Protein AF-0000000079816234 (afdb_homodimer)

Foldseek 3Di:
DPPPPPPDPPPPPQAAWPVRVVVCVVVCHCPVFCWWFFNSDTDGDDDFAPLQVVLLVLVCVLCVVVVVVQKDWDAQAWACLDGGTTDGARIFIGHDDDPPDHHHATQEGEHEDAPCCCCQPPRVQLSCLLSPHAWYWYHHQQVQWIWIFGDRDNRGGPDIDIGHQVDWDDDVRGTDRSVVSSVFHAHRNRDTDDD/DPPPPPPDPPPPPQAAWPVRVVVCVVVCHCVVFCWWFFNSDTDGDDDFAPLQVVLLVLVCVLCVVVVVVQKDWDAQAWACLDGGTTDGARIFIGHDDDPPDHHHATQEGEHEDAPCCCCQPPRVQLSCLLSPHAWYWYHHQQVQWIWIFGDRDNRGGPDIDIGHQPDWDDDPRGTDRSVVSSVFHAHRNRDTDDD

Radius of gyration: 20.72 Å; Cα contacts (8 Å, |Δi|>4): 935; chains: 2; bounding box: 57×56×62 Å

pLDDT: mean 82.27, std 18.44, range [20.03, 98.75]

InterPro domains:
  IPR008538 Putative restriction endonuclease [PF05685] (20-179)
  IPR008538 Putative restriction endonuclease [cd06260] (35-173)
  IPR011335 Restriction endonuclease type II-like [SSF52980] (34-158)
  IPR012296 Nuclease, putative, TT1808 [G3DSA:3.90.1570.10] (16-182)

Nearest PDB structures (foldseek):
  6okh-assembly1_B  TM=8.573E-01  e=5.009E-09  Leptospira borgpetersenii serovar Hardjo-bovis str. JB197
  1wdj-assembly1_C  TM=8.030E-01  e=1.033E-06  Thermus thermophilus
  7lo5-assembly1_A  TM=5.409E-01  e=1.665E-02  Deinococcus wulumuqiensis
  6okh-assembly1_B  TM=8.585E-01  e=8.610E-09  Leptospira borgpetersenii serovar Hardjo-bovis str. JB197
  1wdj-assembly1_C  TM=8.028E-01  e=5.290E-07  Thermus thermophilus

Sequence (390 aa):
MTDLIRPDEGVRVRGLRRVEFEQMVAQGMFEGEPIELLGGELVEMSPQGSPHGWAITRLNAMLAPLMSRGLEVRIQLPLAVDDVSLPQPDVAVTDVTTPSAHPLVAHVAIEVSVTSQRLDLVHKAPRYAAAGVPLYVVLDMAGARAVVHTDPAPEGYTTIEELGPDDTLEVMGEPIDLALLLSDRWRPDGTRITDMTDLIRPDEGVRVRGLRRVEFEQMVAQGMFEGEPIELLGGELVEMSPQGSPHGWAITRLNAMLAPLMSRGLEVRIQLPLAVDDVSLPQPDVAVTDVTTPSAHPLVAHVAIEVSVTSQRLDLVHKAPRYAAAGVPLYVVLDMAGARAVVHTDPAPEGYTTIEELGPDDTLEVMGEPIDLALLLSDRWRPDGTRITD

Structure (mmCIF, N/CA/C/O backbone):
data_AF-0000000079816234-model_v1
#
loop_
_entity.id
_entity.type
_entity.pdbx_description
1 polymer 'Putative restriction endonuclease domain-containing protein'
#
loop_
_atom_site.group_PDB
_atom_site.id
_atom_site.type_symbol
_atom_site.label_atom_id
_atom_site.label_alt_id
_atom_site.label_comp_id
_atom_site.label_asym_id
_atom_site.label_entity_id
_atom_site.label_seq_id
_atom_site.pdbx_PDB_ins_code
_atom_site.Cartn_x
_atom_site.Cartn_y
_atom_site.Cartn_z
_atom_site.occupancy
_atom_site.B_iso_or_equiv
_atom_site.auth_seq_id
_atom_site.auth_comp_id
_atom_site.auth_asym_id
_atom_site.auth_atom_id
_atom_site.pdbx_PDB_model_num
ATOM 1 N N . MET A 1 1 ? 37.594 4.766 8.422 1 20.34 1 MET A N 1
ATOM 2 C CA . MET A 1 1 ? 37.156 6.156 8.352 1 20.34 1 MET A CA 1
ATOM 3 C C . MET A 1 1 ? 36.625 6.48 6.965 1 20.34 1 MET A C 1
ATOM 5 O O . MET A 1 1 ? 37.375 6.816 6.059 1 20.34 1 MET A O 1
ATOM 9 N N . THR A 1 2 ? 35.938 5.688 6.246 1 28.89 2 THR A N 1
ATOM 10 C CA . THR A 1 2 ? 35.688 5.793 4.812 1 28.89 2 THR A CA 1
ATOM 11 C C . THR A 1 2 ? 35.062 7.133 4.469 1 28.89 2 THR A C 1
ATOM 13 O O . THR A 1 2 ? 34.062 7.539 5.102 1 28.89 2 THR A O 1
ATOM 16 N N . ASP A 1 3 ? 35.812 8.07 3.926 1 23.97 3 ASP A N 1
ATOM 17 C CA . ASP A 1 3 ? 35.562 9.484 3.68 1 23.97 3 ASP A CA 1
ATOM 18 C C . ASP A 1 3 ? 34.312 9.695 2.826 1 23.97 3 ASP A C 1
ATOM 20 O O . ASP A 1 3 ? 34.281 9.281 1.666 1 23.97 3 ASP A O 1
ATOM 24 N N . LEU A 1 4 ? 33.219 9.555 3.316 1 31.12 4 LEU A N 1
ATOM 25 C CA . LEU A 1 4 ? 32.062 10.086 2.617 1 31.12 4 LEU A CA 1
ATOM 26 C C . LEU A 1 4 ? 32.375 11.43 1.971 1 31.12 4 LEU A C 1
ATOM 28 O O . LEU A 1 4 ? 32.969 12.312 2.613 1 31.12 4 LEU A O 1
ATOM 32 N N . ILE A 1 5 ? 32.781 11.414 0.741 1 31.66 5 ILE A N 1
ATOM 33 C CA . ILE A 1 5 ? 33.094 12.664 0.06 1 31.66 5 ILE A CA 1
ATOM 34 C C . ILE A 1 5 ? 32.125 13.75 0.504 1 31.66 5 ILE A C 1
ATOM 36 O O . ILE A 1 5 ? 30.906 13.617 0.316 1 31.66 5 ILE A O 1
ATOM 40 N N . ARG A 1 6 ? 32.375 14.438 1.526 1 34.19 6 ARG A N 1
ATOM 41 C CA . ARG A 1 6 ? 31.719 15.688 1.877 1 34.19 6 ARG A CA 1
ATOM 42 C C . ARG A 1 6 ? 31.5 16.562 0.644 1 34.19 6 ARG A C 1
ATOM 44 O O . ARG A 1 6 ? 32.438 16.844 -0.094 1 34.19 6 ARG A O 1
ATOM 51 N N . PRO A 1 7 ? 30.234 16.594 -0.026 1 35.66 7 PRO A N 1
ATOM 52 C CA . PRO A 1 7 ? 30.359 17.469 -1.185 1 35.66 7 PRO A CA 1
ATOM 53 C C . PRO A 1 7 ? 31.25 18.688 -0.917 1 35.66 7 PRO A C 1
ATOM 55 O O . PRO A 1 7 ? 31.375 19.125 0.229 1 35.66 7 PRO A O 1
ATOM 58 N N . ASP A 1 8 ? 32.156 19 -1.716 1 36.72 8 ASP A N 1
ATOM 59 C CA . ASP A 1 8 ? 32.844 20.281 -1.644 1 36.72 8 ASP A CA 1
ATOM 60 C C . ASP A 1 8 ? 31.875 21.406 -1.324 1 36.72 8 ASP A C 1
ATOM 62 O O . ASP A 1 8 ? 30.688 21.328 -1.635 1 36.72 8 ASP A O 1
ATOM 66 N N . GLU A 1 9 ? 32.156 22.516 -0.464 1 41.88 9 GLU A N 1
ATOM 67 C CA . GLU A 1 9 ? 31.453 23.719 -0.004 1 41.88 9 GLU A CA 1
ATOM 68 C C . GLU A 1 9 ? 30.609 24.328 -1.118 1 41.88 9 GLU A C 1
ATOM 70 O O . GLU A 1 9 ? 29.594 24.969 -0.853 1 41.88 9 GLU A O 1
ATOM 75 N N . GLY A 1 10 ? 31.031 24.484 -2.406 1 36.72 10 GLY A N 1
ATOM 76 C CA . GLY A 1 10 ? 30.438 25.156 -3.549 1 36.72 10 GLY A CA 1
ATOM 77 C C . GLY A 1 10 ? 29.438 24.297 -4.293 1 36.72 10 GLY A C 1
ATOM 78 O O . GLY A 1 10 ? 28.953 24.688 -5.363 1 36.72 10 GLY A O 1
ATOM 79 N N . VAL A 1 11 ? 29.625 23.094 -4.273 1 37.31 11 VAL A N 1
ATOM 80 C CA . VAL A 1 11 ? 28.703 22.281 -5.07 1 37.31 11 VAL A CA 1
ATOM 81 C C . VAL A 1 11 ? 27.297 22.344 -4.449 1 37.31 11 VAL A C 1
ATOM 83 O O . VAL A 1 11 ? 27.109 21.938 -3.303 1 37.31 11 VAL A O 1
ATOM 86 N N . ARG A 1 12 ? 26.484 23.469 -4.812 1 35.59 12 ARG A N 1
ATOM 87 C CA . ARG A 1 12 ? 25.078 23.547 -4.414 1 35.59 12 ARG A CA 1
ATOM 88 C C . ARG A 1 12 ? 24.359 22.219 -4.66 1 35.59 12 ARG A C 1
ATOM 90 O O . ARG A 1 12 ? 24.25 21.781 -5.805 1 35.59 12 ARG A O 1
ATOM 97 N N . VAL A 1 13 ? 24.484 21.391 -3.844 1 44.06 13 VAL A N 1
ATOM 98 C CA . VAL A 1 13 ? 23.75 20.141 -3.943 1 44.06 13 VAL A CA 1
ATOM 99 C C . VAL A 1 13 ? 22.234 20.422 -3.908 1 44.06 13 VAL A C 1
ATOM 101 O O . VAL A 1 13 ? 21.734 21.016 -2.961 1 44.06 13 VAL A O 1
ATOM 104 N N . ARG A 1 14 ? 21.781 20.859 -5.18 1 54.97 14 ARG A N 1
ATOM 105 C CA . ARG A 1 14 ? 20.328 21.016 -5.152 1 54.97 14 ARG A CA 1
ATOM 106 C C . ARG A 1 14 ? 19.641 19.688 -4.863 1 54.97 14 ARG A C 1
ATOM 108 O O . ARG A 1 14 ? 20.188 18.625 -5.168 1 54.97 14 ARG A O 1
ATOM 115 N N . GLY A 1 15 ? 18.625 19.734 -4.078 1 61.16 15 GLY A N 1
ATOM 116 C CA . GLY A 1 15 ? 17.828 18.547 -3.836 1 61.16 15 GLY A CA 1
ATOM 117 C C . GLY A 1 15 ? 17.266 17.938 -5.109 1 61.16 15 GLY A C 1
ATOM 118 O O . GLY A 1 15 ? 17.328 18.547 -6.176 1 61.16 15 GLY A O 1
ATOM 119 N N . LEU A 1 16 ? 16.984 16.734 -5.121 1 67.69 16 LEU A N 1
ATOM 120 C CA . LEU A 1 16 ? 16.375 16.016 -6.234 1 67.69 16 LEU A CA 1
ATOM 121 C C . LEU A 1 16 ? 15 16.594 -6.57 1 67.69 16 LEU A C 1
ATOM 123 O O . LEU A 1 16 ? 14.227 16.906 -5.668 1 67.69 16 LEU A O 1
ATOM 127 N N . ARG A 1 17 ? 14.852 16.828 -7.871 1 68.19 17 ARG A N 1
ATOM 128 C CA . ARG A 1 17 ? 13.492 17.125 -8.328 1 68.19 17 ARG A CA 1
ATOM 129 C C . ARG A 1 17 ? 12.664 15.852 -8.438 1 68.19 17 ARG A C 1
ATOM 131 O O . ARG A 1 17 ? 13.203 14.758 -8.617 1 68.19 17 ARG A O 1
ATOM 138 N N . ARG A 1 18 ? 11.359 15.953 -8.266 1 70.88 18 ARG A N 1
ATOM 139 C CA . ARG A 1 18 ? 10.445 14.812 -8.336 1 70.88 18 ARG A CA 1
ATOM 140 C C . ARG A 1 18 ? 10.617 14.062 -9.656 1 70.88 18 ARG A C 1
ATOM 142 O O . ARG A 1 18 ? 10.664 12.828 -9.672 1 70.88 18 ARG A O 1
ATOM 149 N N . VAL A 1 19 ? 10.594 14.805 -10.773 1 70.25 19 VAL A N 1
ATOM 150 C CA . VAL A 1 19 ? 10.711 14.195 -12.094 1 70.25 19 VAL A CA 1
ATOM 151 C C . VAL A 1 19 ? 11.984 13.359 -12.172 1 70.25 19 VAL A C 1
ATOM 153 O O . VAL A 1 19 ? 11.992 12.273 -12.758 1 70.25 19 VAL A O 1
ATOM 156 N N . GLU A 1 20 ? 13.016 13.914 -11.57 1 67.38 20 GLU A N 1
ATOM 157 C CA . GLU A 1 20 ? 14.266 13.156 -11.523 1 67.38 20 GLU A CA 1
ATOM 158 C C . GLU A 1 20 ? 14.109 11.875 -10.711 1 67.38 20 GLU A C 1
ATOM 160 O O . GLU A 1 20 ? 14.578 10.812 -11.117 1 67.38 20 GLU A O 1
ATOM 165 N N . PHE A 1 21 ? 13.477 12.094 -9.648 1 68.69 21 PHE A N 1
ATOM 166 C CA . PHE A 1 21 ? 13.25 10.938 -8.789 1 68.69 21 PHE A CA 1
ATOM 167 C C . PHE A 1 21 ? 12.398 9.898 -9.5 1 68.69 21 PHE A C 1
ATOM 169 O O . PHE A 1 21 ? 12.734 8.711 -9.508 1 68.69 21 PHE A O 1
ATOM 176 N N . GLU A 1 22 ? 11.383 10.258 -10.148 1 67.81 22 GLU A N 1
ATOM 177 C CA . GLU A 1 22 ? 10.516 9.336 -10.875 1 67.81 22 GLU A CA 1
ATOM 178 C C . GLU A 1 22 ? 11.273 8.648 -12.008 1 67.81 22 GLU A C 1
ATOM 180 O O . GLU A 1 22 ? 11.047 7.465 -12.281 1 67.81 22 GLU A O 1
ATOM 185 N N . GLN A 1 23 ? 12.141 9.359 -12.617 1 68.31 23 GLN A N 1
ATOM 186 C CA . GLN A 1 23 ? 12.969 8.773 -13.664 1 68.31 23 GLN A CA 1
ATOM 187 C C . GLN A 1 23 ? 13.922 7.727 -13.086 1 68.31 23 GLN A C 1
ATOM 189 O O . GLN A 1 23 ? 14.133 6.672 -13.695 1 68.31 23 GLN A O 1
ATOM 194 N N . MET A 1 24 ? 14.469 8.141 -11.984 1 69.69 24 MET A N 1
ATOM 195 C CA . MET A 1 24 ? 15.352 7.195 -11.312 1 69.69 24 MET A CA 1
ATOM 196 C C . MET A 1 24 ? 14.609 5.91 -10.961 1 69.69 24 MET A C 1
ATOM 198 O O . MET A 1 24 ? 15.125 4.812 -11.156 1 69.69 24 MET A O 1
ATOM 202 N N . VAL A 1 25 ? 13.461 6.133 -10.523 1 64.56 25 VAL A N 1
ATOM 203 C CA . VAL A 1 25 ? 12.633 4.984 -10.164 1 64.56 25 VAL A CA 1
ATOM 204 C C . VAL A 1 25 ? 12.32 4.164 -11.414 1 64.56 25 VAL A C 1
ATOM 206 O O . VAL A 1 25 ? 12.438 2.936 -11.406 1 64.56 25 VAL A O 1
ATOM 209 N N . ALA A 1 26 ? 11.992 4.816 -12.43 1 66.31 26 ALA A N 1
ATOM 210 C CA . ALA A 1 26 ? 11.656 4.156 -13.688 1 66.31 26 ALA A CA 1
ATOM 211 C C . ALA A 1 26 ? 12.844 3.359 -14.227 1 66.31 26 ALA A C 1
ATOM 213 O O . ALA A 1 26 ? 12.664 2.336 -14.891 1 66.31 26 ALA A O 1
ATOM 214 N N . GLN A 1 27 ? 14 3.875 -13.883 1 64.06 27 GLN A N 1
ATOM 215 C CA . GLN A 1 27 ? 15.219 3.23 -14.352 1 64.06 27 GLN A CA 1
ATOM 216 C C . GLN A 1 27 ? 15.656 2.117 -13.406 1 64.06 27 GLN A C 1
ATOM 218 O O . GLN A 1 27 ? 16.703 1.497 -13.602 1 64.06 27 GLN A O 1
ATOM 223 N N . GLY A 1 28 ? 14.805 2.002 -12.484 1 62.31 28 GLY A N 1
ATOM 224 C CA . GLY A 1 28 ? 15.047 0.89 -11.578 1 62.31 28 GLY A CA 1
ATOM 225 C C . GLY A 1 28 ? 15.93 1.259 -10.398 1 62.31 28 GLY A C 1
ATOM 226 O O . GLY A 1 28 ? 16.359 0.387 -9.641 1 62.31 28 GLY A O 1
ATOM 227 N N . MET A 1 29 ? 16.25 2.656 -10.523 1 58.94 29 MET A N 1
ATOM 228 C CA . MET A 1 29 ? 17 3.078 -9.336 1 58.94 29 MET A CA 1
ATOM 229 C C . MET A 1 29 ? 16.141 2.955 -8.078 1 58.94 29 MET A C 1
ATOM 231 O O . MET A 1 29 ? 14.914 3.084 -8.148 1 58.94 29 MET A O 1
ATOM 235 N N . PHE A 1 30 ? 16.688 2.701 -7.051 1 56.59 30 PHE A N 1
ATOM 236 C CA . PHE A 1 30 ? 16.062 2.539 -5.738 1 56.59 30 PHE A CA 1
ATOM 237 C C . PHE A 1 30 ? 15.133 1.339 -5.73 1 56.59 30 PHE A C 1
ATOM 239 O O . PHE A 1 30 ? 14.148 1.316 -4.98 1 56.59 30 PHE A O 1
ATOM 246 N N . GLU A 1 31 ? 15.242 0.578 -6.914 1 49.69 31 GLU A N 1
ATOM 247 C CA . GLU A 1 31 ? 14.469 -0.661 -6.934 1 49.69 31 GLU A CA 1
ATOM 248 C C . GLU A 1 31 ? 14.547 -1.379 -5.59 1 49.69 31 GLU A C 1
ATOM 250 O O . GLU A 1 31 ? 15.633 -1.639 -5.078 1 49.69 31 GLU A O 1
ATOM 255 N N . GLY A 1 32 ? 13.383 -1.516 -5.035 1 48.53 32 GLY A N 1
ATOM 256 C CA . GLY A 1 32 ? 13.344 -2.217 -3.762 1 48.53 32 GLY A CA 1
ATOM 257 C C . GLY A 1 32 ? 13.438 -1.289 -2.564 1 48.53 32 GLY A C 1
ATOM 258 O O . GLY A 1 32 ? 13.438 -1.743 -1.419 1 48.53 32 GLY A O 1
ATOM 259 N N . GLU A 1 33 ? 13.734 0.125 -2.801 1 52.62 33 GLU A N 1
ATOM 260 C CA . GLU A 1 33 ? 13.867 1.062 -1.689 1 52.62 33 GLU A CA 1
ATOM 261 C C . GLU A 1 33 ? 12.57 1.839 -1.469 1 52.62 33 GLU A C 1
ATOM 263 O O . GLU A 1 33 ? 12.055 2.465 -2.395 1 52.62 33 GLU A O 1
ATOM 268 N N . PRO A 1 34 ? 11.852 1.515 -0.295 1 58.66 34 PRO A N 1
ATOM 269 C CA . PRO A 1 34 ? 10.727 2.404 0.005 1 58.66 34 PRO A CA 1
ATOM 270 C C . PRO A 1 34 ? 11.164 3.836 0.298 1 58.66 34 PRO A C 1
ATOM 272 O O . PRO A 1 34 ? 11.5 4.16 1.44 1 58.66 34 PRO A O 1
ATOM 275 N N . ILE A 1 35 ? 11.539 4.555 -0.643 1 60.22 35 ILE A N 1
ATOM 276 C CA . ILE A 1 35 ? 12.016 5.926 -0.497 1 60.22 35 ILE A CA 1
ATOM 277 C C . ILE A 1 35 ? 10.945 6.898 -0.996 1 60.22 35 ILE A C 1
ATOM 279 O O . ILE A 1 35 ? 10.211 6.59 -1.937 1 60.22 35 ILE A O 1
ATOM 283 N N . GLU A 1 36 ? 10.773 7.828 -0.188 1 66 36 GLU A N 1
ATOM 284 C CA . GLU A 1 36 ? 9.977 8.961 -0.647 1 66 36 GLU A CA 1
ATOM 285 C C . GLU A 1 36 ? 10.844 10.203 -0.853 1 66 36 GLU A C 1
ATOM 287 O O . GLU A 1 36 ? 11.953 10.281 -0.318 1 66 36 GLU A O 1
ATOM 292 N N . LEU A 1 37 ? 10.602 10.969 -1.763 1 63 37 LEU A N 1
ATOM 293 C CA . LEU A 1 37 ? 11.219 12.273 -1.985 1 63 37 LEU A CA 1
ATOM 294 C C . LEU A 1 37 ? 10.469 13.359 -1.219 1 63 37 LEU A C 1
ATOM 296 O O . LEU A 1 37 ? 9.273 13.57 -1.433 1 63 37 LEU A O 1
ATOM 300 N N . LEU A 1 38 ? 11.133 13.945 -0.242 1 64.81 38 LEU A N 1
ATOM 301 C CA . LEU A 1 38 ? 10.594 15.07 0.511 1 64.81 38 LEU A CA 1
ATOM 302 C C . LEU A 1 38 ? 11.531 16.266 0.448 1 64.81 38 LEU A C 1
ATOM 304 O O . LEU A 1 38 ? 12.641 16.234 0.993 1 64.81 38 LEU A O 1
ATOM 308 N N . GLY A 1 39 ? 11.102 17.312 -0.075 1 70 39 GLY A N 1
ATOM 309 C CA . GLY A 1 39 ? 11.93 18.5 -0.171 1 70 39 GLY A CA 1
ATOM 310 C C . GLY A 1 39 ? 13.25 18.25 -0.876 1 70 39 GLY A C 1
ATOM 311 O O . GLY A 1 39 ? 14.289 18.766 -0.462 1 70 39 GLY A O 1
ATOM 312 N N . GLY A 1 40 ? 13.203 17.438 -1.77 1 71.56 40 GLY A N 1
ATOM 313 C CA . GLY A 1 40 ? 14.398 17.156 -2.541 1 71.56 40 GLY A CA 1
ATOM 314 C C . GLY A 1 40 ? 15.305 16.141 -1.873 1 71.56 40 GLY A C 1
ATOM 315 O O . GLY A 1 40 ? 16.359 15.797 -2.402 1 71.56 40 GLY A O 1
ATOM 316 N N . GLU A 1 41 ? 14.797 15.766 -0.694 1 67.44 41 GLU A N 1
ATOM 317 C CA . GLU A 1 41 ? 15.586 14.789 0.046 1 67.44 41 GLU A CA 1
ATOM 318 C C . GLU A 1 41 ? 14.945 13.406 -0.01 1 67.44 41 GLU A C 1
ATOM 320 O O . GLU A 1 41 ? 13.727 13.273 0.062 1 67.44 41 GLU A O 1
ATOM 325 N N . LEU A 1 42 ? 15.789 12.477 -0.267 1 67.56 42 LEU A N 1
ATOM 326 C CA . LEU A 1 42 ? 15.328 11.102 -0.206 1 67.56 42 LEU A CA 1
ATOM 327 C C . LEU A 1 42 ? 15.172 10.641 1.241 1 67.56 42 LEU A C 1
ATOM 329 O O . LEU A 1 42 ? 16.109 10.766 2.039 1 67.56 42 LEU A O 1
ATOM 333 N N . VAL A 1 43 ? 13.961 10.352 1.517 1 63.66 43 VAL A N 1
ATOM 334 C CA . VAL A 1 43 ? 13.641 9.891 2.865 1 63.66 43 VAL A CA 1
ATOM 335 C C . VAL A 1 43 ? 13.258 8.414 2.83 1 63.66 43 VAL A C 1
ATOM 337 O O . VAL A 1 43 ? 12.406 8.008 2.033 1 63.66 43 VAL A O 1
ATOM 340 N N . GLU A 1 44 ? 13.891 7.621 3.607 1 61.88 44 GLU A N 1
ATOM 341 C CA . GLU A 1 44 ? 13.594 6.191 3.695 1 61.88 44 GLU A CA 1
ATOM 342 C C . GLU A 1 44 ? 12.32 5.941 4.492 1 61.88 44 GLU A C 1
ATOM 344 O O . GLU A 1 44 ? 12.117 6.539 5.555 1 61.88 44 GLU A O 1
ATOM 349 N N . MET A 1 45 ? 11.398 5.062 3.865 1 62.41 45 MET A N 1
ATOM 350 C CA . MET A 1 45 ? 10.195 4.68 4.598 1 62.41 45 MET A CA 1
ATOM 351 C C . MET A 1 45 ? 10.445 3.434 5.441 1 62.41 45 MET A C 1
ATOM 353 O O . MET A 1 45 ? 11.172 2.527 5.02 1 62.41 45 MET A O 1
ATOM 357 N N . SER A 1 46 ? 10.07 3.377 6.777 1 57.75 46 SER A N 1
ATOM 358 C CA . SER A 1 46 ? 10.25 2.232 7.664 1 57.75 46 SER A CA 1
ATOM 359 C C . SER A 1 46 ? 9.18 1.173 7.418 1 57.75 46 SER A C 1
ATOM 361 O O . SER A 1 46 ? 8.023 1.5 7.152 1 57.75 46 SER A O 1
ATOM 363 N N . PRO A 1 47 ? 9.727 -0.158 7.352 1 56.53 47 PRO A N 1
ATOM 364 C CA . PRO A 1 47 ? 8.688 -1.185 7.395 1 56.53 47 PRO A CA 1
ATOM 365 C C . PRO A 1 47 ? 7.746 -1.021 8.586 1 56.53 47 PRO A C 1
ATOM 367 O O . PRO A 1 47 ? 8.172 -0.583 9.656 1 56.53 47 PRO A O 1
ATOM 370 N N . GLN A 1 48 ? 6.57 -1.086 8.242 1 66.19 48 GLN A N 1
ATOM 371 C CA . GLN A 1 48 ? 5.609 -0.835 9.312 1 66.19 48 GLN A CA 1
ATOM 372 C C . GLN A 1 48 ? 5.047 -2.143 9.859 1 66.19 48 GLN A C 1
ATOM 374 O O . GLN A 1 48 ? 4.875 -3.111 9.125 1 66.19 48 GLN A O 1
ATOM 379 N N . GLY A 1 49 ? 4.977 -2.24 11.18 1 73.56 49 GLY A N 1
ATOM 380 C CA . GLY A 1 49 ? 4.523 -3.41 11.914 1 73.56 49 GLY A CA 1
ATOM 381 C C . GLY A 1 49 ? 3.053 -3.719 11.695 1 73.56 49 GLY A C 1
ATOM 382 O O . GLY A 1 49 ? 2.373 -3.025 10.938 1 73.56 49 GLY A O 1
ATOM 383 N N . SER A 1 50 ? 2.633 -4.766 12.273 1 81.31 50 SER A N 1
ATOM 384 C CA . SER A 1 50 ? 1.293 -5.305 12.055 1 81.31 50 SER A CA 1
ATOM 385 C C . SER A 1 50 ? 0.221 -4.312 12.492 1 81.31 50 SER A C 1
ATOM 387 O O . SER A 1 50 ? -0.815 -4.184 11.844 1 81.31 50 SER A O 1
ATOM 389 N N . PRO A 1 51 ? 0.42 -3.494 13.578 1 84.38 51 PRO A N 1
ATOM 390 C CA . PRO A 1 51 ? -0.621 -2.525 13.938 1 84.38 51 PRO A CA 1
ATOM 391 C C . PRO A 1 51 ? -0.86 -1.49 12.836 1 84.38 51 PRO A C 1
ATOM 393 O O . PRO A 1 51 ? -2.002 -1.086 12.602 1 84.38 51 PRO A O 1
ATOM 396 N N . HIS A 1 52 ? 0.171 -1.091 12.25 1 87.12 52 HIS A N 1
ATOM 397 C CA . HIS A 1 52 ? 0.082 -0.137 11.148 1 87.12 52 HIS A CA 1
ATOM 398 C C . HIS A 1 52 ? -0.725 -0.708 9.984 1 87.12 52 HIS A C 1
ATOM 400 O O . HIS A 1 52 ? -1.665 -0.071 9.508 1 87.12 52 HIS A O 1
ATOM 406 N N . GLY A 1 53 ? -0.357 -1.896 9.602 1 89.81 53 GLY A N 1
ATOM 407 C CA . GLY A 1 53 ? -1.09 -2.541 8.523 1 89.81 53 GLY A CA 1
ATOM 408 C C . GLY A 1 53 ? -2.555 -2.764 8.852 1 89.81 53 GLY A C 1
ATOM 409 O O . GLY A 1 53 ? -3.42 -2.592 7.988 1 89.81 53 GLY A O 1
ATOM 410 N N . TRP A 1 54 ? -2.777 -3.133 10.047 1 91.56 54 TRP A N 1
ATOM 411 C CA . TRP A 1 54 ? -4.145 -3.34 10.508 1 91.56 54 TRP A CA 1
ATOM 412 C C . TRP A 1 54 ? -4.953 -2.051 10.406 1 91.56 54 TRP A C 1
ATOM 414 O O . TRP A 1 54 ? -6.055 -2.043 9.852 1 91.56 54 TRP A O 1
ATOM 424 N N . ALA A 1 55 ? -4.426 -0.995 10.891 1 94.44 55 ALA A N 1
ATOM 425 C CA . ALA A 1 55 ? -5.133 0.284 10.875 1 94.44 55 ALA A CA 1
ATOM 426 C C . ALA A 1 55 ? -5.43 0.734 9.453 1 94.44 55 ALA A C 1
ATOM 428 O O . ALA A 1 55 ? -6.527 1.211 9.156 1 94.44 55 ALA A O 1
ATOM 429 N N . ILE A 1 56 ? -4.473 0.596 8.57 1 95.69 56 ILE A N 1
ATOM 430 C CA . ILE A 1 56 ? -4.629 0.967 7.168 1 95.69 56 ILE A CA 1
ATOM 431 C C . ILE A 1 56 ? -5.754 0.151 6.539 1 95.69 56 ILE A C 1
ATOM 433 O O . ILE A 1 56 ? -6.586 0.691 5.801 1 95.69 56 ILE A O 1
ATOM 437 N N . THR A 1 57 ? -5.766 -1.109 6.84 1 95.88 57 THR A N 1
ATOM 438 C CA . THR A 1 57 ? -6.793 -1.997 6.309 1 95.88 57 THR A CA 1
ATOM 439 C C . THR A 1 57 ? -8.172 -1.583 6.809 1 95.88 57 THR A C 1
ATOM 441 O O . THR A 1 57 ? -9.141 -1.571 6.039 1 95.88 57 THR A O 1
ATOM 444 N N . ARG A 1 58 ? -8.266 -1.24 8.07 1 95.81 58 ARG A N 1
ATOM 445 C CA . ARG A 1 58 ? -9.531 -0.786 8.633 1 95.81 58 ARG A CA 1
ATOM 446 C C . ARG A 1 58 ? -9.984 0.522 7.988 1 95.81 58 ARG A C 1
ATOM 448 O O . ARG A 1 58 ? -11.156 0.686 7.652 1 95.81 58 ARG A O 1
ATOM 455 N N . LEU A 1 59 ? -9.07 1.42 7.82 1 97.56 59 LEU A N 1
ATOM 456 C CA . LEU A 1 59 ? -9.383 2.691 7.18 1 97.56 59 LEU A CA 1
ATOM 457 C C . LEU A 1 59 ? -9.883 2.473 5.754 1 97.56 59 LEU A C 1
ATOM 459 O O . LEU A 1 59 ? -10.836 3.125 5.316 1 97.56 59 LEU A O 1
ATOM 463 N N . ASN A 1 60 ? -9.195 1.62 4.996 1 97.94 60 ASN A N 1
ATOM 464 C CA . ASN A 1 60 ? -9.648 1.274 3.654 1 97.94 60 ASN A CA 1
ATOM 465 C C . ASN A 1 60 ? -11.109 0.819 3.654 1 97.94 60 ASN A C 1
ATOM 467 O O . ASN A 1 60 ? -11.898 1.262 2.822 1 97.94 60 ASN A O 1
ATOM 471 N N . ALA A 1 61 ? -11.453 -0.036 4.578 1 96.81 61 ALA A N 1
ATOM 472 C CA . ALA A 1 61 ? -12.82 -0.543 4.684 1 96.81 61 ALA A CA 1
ATOM 473 C C . ALA A 1 61 ? -13.797 0.579 5.027 1 96.81 61 ALA A C 1
ATOM 475 O O . ALA A 1 61 ? -14.883 0.662 4.449 1 96.81 61 ALA A O 1
ATOM 476 N N . MET A 1 62 ? -13.445 1.438 5.949 1 97.12 62 MET A N 1
ATOM 477 C CA . MET A 1 62 ? -14.32 2.529 6.379 1 97.12 62 MET A CA 1
ATOM 478 C C . MET A 1 62 ? -14.562 3.512 5.242 1 97.12 62 MET A C 1
ATOM 480 O O . MET A 1 62 ? -15.633 4.117 5.156 1 97.12 62 MET A O 1
ATOM 484 N N . LEU A 1 63 ? -13.617 3.629 4.332 1 97.88 63 LEU A N 1
ATOM 485 C CA . LEU A 1 63 ? -13.703 4.633 3.275 1 97.88 63 LEU A CA 1
ATOM 486 C C . LEU A 1 63 ? -14.172 4.008 1.966 1 97.88 63 LEU A C 1
ATOM 488 O O . LEU A 1 63 ? -14.359 4.707 0.97 1 97.88 63 LEU A O 1
ATOM 492 N N . ALA A 1 64 ? -14.406 2.717 1.941 1 95.25 64 ALA A N 1
ATOM 493 C CA . ALA A 1 64 ? -14.781 1.959 0.751 1 95.25 64 ALA A CA 1
ATOM 494 C C . ALA A 1 64 ? -16 2.578 0.069 1 95.25 64 ALA A C 1
ATOM 496 O O . ALA A 1 64 ? -16.062 2.639 -1.161 1 95.25 64 ALA A O 1
ATOM 497 N N . PRO A 1 65 ? -16.969 3.127 0.803 1 95.06 65 PRO A N 1
ATOM 498 C CA . PRO A 1 65 ? -18.156 3.707 0.151 1 95.06 65 PRO A CA 1
ATOM 499 C C . PRO A 1 65 ? -17.797 4.879 -0.765 1 95.06 65 PRO A C 1
ATOM 501 O O . PRO A 1 65 ? -18.531 5.156 -1.722 1 95.06 65 PRO A O 1
ATOM 504 N N . LEU A 1 66 ? -16.688 5.551 -0.54 1 96.44 66 LEU A N 1
ATOM 505 C CA . LEU A 1 66 ? -16.281 6.676 -1.374 1 96.44 66 LEU A CA 1
ATOM 506 C C . LEU A 1 66 ? -15.984 6.219 -2.799 1 96.44 66 LEU A C 1
ATOM 508 O O . LEU A 1 66 ? -16.172 6.98 -3.75 1 96.44 66 LEU A O 1
ATOM 512 N N . MET A 1 67 ? -15.562 4.996 -2.896 1 95.12 67 MET A N 1
ATOM 513 C CA . MET A 1 67 ?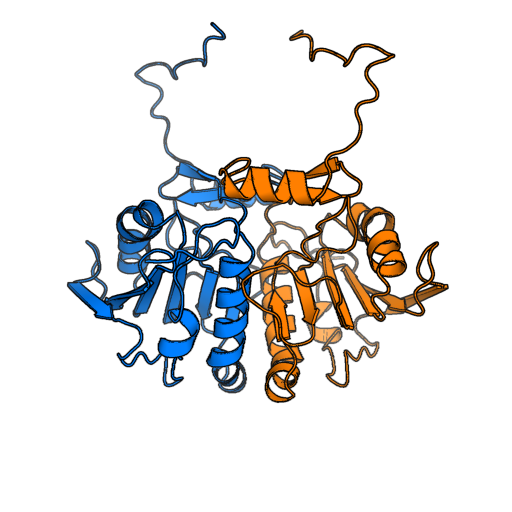 -15.219 4.473 -4.215 1 95.12 67 MET A CA 1
ATOM 514 C C . MET A 1 67 ? -16.469 4.281 -5.066 1 95.12 67 MET A C 1
ATOM 516 O O . MET A 1 67 ? -16.422 4.426 -6.289 1 95.12 67 MET A O 1
ATOM 520 N N . SER A 1 68 ? -17.547 3.961 -4.477 1 92 68 SER A N 1
ATOM 521 C CA . SER A 1 68 ? -18.812 3.85 -5.195 1 92 68 SER A CA 1
ATOM 522 C C . SER A 1 68 ? -19.344 5.223 -5.582 1 92 68 SER A C 1
ATOM 524 O O . SER A 1 68 ? -20.25 5.328 -6.422 1 92 68 SER A O 1
ATOM 526 N N . ARG A 1 69 ? -18.828 6.266 -4.922 1 94.75 69 ARG A N 1
ATOM 527 C CA . ARG A 1 69 ? -19.25 7.629 -5.215 1 94.75 69 ARG A CA 1
ATOM 528 C C . ARG A 1 69 ? -18.359 8.273 -6.262 1 94.75 69 ARG A C 1
ATOM 530 O O . ARG A 1 69 ? -18.422 9.477 -6.496 1 94.75 69 ARG A O 1
ATOM 537 N N . GLY A 1 70 ? -17.484 7.535 -6.875 1 94.31 70 GLY A N 1
ATOM 538 C CA . GLY A 1 70 ? -16.656 8.008 -7.98 1 94.31 70 GLY A CA 1
ATOM 539 C C . GLY A 1 70 ? -15.305 8.531 -7.531 1 94.31 70 GLY A C 1
ATOM 540 O O . GLY A 1 70 ? -14.586 9.156 -8.32 1 94.31 70 GLY A O 1
ATOM 541 N N . LEU A 1 71 ? -14.969 8.312 -6.25 1 97.44 71 LEU A N 1
ATOM 542 C CA . LEU A 1 71 ? -13.656 8.703 -5.738 1 97.44 71 LEU A CA 1
ATOM 543 C C . LEU A 1 71 ? -12.719 7.5 -5.672 1 97.44 71 LEU A C 1
ATOM 545 O O . LEU A 1 71 ? -13.156 6.355 -5.82 1 97.44 71 LEU A O 1
ATOM 549 N N . GLU A 1 72 ? -11.461 7.824 -5.57 1 97.38 72 GLU A N 1
ATOM 550 C CA . GLU A 1 72 ? -10.469 6.773 -5.371 1 97.38 72 GLU A CA 1
ATOM 551 C C . GLU A 1 72 ? -9.906 6.805 -3.955 1 97.38 72 GLU A C 1
ATOM 553 O O . GLU A 1 72 ? -9.648 7.875 -3.406 1 97.38 72 GLU A O 1
ATOM 558 N N . VAL A 1 73 ? -9.875 5.66 -3.377 1 98.38 73 VAL A N 1
ATOM 559 C CA . VAL A 1 73 ? -9.117 5.465 -2.146 1 98.38 73 VAL A CA 1
ATOM 560 C C . VAL A 1 73 ? -7.773 4.801 -2.467 1 98.38 73 VAL A C 1
ATOM 562 O O . VAL A 1 73 ? -7.734 3.643 -2.885 1 98.38 73 VAL A O 1
ATOM 565 N N . ARG A 1 74 ? -6.734 5.586 -2.301 1 96.75 74 ARG A N 1
ATOM 566 C CA . ARG A 1 74 ? -5.383 5.168 -2.646 1 96.75 74 ARG A CA 1
ATOM 567 C C . ARG A 1 74 ? -4.59 4.797 -1.398 1 96.75 74 ARG A C 1
ATOM 569 O O . ARG A 1 74 ? -4.457 5.602 -0.476 1 96.75 74 ARG A O 1
ATOM 576 N N . ILE A 1 75 ? -4.086 3.555 -1.381 1 95.62 75 ILE A N 1
ATOM 577 C CA . ILE A 1 75 ? -3.443 3.016 -0.187 1 95.62 75 ILE A CA 1
ATOM 578 C C . ILE A 1 75 ? -1.945 2.859 -0.432 1 95.62 75 ILE A C 1
ATOM 580 O O . ILE A 1 75 ? -1.529 2.121 -1.326 1 95.62 75 ILE A O 1
ATOM 584 N N . GLN A 1 76 ? -1.182 3.6 0.37 1 90.94 76 GLN A N 1
ATOM 585 C CA . GLN A 1 76 ? 0.272 3.477 0.362 1 90.94 76 GLN A CA 1
ATOM 586 C C . GLN A 1 76 ? 0.836 3.715 -1.036 1 90.94 76 GLN A C 1
ATOM 588 O O . GLN A 1 76 ? 1.641 2.922 -1.53 1 90.94 76 GLN A O 1
ATOM 593 N N . LEU A 1 77 ? 0.442 4.836 -1.627 1 89.75 77 LEU A N 1
ATOM 594 C CA . LEU A 1 77 ? 0.863 5.223 -2.969 1 89.75 77 LEU A CA 1
ATOM 595 C C . LEU A 1 77 ? 1.292 6.688 -3.002 1 89.75 77 LEU A C 1
ATOM 597 O O . LEU A 1 77 ? 0.778 7.508 -2.238 1 89.75 77 LEU A O 1
ATOM 601 N N . PRO A 1 78 ? 2.105 7.027 -3.99 1 83.31 78 PRO A N 1
ATOM 602 C CA . PRO A 1 78 ? 2.662 8.383 -4.035 1 83.31 78 PRO A CA 1
ATOM 603 C C . PRO A 1 78 ? 1.613 9.438 -4.375 1 83.31 78 PRO A C 1
ATOM 605 O O . PRO A 1 78 ? 0.675 9.164 -5.129 1 83.31 78 PRO A O 1
ATOM 608 N N . LEU A 1 79 ? 1.795 10.57 -3.787 1 87.31 79 LEU A N 1
ATOM 609 C CA . LEU A 1 79 ? 1.093 11.812 -4.09 1 87.31 79 LEU A CA 1
ATOM 610 C C . LEU A 1 79 ? 2.078 12.922 -4.453 1 87.31 79 LEU A C 1
ATOM 612 O O . LEU A 1 79 ? 2.908 13.312 -3.631 1 87.31 79 LEU A O 1
ATOM 616 N N . ALA A 1 80 ? 2.033 13.391 -5.684 1 84.25 80 ALA A N 1
ATOM 617 C CA . ALA A 1 80 ? 2.969 14.406 -6.176 1 84.25 80 ALA A CA 1
ATOM 618 C C . ALA A 1 80 ? 2.6 15.789 -5.656 1 84.25 80 ALA A C 1
ATOM 620 O O . ALA A 1 80 ? 1.974 16.578 -6.367 1 84.25 80 ALA A O 1
ATOM 621 N N . VAL A 1 81 ? 3.033 16.156 -4.488 1 85.69 81 VAL A N 1
ATOM 622 C CA . VAL A 1 81 ? 2.531 17.344 -3.807 1 85.69 81 VAL A CA 1
ATOM 623 C C . VAL A 1 81 ? 3.258 18.594 -4.324 1 85.69 81 VAL A C 1
ATOM 625 O O . VAL A 1 81 ? 2.736 19.703 -4.234 1 85.69 81 VAL A O 1
ATOM 628 N N . ASP A 1 82 ? 4.48 18.516 -4.832 1 80.5 82 ASP A N 1
ATOM 629 C CA . ASP A 1 82 ? 5.199 19.625 -5.453 1 80.5 82 ASP A CA 1
ATOM 630 C C . ASP A 1 82 ? 6.367 19.125 -6.297 1 80.5 82 ASP A C 1
ATOM 632 O O . ASP A 1 82 ? 6.477 17.922 -6.562 1 80.5 82 ASP A O 1
ATOM 636 N N . ASP A 1 83 ? 7.215 19.984 -6.715 1 78.31 83 ASP A N 1
ATOM 637 C CA . ASP A 1 83 ? 8.258 19.641 -7.672 1 78.31 83 ASP A CA 1
ATOM 638 C C . ASP A 1 83 ? 9.422 18.922 -6.984 1 78.31 83 ASP A C 1
ATOM 640 O O . ASP A 1 83 ? 10.281 18.344 -7.652 1 78.31 83 ASP A O 1
ATOM 644 N N . VAL A 1 84 ? 9.359 18.969 -5.684 1 74.69 84 VAL A N 1
ATOM 645 C CA . VAL A 1 84 ? 10.508 18.391 -4.996 1 74.69 84 VAL A CA 1
ATOM 646 C C . VAL A 1 84 ? 10.039 17.391 -3.955 1 74.69 84 VAL A C 1
ATOM 648 O O . VAL A 1 84 ? 10.82 16.938 -3.109 1 74.69 84 VAL A O 1
ATOM 651 N N . SER A 1 85 ? 8.789 17.062 -3.986 1 77.31 85 SER A N 1
ATOM 652 C CA . SER A 1 85 ? 8.266 16.141 -2.98 1 77.31 85 SER A CA 1
ATOM 653 C C . SER A 1 85 ? 7.277 15.148 -3.596 1 77.31 85 SER A C 1
ATOM 655 O O . SER A 1 85 ? 6.402 15.539 -4.371 1 77.31 85 SER A O 1
ATOM 657 N N . LEU A 1 86 ? 7.418 13.898 -3.293 1 80.25 86 LEU A N 1
ATOM 658 C CA . LEU A 1 86 ? 6.547 12.797 -3.678 1 80.25 86 LEU A CA 1
ATOM 659 C C . LEU A 1 86 ? 6.277 11.875 -2.49 1 80.25 86 LEU A C 1
ATOM 661 O O . LEU A 1 86 ? 6.676 10.711 -2.504 1 80.25 86 LEU A O 1
ATOM 665 N N . PRO A 1 87 ? 5.609 12.461 -1.484 1 83 87 PRO A N 1
ATOM 666 C CA . PRO A 1 87 ? 5.281 11.609 -0.343 1 83 87 PRO A CA 1
ATOM 667 C C . PRO A 1 87 ? 4.344 10.461 -0.716 1 83 87 PRO A C 1
ATOM 669 O O . PRO A 1 87 ? 3.719 10.492 -1.779 1 83 87 PRO A O 1
ATOM 672 N N . GLN A 1 88 ? 4.363 9.43 0.147 1 86.56 88 GLN A N 1
ATOM 673 C CA . GLN A 1 88 ? 3.48 8.273 0.005 1 86.56 88 GLN A CA 1
ATOM 674 C C . GLN A 1 88 ? 2.58 8.117 1.227 1 86.56 88 GLN A C 1
ATOM 676 O O . GLN A 1 88 ? 2.863 7.312 2.113 1 86.56 88 GLN A O 1
ATOM 681 N N . PRO A 1 89 ? 1.445 8.867 1.247 1 91.38 89 PRO A N 1
ATOM 682 C CA . PRO A 1 89 ? 0.538 8.711 2.385 1 91.38 89 PRO A CA 1
ATOM 683 C C . PRO A 1 89 ? -0.003 7.289 2.514 1 91.38 89 PRO A C 1
ATOM 685 O O . PRO A 1 89 ? -0.146 6.586 1.511 1 91.38 89 PRO A O 1
ATOM 688 N N . ASP A 1 90 ? -0.323 6.887 3.732 1 93.06 90 ASP A N 1
ATOM 689 C CA . ASP A 1 90 ? -0.913 5.574 3.961 1 93.06 90 ASP A CA 1
ATOM 690 C C . ASP A 1 90 ? -2.287 5.465 3.307 1 93.06 90 ASP A C 1
ATOM 692 O O . ASP A 1 90 ? -2.646 4.414 2.771 1 93.06 90 ASP A O 1
ATOM 696 N N . VAL A 1 91 ? -3.045 6.516 3.416 1 97.5 91 VAL A N 1
ATOM 697 C CA . VAL A 1 91 ? -4.332 6.605 2.736 1 97.5 91 VAL A CA 1
ATOM 698 C C . VAL A 1 91 ? -4.484 7.98 2.09 1 97.5 91 VAL A C 1
ATOM 700 O O . VAL A 1 91 ? -4.152 9 2.701 1 97.5 91 VAL A O 1
ATOM 703 N N . ALA A 1 92 ? -4.941 8.016 0.848 1 97.75 92 ALA A N 1
ATOM 704 C CA . ALA A 1 92 ? -5.348 9.25 0.188 1 97.75 92 ALA A CA 1
ATOM 705 C C . ALA A 1 92 ? -6.672 9.07 -0.553 1 97.75 92 ALA A C 1
ATOM 707 O O . ALA A 1 92 ? -6.961 7.98 -1.053 1 97.75 92 ALA A O 1
ATOM 708 N N . VAL A 1 93 ? -7.461 10.07 -0.525 1 98.62 93 VAL A N 1
ATOM 709 C CA . VAL A 1 93 ? -8.68 10.094 -1.332 1 98.62 93 VAL A CA 1
ATOM 710 C C . VAL A 1 93 ? -8.531 11.109 -2.459 1 98.62 93 VAL A C 1
ATOM 712 O O . VAL A 1 93 ? -8.234 12.281 -2.211 1 98.62 93 VAL A O 1
ATOM 715 N N . THR A 1 94 ? -8.656 10.672 -3.672 1 98 94 THR A N 1
ATOM 716 C CA . THR A 1 94 ? -8.508 11.523 -4.848 1 98 94 THR A CA 1
ATOM 717 C C . THR A 1 94 ? -9.688 11.336 -5.801 1 98 94 THR A C 1
ATOM 719 O O . THR A 1 94 ? -10.5 10.43 -5.613 1 98 94 THR A O 1
ATOM 722 N N . ASP A 1 95 ? -9.781 12.281 -6.734 1 96.62 95 ASP A N 1
ATOM 723 C CA . ASP A 1 95 ? -10.586 11.984 -7.918 1 96.62 95 ASP A CA 1
ATOM 724 C C . ASP A 1 95 ? -9.945 10.875 -8.75 1 96.62 95 ASP A C 1
ATOM 726 O O . ASP A 1 95 ? -8.844 10.414 -8.438 1 96.62 95 ASP A O 1
ATOM 730 N N . VAL A 1 96 ? -10.672 10.477 -9.727 1 93 96 VAL A N 1
ATOM 731 C CA . VAL A 1 96 ? -10.203 9.398 -10.586 1 93 96 VAL A CA 1
ATOM 732 C C . VAL A 1 96 ? -8.898 9.812 -11.266 1 93 96 VAL A C 1
ATOM 734 O O . VAL A 1 96 ? -8.766 10.938 -11.734 1 93 96 VAL A O 1
ATOM 737 N N . THR A 1 97 ? -7.898 8.883 -11.273 1 90.06 97 THR A N 1
ATOM 738 C CA . THR A 1 97 ? -6.57 9.156 -11.805 1 90.06 97 THR A CA 1
ATOM 739 C C . THR A 1 97 ? -6.355 8.414 -13.125 1 90.06 97 THR A C 1
ATOM 741 O O . THR A 1 97 ? -7.227 7.668 -13.57 1 90.06 97 THR A O 1
ATOM 744 N N . THR A 1 98 ? -5.203 8.719 -13.734 1 86 98 THR A N 1
ATOM 745 C CA . THR A 1 98 ? -4.754 8.039 -14.938 1 86 98 THR A CA 1
ATOM 746 C C . THR A 1 98 ? -3.441 7.301 -14.688 1 86 98 THR A C 1
ATOM 748 O O . THR A 1 98 ? -2.721 7.613 -13.734 1 86 98 THR A O 1
ATOM 751 N N . PRO A 1 99 ? -3.184 6.316 -15.484 1 84.38 99 PRO A N 1
ATOM 752 C CA . PRO A 1 99 ? -1.959 5.543 -15.258 1 84.38 99 PRO A CA 1
ATOM 753 C C . PRO A 1 99 ? -0.695 6.324 -15.609 1 84.38 99 PRO A C 1
ATOM 755 O O . PRO A 1 99 ? 0.41 5.918 -15.242 1 84.38 99 PRO A O 1
ATOM 758 N N . SER A 1 100 ? -0.732 7.434 -16.203 1 80.5 100 SER A N 1
ATOM 759 C CA . SER A 1 100 ? 0.422 8.125 -16.766 1 80.5 100 SER A CA 1
ATOM 760 C C . SER A 1 100 ? 1.134 8.969 -15.711 1 80.5 100 SER A C 1
ATOM 762 O O . SER A 1 100 ? 2.279 9.375 -15.906 1 80.5 100 SER A O 1
ATOM 764 N N . ALA A 1 101 ? 0.431 9.328 -14.633 1 82.81 101 ALA A N 1
ATOM 765 C CA . ALA A 1 101 ? 1.056 10.18 -13.625 1 82.81 101 ALA A CA 1
ATOM 766 C C . ALA A 1 101 ? 0.427 9.953 -12.25 1 82.81 101 ALA A C 1
ATOM 768 O O . ALA A 1 101 ? -0.745 9.578 -12.148 1 82.81 101 ALA A O 1
ATOM 769 N N . HIS A 1 102 ? 1.268 10.172 -11.266 1 85.81 102 HIS A N 1
ATOM 770 C CA . HIS A 1 102 ? 0.708 10.234 -9.914 1 85.81 102 HIS A CA 1
ATOM 771 C C . HIS A 1 102 ? -0.167 11.469 -9.742 1 85.81 102 HIS A C 1
ATOM 773 O O . HIS A 1 102 ? 0.095 12.516 -10.344 1 85.81 102 HIS A O 1
ATOM 779 N N . PRO A 1 103 ? -1.189 11.352 -8.953 1 91.25 103 PRO A N 1
ATOM 780 C CA . PRO A 1 103 ? -2.064 12.516 -8.766 1 91.25 103 PRO A CA 1
ATOM 781 C C . PRO A 1 103 ? -1.37 13.672 -8.047 1 91.25 103 PRO A C 1
ATOM 783 O O . PRO A 1 103 ? -0.551 13.445 -7.156 1 91.25 103 PRO A O 1
ATOM 786 N N . LEU A 1 104 ? -1.803 14.867 -8.336 1 88.19 104 LEU A N 1
ATOM 787 C CA . LEU A 1 104 ? -1.253 16.094 -7.781 1 88.19 104 LEU A CA 1
ATOM 788 C C . LEU A 1 104 ? -2.162 16.656 -6.691 1 88.19 104 LEU A C 1
ATOM 790 O O . LEU A 1 104 ? -1.748 17.516 -5.914 1 88.19 104 LEU A O 1
ATOM 794 N N . VAL A 1 105 ? -3.418 16.203 -6.762 1 93.5 105 VAL A N 1
ATOM 795 C CA . VAL A 1 105 ? -4.434 16.75 -5.867 1 93.5 105 VAL A CA 1
ATOM 796 C C . VAL A 1 105 ? -5.086 15.617 -5.074 1 93.5 105 VAL A C 1
ATOM 798 O O . VAL A 1 105 ? -5.316 14.531 -5.609 1 93.5 105 VAL A O 1
ATOM 801 N N . ALA A 1 106 ? -5.363 15.844 -3.838 1 97.44 106 ALA A N 1
ATOM 802 C CA . ALA A 1 106 ? -6.113 14.922 -2.984 1 97.44 106 ALA A CA 1
ATOM 803 C C . ALA A 1 106 ? -7.102 15.68 -2.1 1 97.44 106 ALA A C 1
ATOM 805 O O . ALA A 1 106 ? -6.863 16.828 -1.732 1 97.44 106 ALA A O 1
ATOM 806 N N . HIS A 1 107 ? -8.18 14.984 -1.824 1 98.44 107 HIS A N 1
ATOM 807 C CA . HIS A 1 107 ? -9.148 15.523 -0.881 1 98.44 107 HIS A CA 1
ATOM 808 C C . HIS A 1 107 ? -8.727 15.266 0.56 1 98.44 107 HIS A C 1
ATOM 810 O O . HIS A 1 107 ? -9.055 16.031 1.46 1 98.44 107 HIS A O 1
ATOM 816 N N . VAL A 1 108 ? -8.047 14.195 0.727 1 98.69 108 VAL A N 1
ATOM 817 C CA . VAL A 1 108 ? -7.676 13.719 2.055 1 98.69 108 VAL A CA 1
ATOM 818 C C . VAL A 1 108 ? -6.332 13 1.985 1 98.69 108 VAL A C 1
ATOM 820 O O . VAL A 1 108 ? -6.055 12.273 1.025 1 98.69 108 VAL A O 1
ATOM 823 N N . ALA A 1 109 ? -5.492 13.203 2.963 1 98.12 109 ALA A N 1
ATOM 824 C CA . ALA A 1 109 ? -4.324 12.375 3.244 1 98.12 109 ALA A CA 1
ATOM 825 C C . ALA A 1 109 ? -4.305 11.93 4.707 1 98.12 109 ALA A C 1
ATOM 827 O O . ALA A 1 109 ? -4.555 12.734 5.605 1 98.12 109 ALA A O 1
ATOM 828 N N . ILE A 1 110 ? -4.051 10.664 4.945 1 98.31 110 ILE A N 1
ATOM 829 C CA . ILE A 1 110 ? -3.939 10.117 6.289 1 98.31 110 ILE A CA 1
ATOM 830 C C . ILE A 1 110 ? -2.605 9.383 6.445 1 98.31 110 ILE A C 1
ATOM 832 O O . ILE A 1 110 ? -2.238 8.562 5.602 1 98.31 110 ILE A O 1
ATOM 836 N N . GLU A 1 111 ? -1.878 9.742 7.445 1 93.94 111 GLU A N 1
ATOM 837 C CA . GLU A 1 111 ? -0.696 9 7.879 1 93.94 111 GLU A CA 1
ATOM 838 C C . GLU A 1 111 ? -0.973 8.227 9.164 1 93.94 111 GLU A C 1
ATOM 840 O O . GLU A 1 111 ? -1.546 8.766 10.109 1 93.94 111 GLU A O 1
ATOM 845 N N . VAL A 1 112 ? -0.66 6.941 9.156 1 93.38 112 VAL A N 1
ATOM 846 C CA . VAL A 1 112 ? -0.731 6.113 10.359 1 93.38 112 VAL A CA 1
ATOM 847 C C . VAL A 1 112 ? 0.659 5.98 10.977 1 93.38 112 VAL A C 1
ATOM 849 O O . VAL A 1 112 ? 1.582 5.473 10.336 1 93.38 112 VAL A O 1
ATOM 852 N N . SER A 1 113 ? 0.732 6.418 12.219 1 85.5 113 SER A N 1
ATOM 853 C CA . SER A 1 113 ? 2.062 6.551 12.805 1 85.5 113 SER A CA 1
ATOM 854 C C . SER A 1 113 ? 2.178 5.758 14.102 1 85.5 113 SER A C 1
ATOM 856 O O . SER A 1 113 ? 1.267 5.777 14.93 1 85.5 113 SER A O 1
ATOM 858 N N . VAL A 1 114 ? 3.238 5.039 14.148 1 79.12 114 VAL A N 1
ATOM 859 C CA . VAL A 1 114 ? 3.635 4.461 15.43 1 79.12 114 VAL A CA 1
ATOM 860 C C . VAL A 1 114 ? 4.934 5.105 15.906 1 79.12 114 VAL A C 1
ATOM 862 O O . VAL A 1 114 ? 5.047 5.492 17.078 1 79.12 114 VAL A O 1
ATOM 865 N N . THR A 1 115 ? 5.898 5.32 14.945 1 72.38 115 THR A N 1
ATOM 866 C CA . THR A 1 115 ? 7.188 5.902 15.312 1 72.38 115 THR A CA 1
ATOM 867 C C . THR A 1 115 ? 7.516 7.094 14.414 1 72.38 115 THR A C 1
ATOM 869 O O . THR A 1 115 ? 8.555 7.734 14.578 1 72.38 115 THR A O 1
ATOM 872 N N . SER A 1 116 ? 6.648 7.469 13.484 1 74.75 116 SER A N 1
ATOM 873 C CA . SER A 1 116 ? 6.965 8.469 12.469 1 74.75 116 SER A CA 1
ATOM 874 C C . SER A 1 116 ? 6.27 9.789 12.758 1 74.75 116 SER A C 1
ATOM 876 O O . SER A 1 116 ? 6.121 10.633 11.867 1 74.75 116 SER A O 1
ATOM 878 N N . GLN A 1 117 ? 5.867 9.992 13.961 1 77.75 117 GLN A N 1
ATOM 879 C CA . GLN A 1 117 ? 5.047 11.148 14.305 1 77.75 117 GLN A CA 1
ATOM 880 C C . GLN A 1 117 ? 5.734 12.453 13.914 1 77.75 117 GLN A C 1
ATOM 882 O O . GLN A 1 117 ? 5.109 13.344 13.336 1 77.75 117 GLN A O 1
ATOM 887 N N . ARG A 1 118 ? 6.984 12.594 14.25 1 78.94 118 ARG A N 1
ATOM 888 C CA . ARG A 1 118 ? 7.691 13.836 13.953 1 78.94 118 ARG A CA 1
ATOM 889 C C . ARG A 1 118 ? 7.738 14.094 12.453 1 78.94 118 ARG A C 1
ATOM 891 O O . ARG A 1 118 ? 7.469 15.203 12 1 78.94 118 ARG A O 1
ATOM 898 N N . LEU A 1 119 ? 8.094 13.109 11.68 1 81.56 119 LEU A N 1
ATOM 899 C CA . LEU A 1 119 ? 8.117 13.227 10.227 1 81.56 119 LEU A CA 1
ATOM 900 C C . LEU A 1 119 ? 6.75 13.641 9.688 1 81.56 119 LEU A C 1
ATOM 902 O O . LEU A 1 119 ? 6.652 14.57 8.883 1 81.56 119 LEU A O 1
ATOM 906 N N . ASP A 1 120 ? 5.754 13.039 10.18 1 88.06 120 ASP A N 1
ATOM 907 C CA . ASP A 1 120 ? 4.402 13.25 9.672 1 88.06 120 ASP A CA 1
ATOM 908 C C . ASP A 1 120 ? 3.869 14.617 10.078 1 88.06 120 ASP A C 1
ATOM 910 O O . ASP A 1 120 ? 3.201 15.297 9.289 1 88.06 120 ASP A O 1
ATOM 914 N N . LEU A 1 121 ? 4.219 15.039 11.297 1 90.94 121 LEU A N 1
ATOM 915 C CA . LEU A 1 121 ? 3.627 16.25 11.836 1 90.94 121 LEU A CA 1
ATOM 916 C C . LEU A 1 121 ? 4.461 17.469 11.461 1 90.94 121 LEU A C 1
ATOM 918 O O . LEU A 1 121 ? 3.92 18.562 11.227 1 90.94 121 LEU A O 1
ATOM 922 N N . VAL A 1 122 ? 5.715 17.328 11.359 1 86.38 122 VAL A N 1
ATOM 923 C CA . VAL A 1 122 ? 6.59 18.484 11.188 1 86.38 122 VAL A CA 1
ATOM 924 C C . VAL A 1 122 ? 7.008 18.594 9.719 1 86.38 122 VAL A C 1
ATOM 926 O O . VAL A 1 122 ? 7.023 19.703 9.164 1 86.38 122 VAL A O 1
ATOM 929 N N . HIS A 1 123 ? 7.25 17.531 9.047 1 82.19 123 HIS A N 1
ATOM 930 C CA . HIS A 1 123 ? 7.824 17.609 7.703 1 82.19 123 HIS A CA 1
ATOM 931 C C . HIS A 1 123 ? 6.754 17.406 6.637 1 82.19 123 HIS A C 1
ATOM 933 O O . HIS A 1 123 ? 6.777 18.078 5.598 1 82.19 123 HIS A O 1
ATOM 939 N N . LYS A 1 124 ? 5.859 16.547 6.891 1 89.62 124 LYS A N 1
ATOM 940 C CA . LYS A 1 124 ? 4.887 16.25 5.844 1 89.62 124 LYS A CA 1
ATOM 941 C C . LYS A 1 124 ? 3.701 17.203 5.902 1 89.62 124 LYS A C 1
ATOM 943 O O . LYS A 1 124 ? 3.188 17.625 4.863 1 89.62 124 LYS A O 1
ATOM 948 N N . ALA A 1 125 ? 3.268 17.594 7.078 1 93.62 125 ALA A N 1
ATOM 949 C CA . ALA A 1 125 ? 2.07 18.406 7.242 1 93.62 125 ALA A CA 1
ATOM 950 C C . ALA A 1 125 ? 2.178 19.703 6.445 1 93.62 125 ALA A C 1
ATOM 952 O O . ALA A 1 125 ? 1.287 20.031 5.656 1 93.62 125 ALA A O 1
ATOM 953 N N . PRO A 1 126 ? 3.297 20.422 6.543 1 91.19 126 PRO A N 1
ATOM 954 C CA . PRO A 1 126 ? 3.387 21.656 5.77 1 91.19 126 PRO A CA 1
ATOM 955 C C . PRO A 1 126 ? 3.348 21.422 4.262 1 91.19 126 PRO A C 1
ATOM 957 O O . PRO A 1 126 ? 2.844 22.266 3.514 1 91.19 126 PRO A O 1
ATOM 960 N N . ARG A 1 127 ? 3.848 20.328 3.801 1 88.19 127 ARG A N 1
ATOM 961 C CA . ARG A 1 127 ? 3.861 20 2.377 1 88.19 127 ARG A CA 1
ATOM 962 C C . ARG A 1 127 ? 2.453 19.703 1.869 1 88.19 127 ARG A C 1
ATOM 964 O O . ARG A 1 127 ? 2.07 20.156 0.788 1 88.19 127 ARG A O 1
ATOM 971 N N . TYR A 1 128 ? 1.694 18.953 2.654 1 95 128 TYR A N 1
ATOM 972 C CA . TYR A 1 128 ? 0.308 18.703 2.283 1 95 128 TYR A CA 1
ATOM 973 C C . TYR A 1 128 ? -0.509 19.984 2.289 1 95 128 TYR A C 1
ATOM 975 O O . TYR A 1 128 ? -1.362 20.188 1.423 1 95 128 TYR A O 1
ATOM 983 N N . ALA A 1 129 ? -0.23 20.875 3.266 1 96.44 129 ALA A N 1
ATOM 984 C CA . ALA A 1 129 ? -0.915 22.172 3.322 1 96.44 129 ALA A CA 1
ATOM 985 C C . ALA A 1 129 ? -0.607 23 2.086 1 96.44 129 ALA A C 1
ATOM 987 O O . ALA A 1 129 ? -1.519 23.531 1.44 1 96.44 129 ALA A O 1
ATOM 988 N N . ALA A 1 130 ? 0.654 23.078 1.764 1 92.38 130 ALA A N 1
ATOM 989 C CA . ALA A 1 130 ? 1.09 23.875 0.616 1 92.38 130 ALA A CA 1
ATOM 990 C C . ALA A 1 130 ? 0.492 23.328 -0.68 1 92.38 130 ALA A C 1
ATOM 992 O O . ALA A 1 130 ? 0.212 24.094 -1.606 1 92.38 130 ALA A O 1
ATOM 993 N N . ALA A 1 131 ? 0.29 22.047 -0.703 1 92.75 131 ALA A N 1
ATOM 994 C CA . ALA A 1 131 ? -0.301 21.406 -1.874 1 92.75 131 ALA A CA 1
ATOM 995 C C . ALA A 1 131 ? -1.813 21.594 -1.904 1 92.75 131 ALA A C 1
ATOM 997 O O . ALA A 1 131 ? -2.475 21.234 -2.881 1 92.75 131 ALA A O 1
ATOM 998 N N . GLY A 1 132 ? -2.389 22.062 -0.805 1 96.69 132 GLY A N 1
A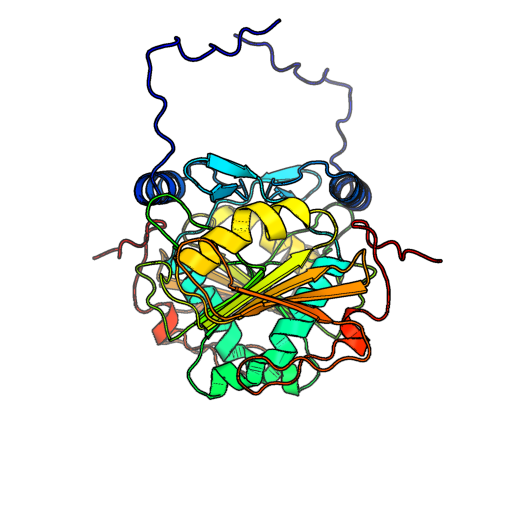TOM 999 C CA . GLY A 1 132 ? -3.807 22.391 -0.765 1 96.69 132 GLY A CA 1
ATOM 1000 C C . GLY A 1 132 ? -4.676 21.203 -0.377 1 96.69 132 GLY A C 1
ATOM 1001 O O . GLY A 1 132 ? -5.863 21.172 -0.699 1 96.69 132 GLY A O 1
ATOM 1002 N N . VAL A 1 133 ? -4.168 20.203 0.231 1 97.44 133 VAL A N 1
ATOM 1003 C CA . VAL A 1 133 ? -4.969 19.078 0.709 1 97.44 133 VAL A CA 1
ATOM 1004 C C . VAL A 1 133 ? -5.906 19.547 1.82 1 97.44 133 VAL A C 1
ATOM 1006 O O . VAL A 1 133 ? -5.453 19.984 2.885 1 97.44 133 VAL A O 1
ATOM 1009 N N . PRO A 1 134 ? -7.16 19.469 1.698 1 98.5 134 PRO A N 1
ATOM 1010 C CA . PRO A 1 134 ? -8.109 20.078 2.629 1 98.5 134 PRO A CA 1
ATOM 1011 C C . PRO A 1 134 ? -8.094 19.422 4.008 1 98.5 134 PRO A C 1
ATOM 1013 O O . PRO A 1 134 ? -8.289 20.094 5.02 1 98.5 134 PRO A O 1
ATOM 1016 N N . LEU A 1 135 ? -7.902 18.141 4.004 1 98.75 135 LEU A N 1
ATOM 1017 C CA . LEU A 1 135 ? -7.926 17.375 5.25 1 98.75 135 LEU A CA 1
ATOM 1018 C C . LEU A 1 135 ? -6.707 16.469 5.352 1 98.75 135 LEU A C 1
ATOM 1020 O O . LEU A 1 135 ? -6.496 15.602 4.492 1 98.75 135 LEU A O 1
ATOM 1024 N N . TYR A 1 136 ? -5.867 16.719 6.332 1 98.56 136 TYR A N 1
ATOM 1025 C CA . TYR A 1 136 ? -4.727 15.867 6.652 1 98.56 136 TYR A CA 1
ATOM 1026 C C . TYR A 1 136 ? -4.824 15.336 8.078 1 98.56 136 TYR A C 1
ATOM 1028 O O . TYR A 1 136 ? -5.031 16.094 9.023 1 98.56 136 TYR A O 1
ATOM 1036 N N . VAL A 1 137 ? -4.727 14.008 8.234 1 98.69 137 VAL A N 1
ATOM 1037 C CA . VAL A 1 137 ? -4.863 13.375 9.539 1 98.69 137 VAL A CA 1
ATOM 1038 C C . VAL A 1 137 ? -3.631 12.516 9.836 1 98.69 137 VAL A C 1
ATOM 1040 O O . VAL A 1 137 ? -3.18 11.758 8.977 1 98.69 137 VAL A O 1
ATOM 1043 N N . VAL A 1 138 ? -3.08 12.711 10.969 1 96.94 138 VAL A N 1
ATOM 1044 C CA . VAL A 1 138 ? -2.078 11.797 11.492 1 96.94 138 VAL A CA 1
ATOM 1045 C C . VAL A 1 138 ? -2.691 10.93 12.586 1 96.94 138 VAL A C 1
ATOM 1047 O O . VAL A 1 138 ? -3.068 11.438 13.648 1 96.94 138 VAL A O 1
ATOM 1050 N N . LEU A 1 139 ? -2.879 9.672 12.281 1 97 139 LEU A N 1
ATOM 1051 C CA . LEU A 1 139 ? -3.332 8.711 13.281 1 97 139 LEU A CA 1
ATOM 1052 C C . LEU A 1 139 ? -2.156 8.195 14.109 1 97 139 LEU A C 1
ATOM 1054 O O . LEU A 1 139 ? -1.447 7.281 13.672 1 97 139 LEU A O 1
ATOM 1058 N N . ASP A 1 140 ? -1.989 8.703 15.273 1 93.88 140 ASP A N 1
ATOM 1059 C CA . ASP A 1 140 ? -0.911 8.359 16.203 1 93.88 140 ASP A CA 1
ATOM 1060 C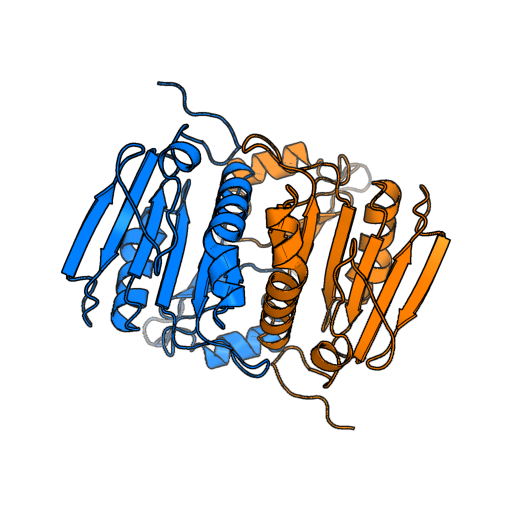 C . ASP A 1 140 ? -1.302 7.18 17.078 1 93.88 140 ASP A C 1
ATOM 1062 O O . ASP A 1 140 ? -1.904 7.367 18.141 1 93.88 140 ASP A O 1
ATOM 1066 N N . MET A 1 141 ? -0.897 6.047 16.719 1 89.56 141 MET A N 1
ATOM 1067 C CA . MET A 1 141 ? -1.316 4.816 17.391 1 89.56 141 MET A CA 1
ATOM 1068 C C . MET A 1 141 ? -0.584 4.641 18.703 1 89.56 141 MET A C 1
ATOM 1070 O O . MET A 1 141 ? -1.093 3.986 19.625 1 89.56 141 MET A O 1
ATOM 1074 N N . ALA A 1 142 ? 0.599 5.16 18.812 1 86 142 ALA A N 1
ATOM 1075 C CA . ALA A 1 142 ? 1.344 5.078 20.062 1 86 142 ALA A CA 1
ATOM 1076 C C . ALA A 1 142 ? 0.731 5.988 21.125 1 86 142 ALA A C 1
ATOM 1078 O O . ALA A 1 142 ? 0.727 5.652 22.312 1 86 142 ALA A O 1
ATOM 1079 N N . GLY A 1 143 ? 0.217 7.121 20.688 1 90.88 143 GLY A N 1
ATOM 1080 C CA . GLY A 1 143 ? -0.353 8.102 21.594 1 90.88 143 GLY A CA 1
ATOM 1081 C C . GLY A 1 143 ? -1.862 8 21.703 1 90.88 143 GLY A C 1
ATOM 1082 O O . GLY A 1 143 ? -2.488 8.773 22.438 1 90.88 143 GLY A O 1
ATOM 1083 N N . ALA A 1 144 ? -2.438 7.094 20.969 1 92.44 144 ALA A N 1
ATOM 1084 C CA . ALA A 1 144 ? -3.885 6.898 20.938 1 92.44 144 ALA A CA 1
ATOM 1085 C C . ALA A 1 144 ? -4.609 8.211 20.656 1 92.44 144 ALA A C 1
ATOM 1087 O O . ALA A 1 144 ? -5.504 8.609 21.406 1 92.44 144 ALA A O 1
ATOM 1088 N N . ARG A 1 145 ? -4.23 8.82 19.562 1 96.19 145 ARG A N 1
ATOM 1089 C CA . ARG A 1 145 ? -4.867 10.07 19.172 1 96.19 145 ARG A CA 1
ATOM 1090 C C . ARG A 1 145 ? -4.797 10.266 17.656 1 96.19 145 ARG A C 1
ATOM 1092 O O . ARG A 1 145 ? -3.967 9.648 16.984 1 96.19 145 ARG A O 1
ATOM 1099 N N . ALA A 1 146 ? -5.695 11.094 17.188 1 97.94 146 ALA A N 1
ATOM 1100 C CA . ALA A 1 146 ? -5.676 11.578 15.812 1 97.94 146 ALA A CA 1
ATOM 1101 C C . ALA A 1 146 ? -5.461 13.086 15.758 1 97.94 146 ALA A C 1
ATOM 1103 O O . ALA A 1 146 ? -6.191 13.844 16.406 1 97.94 146 ALA A O 1
ATOM 1104 N N . VAL A 1 147 ? -4.445 13.523 15.102 1 98.25 147 VAL A N 1
ATOM 1105 C CA . VAL A 1 147 ? -4.215 14.945 14.867 1 98.25 147 VAL A CA 1
ATOM 1106 C C . VAL A 1 147 ? -4.801 15.352 13.523 1 98.25 147 VAL A C 1
ATOM 1108 O O . VAL A 1 147 ? -4.367 14.875 12.477 1 98.25 147 VAL A O 1
ATOM 1111 N N . VAL A 1 148 ? -5.766 16.219 13.586 1 98.75 148 VAL A N 1
ATOM 1112 C CA . VAL A 1 148 ? -6.551 16.578 12.406 1 98.75 148 VAL A CA 1
ATOM 1113 C C . VAL A 1 148 ? -6.16 17.984 11.938 1 98.75 148 VAL A C 1
ATOM 1115 O O . VAL A 1 148 ? -6.23 18.953 12.711 1 98.75 148 VAL A O 1
ATOM 1118 N N . HIS A 1 149 ? -5.723 18.094 10.711 1 98.62 149 HIS A N 1
ATOM 1119 C CA . HIS A 1 149 ? -5.301 19.359 10.102 1 98.62 149 HIS A CA 1
ATOM 1120 C C . HIS A 1 149 ? -6.289 19.812 9.039 1 98.62 149 HIS A C 1
ATOM 1122 O O . HIS A 1 149 ? -6.586 19.062 8.102 1 98.62 149 HIS A O 1
ATOM 1128 N N . THR A 1 150 ? -6.812 21.031 9.141 1 98.44 150 THR A N 1
ATOM 1129 C CA . THR A 1 150 ? -7.715 21.609 8.148 1 98.44 150 THR A CA 1
ATOM 1130 C C . THR A 1 150 ? -7.336 23.062 7.859 1 98.44 150 THR A C 1
ATOM 1132 O O . THR A 1 150 ? -6.43 23.609 8.484 1 98.44 150 THR A O 1
ATOM 1135 N N . ASP A 1 151 ? -7.969 23.625 6.828 1 98.31 151 ASP A N 1
ATOM 1136 C CA . ASP A 1 151 ? -7.758 25 6.426 1 98.31 151 ASP A CA 1
ATOM 1137 C C . ASP A 1 151 ? -6.316 25.234 5.98 1 98.31 151 ASP A C 1
ATOM 1139 O O . ASP A 1 151 ? -5.605 26.062 6.566 1 98.31 151 ASP A O 1
ATOM 1143 N N . PRO A 1 152 ? -6.004 24.531 4.871 1 98 152 PRO A N 1
ATOM 1144 C CA . PRO A 1 152 ? -4.625 24.641 4.387 1 98 152 PRO A CA 1
ATOM 1145 C C . PRO A 1 152 ? -4.273 26.047 3.92 1 98 152 PRO A C 1
ATOM 1147 O O . PRO A 1 152 ? -5.113 26.734 3.342 1 98 152 PRO A O 1
ATOM 1150 N N . ALA A 1 153 ? -3.051 26.484 4.219 1 96.44 153 ALA A N 1
ATOM 1151 C CA . ALA A 1 153 ? -2.396 27.719 3.766 1 96.44 153 ALA A CA 1
ATOM 1152 C C . ALA A 1 153 ? -0.971 27.438 3.301 1 96.44 153 ALA A C 1
ATOM 1154 O O . ALA A 1 153 ? -0.415 26.375 3.588 1 96.44 153 ALA A O 1
ATOM 1155 N N . PRO A 1 154 ? -0.381 28.297 2.57 1 91.12 154 PRO A N 1
ATOM 1156 C CA . PRO A 1 154 ? 0.968 28.062 2.053 1 91.12 154 PRO A CA 1
ATOM 1157 C C . PRO A 1 154 ? 1.981 27.766 3.158 1 91.12 154 PRO A C 1
ATOM 1159 O O . PRO A 1 154 ? 2.926 27 2.951 1 91.12 154 PRO A O 1
ATOM 1162 N N . GLU A 1 155 ? 1.778 28.297 4.355 1 90.5 155 GLU A N 1
ATOM 1163 C CA . GLU A 1 155 ? 2.742 28.141 5.438 1 90.5 155 GLU A CA 1
ATOM 1164 C C . GLU A 1 155 ? 2.377 26.969 6.348 1 90.5 155 GLU A C 1
ATOM 1166 O O . GLU A 1 155 ? 3.088 26.688 7.312 1 90.5 155 GLU A O 1
ATOM 1171 N N . GLY A 1 156 ? 1.307 26.344 6.129 1 95.06 156 GLY A N 1
ATOM 1172 C CA . GLY A 1 156 ? 0.84 25.234 6.953 1 95.06 156 GLY A CA 1
ATOM 1173 C C . GLY A 1 156 ? -0.658 25.266 7.191 1 95.06 156 GLY A C 1
ATOM 1174 O O . GLY A 1 156 ? -1.348 26.172 6.738 1 95.06 156 GLY A O 1
ATOM 1175 N N . TYR A 1 157 ? -1.109 24.203 7.828 1 98 157 TYR A N 1
ATOM 1176 C CA . TYR A 1 157 ? -2.52 24.172 8.195 1 98 157 TYR A CA 1
ATOM 1177 C C . TYR A 1 157 ? -2.814 25.172 9.312 1 98 157 TYR A C 1
ATOM 1179 O O . TYR A 1 157 ? -2.049 25.281 10.266 1 98 157 TYR A O 1
ATOM 1187 N N . THR A 1 158 ? -3.924 25.906 9.258 1 97.88 158 THR A N 1
ATOM 1188 C CA . THR A 1 158 ? -4.238 26.938 10.242 1 97.88 158 THR A CA 1
ATOM 1189 C C . THR A 1 158 ? -5.125 26.375 11.352 1 97.88 158 THR A C 1
ATOM 1191 O O . THR A 1 158 ? -5.285 27.016 12.398 1 97.88 158 THR A O 1
ATOM 1194 N N . THR A 1 159 ? -5.758 25.266 11.156 1 98.38 159 THR A N 1
ATOM 1195 C CA . THR A 1 159 ? -6.551 24.594 12.18 1 98.38 159 THR A CA 1
ATOM 1196 C C . THR A 1 159 ? -6.02 23.203 12.445 1 98.38 159 THR A C 1
ATOM 1198 O O . THR A 1 159 ? -5.926 22.375 11.523 1 98.38 159 THR A O 1
ATOM 1201 N N . ILE A 1 160 ? -5.656 22.969 13.664 1 97.94 160 ILE A N 1
ATOM 1202 C CA . ILE A 1 160 ? -5.168 21.656 14.094 1 97.94 160 ILE A CA 1
ATOM 1203 C C . ILE A 1 160 ? -5.902 21.219 15.359 1 97.94 160 ILE A C 1
ATOM 1205 O O . ILE A 1 160 ? -5.949 21.969 16.344 1 97.94 160 ILE A O 1
ATOM 1209 N N . GLU A 1 161 ? -6.484 20.078 15.328 1 98.12 161 GLU A N 1
ATOM 1210 C CA . GLU A 1 161 ? -7.227 19.516 16.453 1 98.12 161 GLU A CA 1
ATOM 1211 C C . GLU A 1 161 ? -6.719 18.109 16.812 1 98.12 161 GLU A C 1
ATOM 1213 O O . GLU A 1 161 ? -6.359 17.328 15.922 1 98.12 161 GLU A O 1
ATOM 1218 N N . GLU A 1 162 ? -6.695 17.859 18.031 1 97.81 162 GLU A N 1
ATOM 1219 C CA . GLU A 1 162 ? -6.379 16.516 18.5 1 97.81 162 GLU A CA 1
ATOM 1220 C C . GLU A 1 162 ? -7.633 15.797 18.984 1 97.81 162 GLU A C 1
ATOM 1222 O O . GLU A 1 162 ? -8.375 16.328 19.812 1 97.81 162 GLU A O 1
ATOM 1227 N N . LEU A 1 163 ? -7.871 14.648 18.453 1 98.25 163 LEU A N 1
ATOM 1228 C CA . LEU A 1 163 ? -9.031 13.836 18.812 1 98.25 163 LEU A CA 1
ATOM 1229 C C . LEU A 1 163 ? -8.594 12.547 19.5 1 98.25 163 LEU A C 1
ATOM 1231 O O . LEU A 1 163 ? -7.562 11.961 19.141 1 98.25 163 LEU A O 1
ATOM 1235 N N . GLY A 1 164 ? -9.406 12.148 20.453 1 97.25 164 GLY A N 1
ATOM 1236 C CA . GLY A 1 164 ? -9.219 10.859 21.094 1 97.25 164 GLY A CA 1
ATOM 1237 C C . GLY A 1 164 ? -10.227 9.82 20.656 1 97.25 164 GLY A C 1
ATOM 1238 O O . GLY A 1 164 ? -11.031 10.062 19.75 1 97.25 164 GLY A O 1
ATOM 1239 N N . PRO A 1 165 ? -10.125 8.633 21.328 1 96.38 165 PRO A N 1
ATOM 1240 C CA . PRO A 1 165 ? -10.977 7.508 20.953 1 96.38 165 PRO A CA 1
ATOM 1241 C C . PRO A 1 165 ? -12.469 7.836 21.062 1 96.38 165 PRO A C 1
ATOM 1243 O O . PRO A 1 165 ? -13.281 7.273 20.312 1 96.38 165 PRO A O 1
ATOM 1246 N N . ASP A 1 166 ? -12.844 8.805 21.859 1 96.56 166 ASP A N 1
ATOM 1247 C CA . ASP A 1 166 ? -14.25 9.078 22.109 1 96.56 166 ASP A CA 1
ATOM 1248 C C . ASP A 1 166 ? -14.758 10.211 21.219 1 96.56 166 ASP A C 1
ATOM 1250 O O . ASP A 1 166 ? -15.945 10.531 21.234 1 96.56 166 ASP A O 1
ATOM 1254 N N . ASP A 1 167 ? -13.875 10.797 20.5 1 97.62 167 ASP A N 1
ATOM 1255 C CA . ASP A 1 167 ? -14.242 11.914 19.641 1 97.62 167 ASP A CA 1
ATOM 1256 C C . ASP A 1 167 ? -14.727 11.43 18.281 1 97.62 167 ASP A C 1
ATOM 1258 O O . ASP A 1 167 ? -14.656 10.234 17.969 1 97.62 167 ASP A O 1
ATOM 1262 N N . THR A 1 168 ? -15.32 12.367 17.594 1 96.88 168 THR A N 1
ATOM 1263 C CA . THR A 1 168 ? -15.859 12.039 16.281 1 96.88 168 THR A CA 1
ATOM 1264 C C . THR A 1 168 ? -14.961 12.586 15.172 1 96.88 168 THR A C 1
ATOM 1266 O O . THR A 1 168 ? -14.492 13.719 15.25 1 96.88 168 THR A O 1
ATOM 1269 N N . LEU A 1 169 ? -14.711 11.766 14.172 1 97.88 169 LEU A N 1
ATOM 1270 C CA . LEU A 1 169 ? -14.008 12.148 12.953 1 97.88 169 LEU A CA 1
ATOM 1271 C C . LEU A 1 169 ? -14.75 11.641 11.719 1 97.88 169 LEU A C 1
ATOM 1273 O O . LEU A 1 169 ? -15.172 10.484 11.672 1 97.88 169 LEU A O 1
ATOM 1277 N N . GLU A 1 170 ? -15.023 12.539 10.82 1 97.75 170 GLU A N 1
ATOM 1278 C CA . GLU A 1 170 ? -15.602 12.195 9.531 1 97.75 170 GLU A CA 1
ATOM 1279 C C . GLU A 1 170 ? -14.656 12.547 8.383 1 97.75 170 GLU A C 1
ATOM 1281 O O . GLU A 1 170 ? -14.031 13.602 8.398 1 97.75 170 GLU A O 1
ATOM 1286 N N . VAL A 1 171 ? -14.516 11.656 7.449 1 97.75 171 VAL A N 1
ATOM 1287 C CA . VAL A 1 171 ? -13.742 11.875 6.23 1 97.75 171 VAL A CA 1
ATOM 1288 C C . VAL A 1 171 ? -14.672 11.844 5.02 1 97.75 171 VAL A C 1
ATOM 1290 O O . VAL A 1 171 ? -15.148 10.781 4.609 1 97.75 171 VAL A O 1
ATOM 1293 N N . MET A 1 172 ? -14.969 13.008 4.469 1 97.19 172 MET A N 1
ATOM 1294 C CA . MET A 1 172 ? -15.828 13.188 3.303 1 97.19 172 MET A CA 1
ATOM 1295 C C . MET A 1 172 ? -17.172 12.492 3.508 1 97.19 172 MET A C 1
ATOM 1297 O O . MET A 1 172 ? -17.656 11.805 2.611 1 97.19 172 MET A O 1
ATOM 1301 N N . GLY A 1 173 ? -17.656 12.547 4.688 1 96.5 173 GLY A N 1
ATOM 1302 C CA . GLY A 1 173 ? -18.969 12.031 5.004 1 96.5 173 GLY A CA 1
ATOM 1303 C C . GLY A 1 173 ? -18.938 10.633 5.598 1 96.5 173 GLY A C 1
ATOM 1304 O O . GLY A 1 173 ? -19.969 10.133 6.059 1 96.5 173 GLY A O 1
ATOM 1305 N N . GLU A 1 174 ? -17.844 9.953 5.543 1 97.62 174 GLU A N 1
ATOM 1306 C CA . GLU A 1 174 ? -17.719 8.609 6.109 1 97.62 174 GLU A CA 1
ATOM 1307 C C . GLU A 1 174 ? -17.172 8.664 7.531 1 97.62 174 GLU A C 1
ATOM 1309 O O . GLU A 1 174 ? -16.125 9.242 7.773 1 97.62 174 GLU A O 1
ATOM 1314 N N . PRO A 1 175 ? -17.875 8.062 8.492 1 97.88 175 PRO A N 1
ATOM 1315 C CA . PRO A 1 175 ? -17.375 8.062 9.867 1 97.88 175 PRO A CA 1
ATOM 1316 C C . PRO A 1 175 ? -16.125 7.211 10.047 1 97.88 175 PRO A C 1
ATOM 1318 O O . PRO A 1 175 ? -16.016 6.137 9.445 1 97.88 175 PRO A O 1
ATOM 1321 N N . ILE A 1 176 ? -15.195 7.707 10.766 1 98.25 176 ILE A N 1
ATOM 1322 C CA . ILE A 1 176 ? -14.008 6.953 11.164 1 98.25 176 ILE A CA 1
ATOM 1323 C C . ILE A 1 176 ? -14.172 6.461 12.602 1 98.25 176 ILE A C 1
ATOM 1325 O O . ILE A 1 176 ? -14.445 7.254 13.5 1 98.25 176 ILE A O 1
ATOM 1329 N N . ASP A 1 177 ? -14.047 5.223 12.812 1 97.69 177 ASP A N 1
ATOM 1330 C CA . ASP A 1 177 ? -14.203 4.621 14.133 1 97.69 177 ASP A CA 1
ATOM 1331 C C . ASP A 1 177 ? -12.938 4.785 14.969 1 97.69 177 ASP A C 1
ATOM 1333 O O . ASP A 1 177 ? -12.164 3.842 15.125 1 97.69 177 ASP A O 1
ATOM 1337 N N . LEU A 1 178 ? -12.773 5.938 15.555 1 97.62 178 LEU A N 1
ATOM 1338 C CA . LEU A 1 178 ? -11.586 6.227 16.359 1 97.62 178 LEU A CA 1
ATOM 1339 C C . LEU A 1 178 ? -11.531 5.324 17.578 1 97.62 178 LEU A C 1
ATOM 1341 O O . LEU A 1 178 ? -10.445 4.961 18.047 1 97.62 178 LEU A O 1
ATOM 1345 N N . ALA A 1 179 ? -12.711 4.992 18.172 1 96.44 179 ALA A N 1
ATOM 1346 C CA . ALA A 1 179 ? -12.742 4.094 19.312 1 96.44 179 ALA A CA 1
ATOM 1347 C C . ALA A 1 179 ? -12.078 2.762 19 1 96.44 179 ALA A C 1
ATOM 1349 O O . ALA A 1 179 ? -11.359 2.203 19.828 1 96.44 179 ALA A O 1
ATOM 1350 N N . LEU A 1 180 ? -12.32 2.346 17.859 1 95.12 180 LEU A N 1
ATOM 1351 C CA . LEU A 1 180 ? -11.703 1.095 17.422 1 95.12 180 LEU A CA 1
ATOM 1352 C C . LEU A 1 180 ? -10.219 1.285 17.141 1 95.12 180 LEU A C 1
ATOM 1354 O O . LEU A 1 180 ? -9.383 0.53 17.656 1 95.12 180 LEU A O 1
ATOM 1358 N N . LEU A 1 181 ? -9.828 2.311 16.359 1 95.25 181 LEU A N 1
ATOM 1359 C CA . LEU A 1 181 ? -8.477 2.49 15.859 1 95.25 181 LEU A CA 1
ATOM 1360 C C . LEU A 1 181 ? -7.523 2.875 16.984 1 95.25 181 LEU A C 1
ATOM 1362 O O . LEU A 1 181 ? -6.324 2.59 16.922 1 95.25 181 LEU A O 1
ATOM 1366 N N . LEU A 1 182 ? -8.109 3.461 18 1 94.75 182 LEU A N 1
ATOM 1367 C CA . LEU A 1 182 ? -7.281 3.994 19.078 1 94.75 182 LEU A CA 1
ATOM 1368 C C . LEU A 1 182 ? -7.578 3.291 20.391 1 94.75 182 LEU A C 1
ATOM 1370 O O . LEU A 1 182 ? -7.324 3.842 21.469 1 94.75 182 LEU A O 1
ATOM 1374 N N . SER A 1 183 ? -8.18 2.119 20.312 1 90.19 183 SER A N 1
ATOM 1375 C CA . SER A 1 183 ? -8.539 1.362 21.5 1 90.19 183 SER A CA 1
ATOM 1376 C C . SER A 1 183 ? -7.305 0.965 22.297 1 90.19 183 SER A C 1
ATOM 1378 O O . SER A 1 183 ? -7.375 0.814 23.531 1 90.19 183 SER A O 1
ATOM 1380 N N . ASP A 1 184 ? -6.234 0.751 21.625 1 87.06 184 ASP A N 1
ATOM 1381 C CA . ASP A 1 184 ? -4.969 0.357 22.234 1 87.06 184 ASP A CA 1
ATOM 1382 C C . ASP A 1 184 ? -3.82 1.226 21.719 1 87.06 184 ASP A C 1
ATOM 1384 O O . ASP A 1 184 ? -3.941 1.871 20.672 1 87.06 184 ASP A O 1
ATOM 1388 N N . ARG A 1 185 ? -2.893 1.209 22.562 1 87.56 185 ARG A N 1
ATOM 1389 C CA . ARG A 1 185 ? -1.639 1.811 22.125 1 87.56 185 ARG A CA 1
ATOM 1390 C C . ARG A 1 185 ? -0.634 0.74 21.703 1 87.56 185 ARG A C 1
ATOM 1392 O O . ARG A 1 185 ? -0.588 -0.338 22.312 1 87.56 185 ARG A O 1
ATOM 1399 N N . TRP A 1 186 ? 0.073 1.123 20.734 1 81.06 186 TRP A N 1
ATOM 1400 C CA . TRP A 1 186 ? 0.876 0.064 20.141 1 81.06 186 TRP A CA 1
ATOM 1401 C C . TRP A 1 186 ? 2.324 0.51 19.969 1 81.06 186 TRP A C 1
ATOM 1403 O O . TRP A 1 186 ? 2.588 1.67 19.641 1 81.06 186 TRP A O 1
ATOM 1413 N N . ARG A 1 187 ? 3.184 -0.471 20.25 1 74.88 187 ARG A N 1
ATOM 1414 C CA . ARG A 1 187 ? 4.559 -0.373 19.766 1 74.88 187 ARG A CA 1
ATOM 1415 C C . ARG A 1 187 ? 4.68 -0.89 18.344 1 74.88 187 ARG A C 1
ATOM 1417 O O . ARG A 1 187 ? 3.795 -1.596 17.859 1 74.88 187 ARG A O 1
ATOM 1424 N N . PRO A 1 188 ? 5.648 -0.476 17.641 1 68.31 188 PRO A N 1
ATOM 1425 C CA . PRO A 1 188 ? 5.781 -0.889 16.25 1 68.31 188 PRO A CA 1
ATOM 1426 C C . PRO A 1 188 ? 5.812 -2.406 16.078 1 68.31 188 PRO A C 1
ATOM 1428 O O . PRO A 1 188 ? 5.406 -2.926 15.039 1 68.31 188 PRO A O 1
ATOM 1431 N N . ASP A 1 189 ? 6.25 -3.037 17.062 1 64.69 189 ASP A N 1
ATOM 1432 C CA . ASP A 1 189 ? 6.422 -4.48 16.953 1 64.69 189 ASP A CA 1
ATOM 1433 C C . ASP A 1 189 ? 5.117 -5.215 17.266 1 64.69 189 ASP A C 1
ATOM 1435 O O . ASP A 1 189 ? 5.105 -6.441 17.391 1 64.69 189 ASP A O 1
ATOM 1439 N N . GLY A 1 190 ? 4.098 -4.453 17.359 1 69.62 190 GLY A N 1
ATOM 1440 C CA . GLY A 1 190 ? 2.797 -5.066 17.594 1 69.62 190 GLY A CA 1
ATOM 1441 C C . GLY A 1 190 ? 2.48 -5.262 19.062 1 69.62 190 GLY A C 1
ATOM 1442 O O . GLY A 1 190 ? 1.436 -5.812 19.406 1 69.62 190 GLY A O 1
ATOM 1443 N N . THR A 1 191 ? 3.445 -4.844 19.875 1 76.38 191 THR A N 1
ATOM 1444 C CA . THR A 1 191 ? 3.178 -4.969 21.312 1 76.38 191 THR A CA 1
ATOM 1445 C C . THR A 1 191 ? 2.277 -3.834 21.797 1 76.38 191 THR A C 1
ATOM 1447 O O . THR A 1 191 ? 2.502 -2.672 21.453 1 76.38 191 THR A O 1
ATOM 1450 N N . ARG A 1 192 ? 1.336 -4.301 22.516 1 81.94 192 ARG A N 1
ATOM 1451 C CA . ARG A 1 192 ? 0.438 -3.32 23.109 1 81.94 192 ARG A CA 1
ATOM 1452 C C . ARG A 1 192 ? 1.12 -2.576 24.25 1 81.94 192 ARG A C 1
ATOM 1454 O O . ARG A 1 192 ? 1.818 -3.184 25.062 1 81.94 192 ARG A O 1
ATOM 1461 N N . ILE A 1 193 ? 0.937 -1.258 24.188 1 80.5 193 ILE A N 1
ATOM 1462 C CA . ILE A 1 193 ? 1.443 -0.445 25.297 1 80.5 193 ILE A CA 1
ATOM 1463 C C . ILE A 1 193 ? 0.466 -0.497 26.469 1 80.5 193 ILE A C 1
ATOM 1465 O O . ILE A 1 193 ? -0.709 -0.153 26.312 1 80.5 193 ILE A O 1
ATOM 1469 N N . THR A 1 194 ? 0.766 -1.192 27.406 1 75 194 THR A N 1
ATOM 1470 C CA . THR A 1 194 ? -0.056 -1.277 28.609 1 75 194 THR A CA 1
ATOM 1471 C C . THR A 1 194 ? 0.288 -0.152 29.594 1 75 194 THR A C 1
ATOM 1473 O O . THR A 1 194 ? 1.446 0.26 29.688 1 75 194 THR A O 1
ATOM 1476 N N . ASP A 1 195 ? -0.729 0.653 29.984 1 59.47 195 ASP A N 1
ATOM 1477 C CA . ASP A 1 195 ? -0.492 1.647 31.031 1 59.47 195 ASP A CA 1
ATOM 1478 C C . ASP A 1 195 ? 0.267 1.04 32.219 1 59.47 195 ASP A C 1
ATOM 1480 O O . ASP A 1 195 ? 0.14 -0.155 32.5 1 59.47 195 ASP A O 1
ATOM 1484 N N . MET B 1 1 ? 38.531 -1.91 -4.25 1 20.03 1 MET B N 1
ATOM 1485 C CA . MET B 1 1 ? 38.156 -3.32 -4.223 1 20.03 1 MET B CA 1
ATOM 1486 C C . MET B 1 1 ? 37.531 -3.689 -2.887 1 20.03 1 MET B C 1
ATOM 1488 O O . MET B 1 1 ? 38.219 -3.969 -1.916 1 20.03 1 MET B O 1
ATOM 1492 N N . THR B 1 2 ? 36.656 -2.965 -2.252 1 28.78 2 THR B N 1
ATOM 1493 C CA . THR B 1 2 ? 36.281 -3.09 -0.849 1 28.78 2 THR B CA 1
ATOM 1494 C C . THR B 1 2 ? 35.75 -4.484 -0.561 1 28.78 2 THR B C 1
ATOM 1496 O O . THR B 1 2 ? 34.906 -4.988 -1.301 1 28.78 2 THR B O 1
ATOM 1499 N N . ASP B 1 3 ? 36.5 -5.324 0.076 1 24.22 3 ASP B N 1
ATOM 1500 C CA . ASP B 1 3 ? 36.344 -6.754 0.314 1 24.22 3 ASP B CA 1
ATOM 1501 C C . ASP B 1 3 ? 35 -7.039 1.011 1 24.22 3 ASP B C 1
ATOM 1503 O O . ASP B 1 3 ? 34.781 -6.609 2.146 1 24.22 3 ASP B O 1
ATOM 1507 N N . LEU B 1 4 ? 33.969 -7.047 0.405 1 31.22 4 LEU B N 1
ATOM 1508 C CA . LEU B 1 4 ? 32.75 -7.66 0.95 1 31.22 4 LEU B CA 1
ATOM 1509 C C . LEU B 1 4 ? 33.094 -8.953 1.688 1 31.22 4 LEU B C 1
ATOM 1511 O O . LEU B 1 4 ? 33.812 -9.812 1.155 1 31.22 4 LEU B O 1
ATOM 1515 N N . ILE B 1 5 ? 33.344 -8.891 2.957 1 31.91 5 ILE B N 1
ATOM 1516 C CA . ILE B 1 5 ? 33.625 -10.102 3.711 1 31.91 5 ILE B CA 1
ATOM 1517 C C . ILE B 1 5 ? 32.781 -11.258 3.186 1 31.91 5 ILE B C 1
ATOM 1519 O O . ILE B 1 5 ? 31.562 -11.211 3.223 1 31.91 5 ILE B O 1
ATOM 1523 N N . ARG B 1 6 ? 33.219 -11.977 2.23 1 34.03 6 ARG B N 1
ATOM 1524 C CA . ARG B 1 6 ? 32.688 -13.273 1.832 1 34.03 6 ARG B CA 1
ATOM 1525 C C . ARG B 1 6 ? 32.406 -14.156 3.049 1 34.03 6 ARG B C 1
ATOM 1527 O O . ARG B 1 6 ? 33.281 -14.352 3.889 1 34.03 6 ARG B O 1
ATOM 1534 N N . PRO B 1 7 ? 31.109 -14.289 3.586 1 35.69 7 PRO B N 1
ATOM 1535 C CA . PRO B 1 7 ? 31.156 -15.18 4.75 1 35.69 7 PRO B CA 1
ATOM 1536 C C . PRO B 1 7 ? 32.156 -16.312 4.578 1 35.69 7 PRO B C 1
ATOM 1538 O O . PRO B 1 7 ? 32.438 -16.734 3.453 1 35.69 7 PRO B O 1
ATOM 1541 N N . ASP B 1 8 ? 32.969 -16.578 5.469 1 37.28 8 ASP B N 1
ATOM 1542 C CA . ASP B 1 8 ? 33.75 -17.812 5.488 1 37.28 8 ASP B CA 1
ATOM 1543 C C . ASP B 1 8 ? 32.906 -19.016 5.074 1 37.28 8 ASP B C 1
ATOM 1545 O O . ASP B 1 8 ? 31.688 -19 5.25 1 37.28 8 ASP B O 1
ATOM 1549 N N . GLU B 1 9 ? 33.344 -20.094 4.273 1 42.06 9 GLU B N 1
ATOM 1550 C CA . GLU B 1 9 ? 32.781 -21.344 3.752 1 42.06 9 GLU B CA 1
ATOM 1551 C C . GLU B 1 9 ? 31.875 -22.016 4.773 1 42.06 9 GLU B C 1
ATOM 1553 O O . GLU B 1 9 ? 30.922 -22.703 4.402 1 42.06 9 GLU B O 1
ATOM 1558 N N . GLY B 1 10 ? 32.156 -22.156 6.105 1 37.34 10 GLY B N 1
ATOM 1559 C CA . GLY B 1 10 ? 31.469 -22.859 7.18 1 37.34 10 GLY B CA 1
ATOM 1560 C C . GLY B 1 10 ? 30.344 -22.062 7.805 1 37.34 10 GLY B C 1
ATOM 1561 O O . GLY B 1 10 ? 29.766 -22.484 8.812 1 37.34 10 GLY B O 1
ATOM 1562 N N . VAL B 1 11 ? 30.484 -20.844 7.801 1 37.38 11 VAL B N 1
ATOM 1563 C CA . VAL B 1 11 ? 29.422 -20.109 8.477 1 37.38 11 VAL B CA 1
ATOM 1564 C C . VAL B 1 11 ? 28.109 -20.25 7.707 1 37.38 11 VAL B C 1
ATOM 1566 O O . VAL B 1 11 ? 28.016 -19.859 6.539 1 37.38 11 VAL B O 1
ATOM 1569 N N . ARG B 1 12 ? 27.344 -21.438 7.996 1 36.34 12 ARG B N 1
ATOM 1570 C CA . ARG B 1 12 ? 26 -21.625 7.449 1 36.34 12 ARG B CA 1
ATOM 1571 C C . ARG B 1 12 ? 25.172 -20.359 7.602 1 36.34 12 ARG B C 1
ATOM 1573 O O . ARG B 1 12 ? 24.906 -19.922 8.719 1 36.34 12 ARG B O 1
ATOM 1580 N N . VAL B 1 13 ? 25.312 -19.531 6.816 1 44.62 13 VAL B N 1
ATOM 1581 C CA . VAL B 1 13 ? 24.5 -18.328 6.824 1 44.62 13 VAL B CA 1
ATOM 1582 C C . VAL B 1 13 ? 23.031 -18.703 6.617 1 44.62 13 VAL B C 1
ATOM 1584 O O . VAL B 1 13 ? 22.672 -19.328 5.613 1 44.62 13 VAL B O 1
ATOM 1587 N N . ARG B 1 14 ? 22.484 -19.188 7.844 1 55.56 14 ARG B N 1
ATOM 1588 C CA . ARG B 1 14 ? 21.062 -19.422 7.645 1 55.56 14 ARG B CA 1
ATOM 1589 C C . ARG B 1 14 ? 20.328 -18.141 7.289 1 55.56 14 ARG B C 1
ATOM 1591 O O . ARG B 1 14 ? 20.766 -17.047 7.664 1 55.56 14 ARG B O 1
ATOM 1598 N N . GLY B 1 15 ? 19.406 -18.266 6.414 1 62.19 15 GLY B N 1
ATOM 1599 C CA . GLY B 1 15 ? 18.562 -17.125 6.078 1 62.19 15 GLY B CA 1
ATOM 1600 C C . GLY B 1 15 ? 17.828 -16.562 7.273 1 62.19 15 GLY B C 1
ATOM 1601 O O . GLY B 1 15 ? 17.781 -17.188 8.336 1 62.19 15 GLY B O 1
ATOM 1602 N N . LEU B 1 16 ? 17.453 -15.383 7.258 1 67.56 16 LEU B N 1
ATOM 1603 C CA . LEU B 1 16 ? 16.672 -14.711 8.289 1 67.56 16 LEU B CA 1
ATOM 1604 C C . LEU B 1 16 ? 15.312 -15.383 8.461 1 67.56 16 LEU B C 1
ATOM 1606 O O . LEU B 1 16 ? 14.664 -15.75 7.473 1 67.56 16 LEU B O 1
ATOM 1610 N N . ARG B 1 17 ? 15.023 -15.648 9.734 1 68.06 17 ARG B N 1
ATOM 1611 C CA . ARG B 1 17 ? 13.648 -16.047 10.023 1 68.06 17 ARG B CA 1
ATOM 1612 C C . ARG B 1 17 ? 12.719 -14.844 10.031 1 68.06 17 ARG B C 1
ATOM 1614 O O . ARG B 1 17 ? 13.156 -13.719 10.273 1 68.06 17 ARG B O 1
ATOM 1621 N N . ARG B 1 18 ? 11.445 -15.039 9.703 1 70.56 18 ARG B N 1
ATOM 1622 C CA . ARG B 1 18 ? 10.453 -13.969 9.672 1 70.56 18 ARG B CA 1
ATOM 1623 C C . ARG B 1 18 ? 10.406 -13.219 10.992 1 70.56 18 ARG B C 1
ATOM 1625 O O . ARG B 1 18 ? 10.352 -11.984 11.016 1 70.56 18 ARG B O 1
ATOM 1632 N N . VAL B 1 19 ? 10.305 -13.969 12.109 1 69.94 19 VAL B N 1
ATOM 1633 C CA . VAL B 1 19 ? 10.211 -13.359 13.43 1 69.94 19 VAL B CA 1
ATOM 1634 C C . VAL B 1 19 ? 11.398 -12.43 13.656 1 69.94 19 VAL B C 1
ATOM 1636 O O . VAL B 1 19 ? 11.258 -11.352 14.242 1 69.94 19 VAL B O 1
ATOM 1639 N N . GLU B 1 20 ? 12.547 -12.906 13.188 1 66.81 20 GLU B N 1
ATOM 1640 C CA . GLU B 1 20 ? 13.727 -12.055 13.289 1 66.81 20 GLU B CA 1
ATOM 1641 C C . GLU B 1 20 ? 13.57 -10.789 12.461 1 66.81 20 GLU B C 1
ATOM 1643 O O . GLU B 1 20 ? 13.906 -9.695 12.922 1 66.81 20 GLU B O 1
ATOM 1648 N N . PHE B 1 21 ? 13.094 -11.047 11.328 1 68.56 21 PHE B N 1
ATOM 1649 C CA . PHE B 1 21 ? 12.883 -9.906 10.445 1 68.56 21 PHE B CA 1
ATOM 1650 C C . PHE B 1 21 ? 11.875 -8.938 11.039 1 68.56 21 PHE B C 1
ATOM 1652 O O . PHE B 1 21 ? 12.117 -7.73 11.086 1 68.56 21 PHE B O 1
ATOM 1659 N N . GLU B 1 22 ? 10.82 -9.391 11.578 1 67.44 22 GLU B N 1
ATOM 1660 C CA . GLU B 1 22 ? 9.812 -8.539 12.195 1 67.44 22 GLU B CA 1
ATOM 1661 C C . GLU B 1 22 ? 10.367 -7.801 13.406 1 67.44 22 GLU B C 1
ATOM 1663 O O . GLU B 1 22 ? 10.023 -6.641 13.648 1 67.44 22 GLU B O 1
ATOM 1668 N N . GLN B 1 23 ? 11.203 -8.445 14.133 1 68.06 23 GLN B N 1
ATOM 1669 C CA . GLN B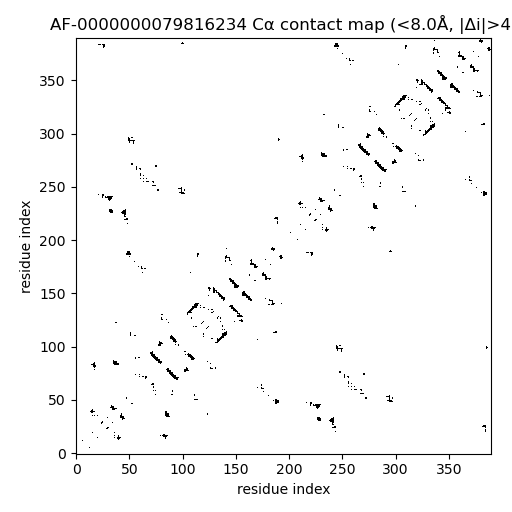 1 23 ? 11.852 -7.801 15.266 1 68.06 23 GLN B CA 1
ATOM 1670 C C . GLN B 1 23 ? 12.789 -6.684 14.805 1 68.06 23 GLN B C 1
ATOM 1672 O O . GLN B 1 23 ? 12.844 -5.621 15.422 1 68.06 23 GLN B O 1
ATOM 1677 N N . MET B 1 24 ? 13.492 -7.055 13.773 1 69.56 24 MET B N 1
ATOM 1678 C CA . MET B 1 24 ? 14.383 -6.039 13.211 1 69.56 24 MET B CA 1
ATOM 1679 C C . MET B 1 24 ? 13.594 -4.812 12.766 1 69.56 24 MET B C 1
ATOM 1681 O O . MET B 1 24 ? 14 -3.68 13.023 1 69.56 24 MET B O 1
ATOM 1685 N N . VAL B 1 25 ? 12.531 -5.129 12.195 1 64.38 25 VAL B N 1
ATOM 1686 C CA . VAL B 1 25 ? 11.672 -4.039 11.734 1 64.38 25 VAL B CA 1
ATOM 1687 C C . VAL B 1 25 ? 11.148 -3.256 12.938 1 64.38 25 VAL B C 1
ATOM 1689 O O . VAL B 1 25 ? 11.164 -2.021 12.938 1 64.38 25 VAL B O 1
ATOM 1692 N N . ALA B 1 26 ? 10.734 -3.93 13.898 1 65.94 26 ALA B N 1
ATOM 1693 C CA . ALA B 1 26 ? 10.203 -3.307 15.109 1 65.94 26 ALA B CA 1
ATOM 1694 C C . ALA B 1 26 ? 11.25 -2.424 15.773 1 65.94 26 ALA B C 1
ATOM 1696 O O . ALA B 1 26 ? 10.914 -1.421 16.406 1 65.94 26 ALA B O 1
ATOM 1697 N N . GLN B 1 27 ? 12.477 -2.846 15.586 1 63.56 27 GLN B N 1
ATOM 1698 C CA . GLN B 1 27 ? 13.586 -2.113 16.203 1 63.56 27 GLN B CA 1
ATOM 1699 C C . GLN B 1 27 ? 14.039 -0.966 15.305 1 63.56 27 GLN B C 1
ATOM 1701 O O . GLN B 1 27 ? 15.016 -0.277 15.617 1 63.56 27 GLN B O 1
ATOM 1706 N N . GLY B 1 28 ? 13.297 -0.916 14.297 1 62.22 28 GLY B N 1
ATOM 1707 C CA . GLY B 1 28 ? 13.562 0.216 13.43 1 62.22 28 GLY B CA 1
ATOM 1708 C C . GLY B 1 28 ? 14.602 -0.081 12.359 1 62.22 28 GLY B C 1
ATOM 1709 O O . GLY B 1 28 ? 15.047 0.823 11.648 1 62.22 28 GLY B O 1
ATOM 1710 N N . MET B 1 29 ? 15.023 -1.457 12.539 1 58.75 29 MET B N 1
ATOM 1711 C CA . MET B 1 29 ? 15.93 -1.814 11.445 1 58.75 29 MET B CA 1
ATOM 1712 C C . MET B 1 29 ? 15.211 -1.755 10.102 1 58.75 29 MET B C 1
ATOM 1714 O O . MET B 1 29 ? 14.008 -1.98 10.031 1 58.75 29 MET B O 1
ATOM 1718 N N . PHE B 1 30 ? 15.875 -1.461 9.141 1 56.53 30 PHE B N 1
ATOM 1719 C CA . PHE B 1 30 ? 15.398 -1.339 7.77 1 56.53 30 PHE B CA 1
ATOM 1720 C C . PHE B 1 30 ? 14.367 -0.219 7.648 1 56.53 30 PHE B C 1
ATOM 1722 O O . PHE B 1 30 ? 13.484 -0.271 6.793 1 56.53 30 PHE B O 1
ATOM 1729 N N . GLU B 1 31 ? 14.273 0.521 8.844 1 49.41 31 GLU B N 1
ATOM 1730 C CA . GLU B 1 31 ? 13.414 1.699 8.773 1 49.41 31 GLU B CA 1
ATOM 1731 C C . GLU B 1 31 ? 13.594 2.438 7.449 1 49.41 31 GLU B C 1
ATOM 1733 O O . GLU B 1 31 ? 14.719 2.789 7.074 1 49.41 31 GLU B O 1
ATOM 1738 N N . GLY B 1 32 ? 12.516 2.488 6.758 1 48.03 32 GLY B N 1
ATOM 1739 C CA . GLY B 1 32 ? 12.586 3.199 5.492 1 48.03 32 GLY B CA 1
ATOM 1740 C C . GLY B 1 32 ? 12.891 2.293 4.312 1 48.03 32 GLY B C 1
ATOM 1741 O O . GLY B 1 32 ? 12.992 2.76 3.176 1 48.03 32 GLY B O 1
ATOM 1742 N N . GLU B 1 33 ? 13.273 0.904 4.59 1 52.16 33 GLU B N 1
ATOM 1743 C CA . GLU B 1 33 ? 13.602 -0.006 3.498 1 52.16 33 GLU B CA 1
ATOM 1744 C C . GLU B 1 33 ? 12.406 -0.875 3.119 1 52.16 33 GLU B C 1
ATOM 1746 O O . GLU B 1 33 ? 11.828 -1.547 3.975 1 52.16 33 GLU B O 1
ATOM 1751 N N . PRO B 1 34 ? 11.82 -0.586 1.847 1 58.09 34 PRO B N 1
ATOM 1752 C CA . PRO B 1 34 ? 10.805 -1.553 1.414 1 58.09 34 PRO B CA 1
ATOM 1753 C C . PRO B 1 34 ? 11.383 -2.947 1.178 1 58.09 34 PRO B C 1
ATOM 1755 O O . PRO B 1 34 ? 11.883 -3.236 0.087 1 58.09 34 PRO B O 1
ATOM 1758 N N . ILE B 1 35 ? 11.688 -3.641 2.162 1 59.94 35 ILE B N 1
ATOM 1759 C CA . ILE B 1 35 ? 12.281 -4.969 2.074 1 59.94 35 ILE B CA 1
ATOM 1760 C C . ILE B 1 35 ? 11.242 -6.027 2.441 1 59.94 35 ILE B C 1
ATOM 1762 O O . ILE B 1 35 ? 10.383 -5.793 3.293 1 59.94 35 ILE B O 1
ATOM 1766 N N . GLU B 1 36 ? 11.234 -6.961 1.602 1 65.25 36 GLU B N 1
ATOM 1767 C CA . GLU B 1 36 ? 10.477 -8.164 1.952 1 65.25 36 GLU B CA 1
ATOM 1768 C C . GLU B 1 36 ? 11.406 -9.328 2.281 1 65.25 36 GLU B C 1
ATOM 1770 O O . GLU B 1 36 ? 12.578 -9.32 1.895 1 65.25 36 GLU B O 1
ATOM 1775 N N . LEU B 1 37 ? 11.117 -10.094 3.164 1 62.66 37 LEU B N 1
ATOM 1776 C CA . LEU B 1 37 ? 11.789 -11.352 3.463 1 62.66 37 LEU B CA 1
ATOM 1777 C C . LEU B 1 37 ? 11.227 -12.484 2.619 1 62.66 37 LEU B C 1
ATOM 1779 O O . LEU B 1 37 ? 10.031 -12.789 2.693 1 62.66 37 LEU B O 1
ATOM 1783 N N . LEU B 1 38 ? 12.031 -13.008 1.726 1 64.31 38 LEU B N 1
ATOM 1784 C CA . LEU B 1 38 ? 11.664 -14.172 0.916 1 64.31 38 LEU B CA 1
ATOM 1785 C C . LEU B 1 38 ? 12.672 -15.297 1.092 1 64.31 38 LEU B C 1
ATOM 1787 O O . LEU B 1 38 ? 13.828 -15.172 0.682 1 64.31 38 LEU B O 1
ATOM 1791 N N . GLY B 1 39 ? 12.258 -16.359 1.564 1 69.19 39 GLY B N 1
ATOM 1792 C CA . GLY B 1 39 ? 13.156 -17.484 1.761 1 69.19 39 GLY B CA 1
ATOM 1793 C C . GLY B 1 39 ? 14.359 -17.141 2.615 1 69.19 39 GLY B C 1
ATOM 1794 O O . GLY B 1 39 ? 15.477 -17.594 2.33 1 69.19 39 GLY B O 1
ATOM 1795 N N . GLY B 1 40 ? 14.141 -16.344 3.494 1 71 40 GLY B N 1
ATOM 1796 C CA . GLY B 1 40 ? 15.211 -15.977 4.398 1 71 40 GLY B CA 1
ATOM 1797 C C . GLY B 1 40 ? 16.125 -14.891 3.838 1 71 40 GLY B C 1
ATOM 1798 O O . GLY B 1 40 ? 17.078 -14.484 4.488 1 71 40 GLY B O 1
ATOM 1799 N N . GLU B 1 41 ? 15.734 -14.562 2.604 1 67.62 41 GLU B N 1
ATOM 1800 C CA . GLU B 1 41 ? 16.531 -13.523 1.957 1 67.62 41 GLU B CA 1
ATOM 1801 C C . GLU B 1 41 ? 15.797 -12.195 1.93 1 67.62 41 GLU B C 1
ATOM 1803 O O . GLU B 1 41 ? 14.586 -12.156 1.71 1 67.62 41 GLU B O 1
ATOM 1808 N N . LEU B 1 42 ? 16.531 -11.219 2.283 1 67.5 42 LEU B N 1
ATOM 1809 C CA . LEU B 1 42 ? 15.977 -9.875 2.164 1 67.5 42 LEU B CA 1
ATOM 1810 C C . LEU B 1 42 ? 15.961 -9.414 0.708 1 67.5 42 LEU B C 1
ATOM 1812 O O . LEU B 1 42 ? 16.984 -9.477 0.027 1 67.5 42 LEU B O 1
ATOM 1816 N N . VAL B 1 43 ? 14.773 -9.219 0.3 1 63.59 43 VAL B N 1
ATOM 1817 C CA . VAL B 1 43 ? 14.586 -8.773 -1.077 1 63.59 43 VAL B CA 1
ATOM 1818 C C . VAL B 1 43 ? 14.094 -7.332 -1.092 1 63.59 43 VAL B C 1
ATOM 1820 O O . VAL B 1 43 ? 13.125 -6.992 -0.405 1 63.59 43 VAL B O 1
ATOM 1823 N N . GLU B 1 44 ? 14.758 -6.477 -1.792 1 61.78 44 GLU B N 1
ATOM 1824 C CA . GLU B 1 44 ? 14.367 -5.074 -1.919 1 61.78 44 GLU B CA 1
ATOM 1825 C C . GLU B 1 44 ? 13.188 -4.91 -2.869 1 61.78 44 GLU B C 1
ATOM 1827 O O . GLU B 1 44 ? 13.156 -5.516 -3.941 1 61.78 44 GLU B O 1
ATOM 1832 N N . MET B 1 45 ? 12.141 -4.113 -2.367 1 62.19 45 MET B N 1
ATOM 1833 C CA . MET B 1 45 ? 11.016 -3.814 -3.244 1 62.19 45 MET B CA 1
ATOM 1834 C C . MET B 1 45 ? 11.281 -2.551 -4.055 1 62.19 45 MET B C 1
ATOM 1836 O O . MET B 1 45 ? 11.883 -1.6 -3.553 1 62.19 45 MET B O 1
ATOM 1840 N N . SER B 1 46 ? 11.055 -2.516 -5.418 1 57.53 46 SER B N 1
ATOM 1841 C CA . SER B 1 46 ? 11.25 -1.354 -6.281 1 57.53 46 SER B CA 1
ATOM 1842 C C . SER B 1 46 ? 10.078 -0.381 -6.172 1 57.53 46 SER B C 1
ATOM 1844 O O . SER B 1 46 ? 8.93 -0.799 -6.039 1 57.53 46 SER B O 1
ATOM 1846 N N . PRO B 1 47 ? 10.508 0.992 -6.051 1 56.5 47 PRO B N 1
ATOM 1847 C CA . PRO B 1 47 ? 9.398 1.935 -6.215 1 56.5 47 PRO B CA 1
ATOM 1848 C C . PRO B 1 47 ? 8.617 1.706 -7.508 1 56.5 47 PRO B C 1
ATOM 1850 O O . PRO B 1 47 ? 9.203 1.309 -8.523 1 56.5 47 PRO B O 1
ATOM 1853 N N . GLN B 1 48 ? 7.422 1.666 -7.309 1 66.31 48 GLN B N 1
ATOM 1854 C CA . GLN B 1 48 ? 6.613 1.348 -8.477 1 66.31 48 GLN B CA 1
ATOM 1855 C C . GLN B 1 48 ? 6.023 2.609 -9.102 1 66.31 48 GLN B C 1
ATOM 1857 O O . GLN B 1 48 ? 5.691 3.561 -8.391 1 66.31 48 GLN B O 1
ATOM 1862 N N . GLY B 1 49 ? 6.098 2.697 -10.414 1 73.81 49 GLY B N 1
ATOM 1863 C CA . GLY B 1 49 ? 5.648 3.832 -11.203 1 73.81 49 GLY B CA 1
ATOM 1864 C C . GLY B 1 49 ? 4.145 4.027 -11.172 1 73.81 49 GLY B C 1
ATOM 1865 O O . GLY B 1 49 ? 3.432 3.283 -10.492 1 73.81 49 GLY B O 1
ATOM 1866 N N . SER B 1 50 ? 3.719 5.043 -11.789 1 81.5 50 SER B N 1
ATOM 1867 C CA . SER B 1 50 ? 2.328 5.48 -11.742 1 81.5 50 SER B CA 1
ATOM 1868 C C . SER B 1 50 ? 1.393 4.41 -12.297 1 81.5 50 SER B C 1
ATOM 1870 O O . SER B 1 50 ? 0.296 4.203 -11.773 1 81.5 50 SER B O 1
ATOM 1872 N N . PRO B 1 51 ? 1.782 3.619 -13.352 1 84.5 51 PRO B N 1
ATOM 1873 C CA . PRO B 1 51 ? 0.867 2.578 -13.828 1 84.5 51 PRO B CA 1
ATOM 1874 C C . PRO B 1 51 ? 0.572 1.525 -12.758 1 84.5 51 PRO B C 1
ATOM 1876 O O . PRO B 1 51 ? -0.557 1.037 -12.664 1 84.5 51 PRO B O 1
ATOM 1879 N N . HIS B 1 52 ? 1.555 1.198 -12.047 1 87.19 52 HIS B N 1
ATOM 1880 C CA . HIS B 1 52 ? 1.4 0.239 -10.961 1 87.19 52 HIS B CA 1
ATOM 1881 C C . HIS B 1 52 ? 0.418 0.748 -9.914 1 87.19 52 HIS B C 1
ATOM 1883 O O . HIS B 1 52 ? -0.523 0.042 -9.539 1 87.19 52 HIS B O 1
ATOM 1889 N N . GLY B 1 53 ? 0.647 1.965 -9.484 1 89.81 53 GLY B N 1
ATOM 1890 C CA . GLY B 1 53 ? -0.258 2.553 -8.508 1 89.81 53 GLY B CA 1
ATOM 1891 C C . GLY B 1 53 ? -1.685 2.664 -9.008 1 89.81 53 GLY B C 1
ATOM 1892 O O . GLY B 1 53 ? -2.633 2.424 -8.258 1 89.81 53 GLY B O 1
ATOM 1893 N N . TRP B 1 54 ? -1.793 3.029 -10.234 1 91.62 54 TRP B N 1
ATOM 1894 C CA . TRP B 1 54 ? -3.105 3.133 -10.859 1 91.62 54 TRP B CA 1
ATOM 1895 C C . TRP B 1 54 ? -3.822 1.786 -10.852 1 91.62 54 TRP B C 1
ATOM 1897 O O . TRP B 1 54 ? -4.98 1.694 -10.438 1 91.62 54 TRP B O 1
ATOM 1907 N N . ALA B 1 55 ? -3.156 0.773 -11.25 1 94.44 55 ALA B N 1
ATOM 1908 C CA . ALA B 1 55 ? -3.762 -0.555 -11.32 1 94.44 55 ALA B CA 1
ATOM 1909 C C . ALA B 1 55 ? -4.195 -1.03 -9.938 1 94.44 55 ALA B C 1
ATOM 1911 O O . ALA B 1 55 ? -5.285 -1.587 -9.773 1 94.44 55 ALA B O 1
ATOM 1912 N N . ILE B 1 56 ? -3.369 -0.826 -8.953 1 95.69 56 ILE B N 1
ATOM 1913 C CA . ILE B 1 56 ? -3.668 -1.216 -7.574 1 95.69 56 ILE B CA 1
ATOM 1914 C C . ILE B 1 56 ? -4.922 -0.488 -7.094 1 95.69 56 ILE B C 1
ATOM 1916 O O . ILE B 1 56 ? -5.789 -1.09 -6.457 1 95.69 56 ILE B O 1
ATOM 1920 N N . THR B 1 57 ? -4.984 0.767 -7.395 1 95.88 57 THR B N 1
ATOM 1921 C CA . THR B 1 57 ? -6.133 1.574 -6.996 1 95.88 57 THR B CA 1
ATOM 1922 C C . THR B 1 57 ? -7.41 1.061 -7.652 1 95.88 57 THR B C 1
ATOM 1924 O O . THR B 1 57 ? -8.453 0.975 -7.008 1 95.88 57 THR B O 1
ATOM 1927 N N . ARG B 1 58 ? -7.324 0.719 -8.922 1 95.81 58 ARG B N 1
ATOM 1928 C CA . ARG B 1 58 ? -8.477 0.173 -9.633 1 95.81 58 ARG B CA 1
ATOM 1929 C C . ARG B 1 58 ? -8.898 -1.167 -9.039 1 95.81 58 ARG B C 1
ATOM 1931 O O . ARG B 1 58 ? -10.086 -1.419 -8.844 1 95.81 58 ARG B O 1
ATOM 1938 N N . LEU B 1 59 ? -7.953 -1.998 -8.766 1 97.56 59 LEU B N 1
ATOM 1939 C CA . LEU B 1 59 ? -8.242 -3.293 -8.156 1 97.56 59 LEU B CA 1
ATOM 1940 C C . LEU B 1 59 ? -8.922 -3.119 -6.805 1 97.56 59 LEU B C 1
ATOM 1942 O O . LEU B 1 59 ? -9.867 -3.842 -6.484 1 97.56 59 LEU B O 1
ATOM 1946 N N . ASN B 1 60 ? -8.391 -2.219 -5.969 1 97.88 60 ASN B N 1
ATOM 1947 C CA . ASN B 1 60 ? -9.023 -1.913 -4.691 1 97.88 60 ASN B CA 1
ATOM 1948 C C . ASN B 1 60 ? -10.5 -1.568 -4.863 1 97.88 60 ASN B C 1
ATOM 1950 O O . ASN B 1 60 ? -11.352 -2.072 -4.129 1 97.88 60 ASN B O 1
ATOM 1954 N N . ALA B 1 61 ? -10.797 -0.742 -5.832 1 96.81 61 ALA B N 1
ATOM 1955 C CA . ALA B 1 61 ? -12.172 -0.338 -6.102 1 96.81 61 ALA B CA 1
ATOM 1956 C C . ALA B 1 61 ? -13.016 -1.526 -6.555 1 96.81 61 ALA B C 1
ATOM 1958 O O . ALA B 1 61 ? -14.156 -1.693 -6.113 1 96.81 61 ALA B O 1
ATOM 1959 N N . MET B 1 62 ? -12.5 -2.359 -7.426 1 97.19 62 MET B N 1
ATOM 1960 C CA . MET B 1 62 ? -13.234 -3.506 -7.953 1 97.19 62 MET B CA 1
ATOM 1961 C C . MET B 1 62 ? -13.539 -4.512 -6.852 1 97.19 62 MET B C 1
ATOM 1963 O O . MET B 1 62 ? -14.562 -5.195 -6.891 1 97.19 62 MET B O 1
ATOM 1967 N N . LEU B 1 63 ? -12.703 -4.555 -5.828 1 97.88 63 LEU B N 1
ATOM 1968 C CA . LEU B 1 63 ? -12.836 -5.57 -4.789 1 97.88 63 LEU B CA 1
ATOM 1969 C C . LEU B 1 63 ? -13.508 -4.988 -3.547 1 97.88 63 LEU B C 1
ATOM 1971 O O . LEU B 1 63 ? -13.766 -5.707 -2.578 1 97.88 63 LEU B O 1
ATOM 1975 N N . ALA B 1 64 ? -13.828 -3.713 -3.551 1 95.25 64 ALA B N 1
ATOM 1976 C CA . ALA B 1 64 ? -14.398 -2.994 -2.418 1 95.25 64 ALA B CA 1
ATOM 1977 C C . ALA B 1 64 ? -15.641 -3.707 -1.886 1 95.25 64 ALA B C 1
ATOM 1979 O O . ALA B 1 64 ? -15.852 -3.781 -0.672 1 95.25 64 ALA B O 1
ATOM 1980 N N . PRO B 1 65 ? -16.484 -4.332 -2.73 1 95.06 65 PRO B N 1
ATOM 1981 C CA . PRO B 1 65 ? -17.688 -5 -2.227 1 95.06 65 PRO B CA 1
ATOM 1982 C C . PRO B 1 65 ? -17.359 -6.148 -1.272 1 95.06 65 PRO B C 1
ATOM 1984 O O . PRO B 1 65 ? -18.172 -6.488 -0.414 1 95.06 65 PRO B O 1
ATOM 1987 N N . LEU B 1 66 ? -16.188 -6.738 -1.357 1 96.5 66 LEU B N 1
ATOM 1988 C CA . LEU B 1 66 ? -15.805 -7.836 -0.478 1 96.5 66 LEU B CA 1
ATOM 1989 C C . LEU B 1 66 ? -15.719 -7.367 0.971 1 96.5 66 LEU B C 1
ATOM 1991 O O . LEU B 1 66 ? -15.953 -8.148 1.895 1 96.5 66 LEU B O 1
ATOM 1995 N N . MET B 1 67 ? -15.398 -6.113 1.116 1 95.19 67 MET B N 1
ATOM 1996 C CA . MET B 1 67 ? -15.258 -5.574 2.467 1 95.19 67 MET B CA 1
ATOM 1997 C C . MET B 1 67 ? -16.609 -5.484 3.158 1 95.19 67 MET B C 1
ATOM 1999 O O . MET B 1 67 ? -16.703 -5.641 4.375 1 95.19 67 MET B O 1
ATOM 2003 N N . SER B 1 68 ? -17.625 -5.23 2.438 1 92.12 68 SER B N 1
ATOM 2004 C CA . SER B 1 68 ? -18.984 -5.223 2.992 1 92.12 68 SER B CA 1
ATOM 2005 C C . SER B 1 68 ? -19.453 -6.633 3.316 1 92.12 68 SER B C 1
ATOM 2007 O O . SER B 1 68 ? -20.422 -6.812 4.051 1 92.12 68 SER B O 1
ATOM 2009 N N . ARG B 1 69 ? -18.781 -7.625 2.729 1 94.75 69 ARG B N 1
ATOM 2010 C CA . ARG B 1 69 ? -19.125 -9.023 2.975 1 94.75 69 ARG B CA 1
ATOM 2011 C C . ARG B 1 69 ? -18.312 -9.594 4.129 1 94.75 69 ARG B C 1
ATOM 2013 O O . ARG B 1 69 ? -18.344 -10.797 4.375 1 94.75 69 ARG B O 1
ATOM 2020 N N . GLY B 1 70 ? -17.578 -8.805 4.836 1 94.5 70 GLY B N 1
ATOM 2021 C CA . GLY B 1 70 ? -16.875 -9.219 6.035 1 94.5 70 GLY B CA 1
ATOM 2022 C C . GLY B 1 70 ? -15.438 -9.633 5.762 1 94.5 70 GLY B C 1
ATOM 2023 O O . GLY B 1 70 ? -14.766 -10.188 6.637 1 94.5 70 GLY B O 1
ATOM 2024 N N . LEU B 1 71 ? -14.969 -9.391 4.52 1 97.5 71 LEU B N 1
ATOM 2025 C CA . LEU B 1 71 ? -13.578 -9.68 4.172 1 97.5 71 LEU B CA 1
ATOM 2026 C C . LEU B 1 71 ? -12.734 -8.414 4.215 1 97.5 71 LEU B C 1
ATOM 2028 O O . LEU B 1 71 ? -13.273 -7.305 4.301 1 97.5 71 LEU B O 1
ATOM 2032 N N . GLU B 1 72 ? -11.453 -8.633 4.273 1 97.44 72 GLU B N 1
ATOM 2033 C CA . GLU B 1 72 ? -10.523 -7.508 4.195 1 97.44 72 GLU B CA 1
ATOM 2034 C C . GLU B 1 72 ? -9.789 -7.488 2.859 1 97.44 72 GLU B C 1
ATOM 2036 O O . GLU B 1 72 ? -9.383 -8.539 2.354 1 97.44 72 GLU B O 1
ATOM 2041 N N . VAL B 1 73 ? -9.773 -6.348 2.283 1 98.38 73 VAL B N 1
ATOM 2042 C CA . VAL B 1 73 ? -8.883 -6.094 1.154 1 98.38 73 VAL B CA 1
ATOM 2043 C C . VAL B 1 73 ? -7.648 -5.336 1.631 1 98.38 73 VAL B C 1
ATOM 2045 O O . VAL B 1 73 ? -7.742 -4.18 2.051 1 98.38 73 VAL B O 1
ATOM 2048 N N . ARG B 1 74 ? -6.535 -6.031 1.59 1 96.81 74 ARG B N 1
ATOM 2049 C CA . ARG B 1 74 ? -5.27 -5.512 2.094 1 96.81 74 ARG B CA 1
ATOM 2050 C C . ARG B 1 74 ? -4.359 -5.074 0.948 1 96.81 74 ARG B C 1
ATOM 2052 O O . ARG B 1 74 ? -4.059 -5.867 0.053 1 96.81 74 ARG B O 1
ATOM 2059 N N . ILE B 1 75 ? -3.961 -3.797 0.988 1 95.69 75 ILE B N 1
ATOM 2060 C CA . ILE B 1 75 ? -3.223 -3.207 -0.123 1 95.69 75 ILE B CA 1
ATOM 2061 C C . ILE B 1 75 ? -1.779 -2.943 0.298 1 95.69 75 ILE B C 1
ATOM 2063 O O . ILE B 1 75 ? -1.528 -2.184 1.235 1 95.69 75 ILE B O 1
ATOM 2067 N N . GLN B 1 76 ? -0.866 -3.615 -0.392 1 90.88 76 GLN B N 1
ATOM 2068 C CA . GLN B 1 76 ? 0.565 -3.391 -0.214 1 90.88 76 GLN B CA 1
ATOM 2069 C C . GLN B 1 76 ? 0.976 -3.592 1.242 1 90.88 76 GLN B C 1
ATOM 2071 O O . GLN B 1 76 ? 1.655 -2.744 1.823 1 90.88 76 GLN B O 1
ATOM 2076 N N . LEU B 1 77 ? 0.594 -4.742 1.784 1 89.62 77 LEU B N 1
ATOM 2077 C CA . LEU B 1 77 ? 0.88 -5.102 3.168 1 89.62 77 LEU B CA 1
ATOM 2078 C C . LEU B 1 77 ? 1.411 -6.531 3.26 1 89.62 77 LEU B C 1
ATOM 2080 O O . LEU B 1 77 ? 1.059 -7.383 2.441 1 89.62 77 LEU B O 1
ATOM 2084 N N . PRO B 1 78 ? 2.123 -6.805 4.336 1 83.25 78 PRO B N 1
ATOM 2085 C CA . PRO B 1 78 ? 2.771 -8.117 4.457 1 83.25 78 PRO B CA 1
ATOM 2086 C C . PRO B 1 78 ? 1.772 -9.25 4.672 1 83.25 78 PRO B C 1
ATOM 2088 O O . PRO B 1 78 ? 0.731 -9.047 5.305 1 83.25 78 PRO B O 1
ATOM 2091 N N . LEU B 1 79 ? 2.102 -10.359 4.113 1 87.31 79 LEU B N 1
ATOM 2092 C CA . LEU B 1 79 ? 1.464 -11.656 4.336 1 87.31 79 LEU B CA 1
ATOM 2093 C C . LEU B 1 79 ? 2.479 -12.688 4.82 1 87.31 79 LEU B C 1
ATOM 2095 O O . LEU B 1 79 ? 3.43 -13.016 4.109 1 87.31 79 LEU B O 1
ATOM 2099 N N . ALA B 1 80 ? 2.326 -13.164 6.051 1 84.12 80 ALA B N 1
ATOM 2100 C CA . ALA B 1 80 ? 3.266 -14.109 6.652 1 84.12 80 ALA B CA 1
ATOM 2101 C C . ALA B 1 80 ? 3.066 -15.516 6.098 1 84.12 80 ALA B C 1
ATOM 2103 O O . ALA B 1 80 ? 2.424 -16.359 6.734 1 84.12 80 ALA B O 1
ATOM 2104 N N . VAL B 1 81 ? 3.652 -15.852 4.988 1 85.69 81 VAL B N 1
ATOM 2105 C CA . VAL B 1 81 ? 3.322 -17.062 4.254 1 85.69 81 VAL B CA 1
ATOM 2106 C C . VAL B 1 81 ? 4.066 -18.25 4.859 1 85.69 81 VAL B C 1
ATOM 2108 O O . VAL B 1 81 ? 3.65 -19.406 4.699 1 85.69 81 VAL B O 1
ATOM 2111 N N . ASP B 1 82 ? 5.223 -18.094 5.512 1 80.25 82 ASP B N 1
ATOM 2112 C CA . ASP B 1 82 ? 5.938 -19.156 6.215 1 80.25 82 ASP B CA 1
ATOM 2113 C C . ASP B 1 82 ? 6.961 -18.562 7.191 1 80.25 82 ASP B C 1
ATOM 2115 O O . ASP B 1 82 ? 6.949 -17.359 7.461 1 80.25 82 ASP B O 1
ATOM 2119 N N . ASP B 1 83 ? 7.801 -19.359 7.707 1 78 83 ASP B N 1
ATOM 2120 C CA . ASP B 1 83 ? 8.703 -18.953 8.781 1 78 83 ASP B CA 1
ATOM 2121 C C . ASP B 1 83 ? 9.875 -18.141 8.234 1 78 83 ASP B C 1
ATOM 2123 O O . ASP B 1 83 ? 10.602 -17.5 8.992 1 78 83 ASP B O 1
ATOM 2127 N N . VAL B 1 84 ? 9.984 -18.188 6.934 1 74.31 84 VAL B N 1
ATOM 2128 C CA . VAL B 1 84 ? 11.156 -17.531 6.387 1 74.31 84 VAL B CA 1
ATOM 2129 C C . VAL B 1 84 ? 10.742 -16.547 5.289 1 74.31 84 VAL B C 1
ATOM 2131 O O . VAL B 1 84 ? 11.578 -16.062 4.539 1 74.31 84 VAL B O 1
ATOM 2134 N N . SER B 1 85 ? 9.477 -16.328 5.168 1 76.94 85 SER B N 1
ATOM 2135 C CA . SER B 1 85 ? 9.016 -15.445 4.105 1 76.94 85 SER B CA 1
ATOM 2136 C C . SER B 1 85 ? 7.891 -14.539 4.594 1 76.94 85 SER B C 1
ATOM 2138 O O . SER B 1 85 ? 6.957 -14.992 5.254 1 76.94 85 SER B O 1
ATOM 2140 N N . LEU B 1 86 ? 7.973 -13.273 4.305 1 80.12 86 LEU B N 1
ATOM 2141 C CA . LEU B 1 86 ? 6.984 -12.234 4.582 1 80.12 86 LEU B CA 1
ATOM 2142 C C . LEU B 1 86 ? 6.793 -11.328 3.367 1 80.12 86 LEU B C 1
ATOM 2144 O O . LEU B 1 86 ? 7.094 -10.133 3.424 1 80.12 86 LEU B O 1
ATOM 2148 N N . PRO B 1 87 ? 6.301 -11.953 2.295 1 82.88 87 PRO B N 1
ATOM 2149 C CA . PRO B 1 87 ? 6.047 -11.117 1.12 1 82.88 87 PRO B CA 1
ATOM 2150 C C . PRO B 1 87 ? 4.988 -10.047 1.374 1 82.88 87 PRO B C 1
ATOM 2152 O O . PRO B 1 87 ? 4.246 -10.133 2.354 1 82.88 87 PRO B O 1
ATOM 2155 N N . GLN B 1 88 ? 5.023 -9.016 0.516 1 86.44 88 GLN B N 1
ATOM 2156 C CA . GLN B 1 88 ? 4.047 -7.934 0.548 1 86.44 88 GLN B CA 1
ATOM 2157 C C . GLN B 1 88 ? 3.291 -7.836 -0.773 1 86.44 88 GLN B C 1
ATOM 2159 O O . GLN B 1 88 ? 3.613 -6.996 -1.618 1 86.44 88 GLN B O 1
ATOM 2164 N N . PRO B 1 89 ? 2.232 -8.672 -0.935 1 91.38 89 PRO B N 1
ATOM 2165 C CA . PRO B 1 89 ? 1.46 -8.578 -2.176 1 91.38 89 PRO B CA 1
ATOM 2166 C C . PRO B 1 89 ? 0.832 -7.199 -2.377 1 91.38 89 PRO B C 1
ATOM 2168 O O . PRO B 1 89 ? 0.519 -6.512 -1.402 1 91.38 89 PRO B O 1
ATOM 2171 N N . ASP B 1 90 ? 0.635 -6.824 -3.619 1 93.06 90 ASP B N 1
ATOM 2172 C CA . ASP B 1 90 ? -0.018 -5.555 -3.924 1 93.06 90 ASP B CA 1
ATOM 2173 C C . ASP B 1 90 ? -1.467 -5.551 -3.443 1 93.06 90 ASP B C 1
ATOM 2175 O O . ASP B 1 90 ? -1.966 -4.531 -2.965 1 93.06 90 ASP B O 1
ATOM 2179 N N . VAL B 1 91 ? -2.121 -6.664 -3.641 1 97.56 91 VAL B N 1
ATOM 2180 C CA . VAL B 1 91 ? -3.473 -6.852 -3.121 1 97.56 91 VAL B CA 1
ATOM 2181 C C . VAL B 1 91 ? -3.596 -8.234 -2.49 1 97.56 91 VAL B C 1
ATOM 2183 O O . VAL B 1 91 ? -3.121 -9.227 -3.051 1 97.56 91 VAL B O 1
ATOM 2186 N N . ALA B 1 92 ? -4.195 -8.305 -1.307 1 97.75 92 ALA B N 1
ATOM 2187 C CA . ALA B 1 92 ? -4.59 -9.57 -0.695 1 97.75 92 ALA B CA 1
ATOM 2188 C C . ALA B 1 92 ? -6 -9.484 -0.12 1 97.75 92 ALA B C 1
ATOM 2190 O O . ALA B 1 92 ? -6.43 -8.422 0.339 1 97.75 92 ALA B O 1
ATOM 2191 N N . VAL B 1 93 ? -6.707 -10.547 -0.24 1 98.69 93 VAL B N 1
ATOM 2192 C CA . VAL B 1 93 ? -8.008 -10.664 0.414 1 98.69 93 VAL B CA 1
ATOM 2193 C C . VAL B 1 93 ? -7.926 -11.672 1.555 1 98.69 93 VAL B C 1
ATOM 2195 O O . VAL B 1 93 ? -7.512 -12.82 1.35 1 98.69 93 VAL B O 1
ATOM 2198 N N . THR B 1 94 ? -8.219 -11.25 2.736 1 98 94 THR B N 1
ATOM 2199 C CA . THR B 1 94 ? -8.156 -12.086 3.926 1 98 94 THR B CA 1
ATOM 2200 C C . THR B 1 94 ? -9.445 -11.992 4.727 1 98 94 THR B C 1
ATOM 2202 O O . THR B 1 94 ? -10.305 -11.156 4.438 1 98 94 THR B O 1
ATOM 2205 N N . ASP B 1 95 ? -9.586 -12.945 5.652 1 96.69 95 ASP B N 1
ATOM 2206 C CA . ASP B 1 95 ? -10.547 -12.719 6.727 1 96.69 95 ASP B CA 1
ATOM 2207 C C . ASP B 1 95 ? -10.102 -11.57 7.629 1 96.69 95 ASP B C 1
ATOM 2209 O O . ASP B 1 95 ? -9.008 -11.016 7.445 1 96.69 95 ASP B O 1
ATOM 2213 N N . VAL B 1 96 ? -10.953 -11.242 8.508 1 93.25 96 VAL B N 1
ATOM 2214 C CA . VAL B 1 96 ? -10.672 -10.133 9.414 1 93.25 96 VAL B CA 1
ATOM 2215 C C . VAL B 1 96 ? -9.43 -10.445 10.25 1 93.25 96 VAL B C 1
ATOM 2217 O O . VAL B 1 96 ? -9.273 -11.57 10.734 1 93.25 96 VAL B O 1
ATOM 2220 N N . THR B 1 97 ? -8.523 -9.453 10.375 1 90.25 97 THR B N 1
ATOM 2221 C CA . THR B 1 97 ? -7.25 -9.625 11.062 1 90.25 97 THR B CA 1
ATOM 2222 C C . THR B 1 97 ? -7.254 -8.875 12.391 1 90.25 97 THR B C 1
ATOM 2224 O O . THR B 1 97 ? -8.227 -8.203 12.734 1 90.25 97 THR B O 1
ATOM 2227 N N . THR B 1 98 ? -6.16 -9.094 13.133 1 86 98 THR B N 1
ATOM 2228 C CA . THR B 1 98 ? -5.91 -8.383 14.383 1 86 98 THR B CA 1
ATOM 2229 C C . THR B 1 98 ? -4.633 -7.551 14.289 1 86 98 THR B C 1
ATOM 2231 O O . THR B 1 98 ? -3.783 -7.805 13.43 1 86 98 THR B O 1
ATOM 2234 N N . PRO B 1 99 ? -4.547 -6.562 15.109 1 84.25 99 PRO B N 1
ATOM 2235 C CA . PRO B 1 99 ? -3.365 -5.699 15.031 1 84.25 99 PRO B CA 1
ATOM 2236 C C . PRO B 1 99 ? -2.098 -6.387 15.531 1 84.25 99 PRO B C 1
ATOM 2238 O O . PRO B 1 99 ? -0.99 -5.898 15.297 1 84.25 99 PRO B O 1
ATOM 2241 N N . SER B 1 100 ? -2.125 -7.492 16.125 1 80.19 100 SER B N 1
ATOM 2242 C CA . SER B 1 100 ? -1 -8.094 16.828 1 80.19 100 SER B CA 1
ATOM 2243 C C . SER B 1 100 ? -0.102 -8.875 15.875 1 80.19 100 SER B C 1
ATOM 2245 O O . SER B 1 100 ? 1.042 -9.195 16.219 1 80.19 100 SER B O 1
ATOM 2247 N N . ALA B 1 101 ? -0.641 -9.289 14.727 1 82.62 101 ALA B N 1
ATOM 2248 C CA . ALA B 1 101 ? 0.167 -10.078 13.797 1 82.62 101 ALA B CA 1
ATOM 2249 C C . ALA B 1 101 ? -0.309 -9.898 12.359 1 82.62 101 ALA B C 1
ATOM 2251 O O . ALA B 1 101 ? -1.486 -9.625 12.117 1 82.62 101 ALA B O 1
ATOM 2252 N N . HIS B 1 102 ? 0.653 -10.055 11.484 1 85.75 102 HIS B N 1
ATOM 2253 C CA . HIS B 1 102 ? 0.265 -10.148 10.078 1 85.75 102 HIS B CA 1
ATOM 2254 C C . HIS B 1 102 ? -0.492 -11.445 9.805 1 85.75 102 HIS B C 1
ATOM 2256 O O . HIS B 1 102 ? -0.234 -12.469 10.445 1 85.75 102 HIS B O 1
ATOM 2262 N N . PRO B 1 103 ? -1.417 -11.398 8.891 1 91.25 103 PRO B N 1
ATOM 2263 C CA . PRO B 1 103 ? -2.178 -12.617 8.609 1 91.25 103 PRO B CA 1
ATOM 2264 C C . PRO B 1 103 ? -1.318 -13.711 7.984 1 91.25 103 PRO B C 1
ATOM 2266 O O . PRO B 1 103 ? -0.415 -13.422 7.195 1 91.25 103 PRO B O 1
ATOM 2269 N N . LEU B 1 104 ? -1.693 -14.945 8.219 1 88.19 104 LEU B N 1
ATOM 2270 C CA . LEU B 1 104 ? -0.99 -16.125 7.734 1 88.19 104 LEU B CA 1
ATOM 2271 C C . LEU B 1 104 ? -1.715 -16.734 6.543 1 88.19 104 LEU B C 1
ATOM 2273 O O . LEU B 1 104 ? -1.145 -17.562 5.82 1 88.19 104 LEU B O 1
ATOM 2277 N N . VAL B 1 105 ? -3 -16.391 6.469 1 93.5 105 VAL B N 1
ATOM 2278 C CA . VAL B 1 105 ? -3.854 -17 5.461 1 93.5 105 VAL B CA 1
ATOM 2279 C C . VAL B 1 105 ? -4.492 -15.922 4.594 1 93.5 105 VAL B C 1
ATOM 2281 O O . VAL B 1 105 ? -4.867 -14.859 5.09 1 93.5 105 VAL B O 1
ATOM 2284 N N . ALA B 1 106 ? -4.59 -16.156 3.324 1 97.5 106 ALA B N 1
ATOM 2285 C CA . ALA B 1 106 ? -5.301 -15.297 2.383 1 97.5 106 ALA B CA 1
ATOM 2286 C C . ALA B 1 106 ? -6.113 -16.109 1.388 1 97.5 106 ALA B C 1
ATOM 2288 O O . ALA B 1 106 ? -5.742 -17.25 1.054 1 97.5 106 ALA B O 1
ATOM 2289 N N . HIS B 1 107 ? -7.207 -15.508 0.981 1 98.5 107 HIS B N 1
ATOM 2290 C CA . HIS B 1 107 ? -8.016 -16.109 -0.07 1 98.5 107 HIS B CA 1
ATOM 2291 C C . HIS B 1 107 ? -7.438 -15.812 -1.45 1 98.5 107 HIS B C 1
ATOM 2293 O O . HIS B 1 107 ? -7.598 -16.609 -2.381 1 98.5 107 HIS B O 1
ATOM 2299 N N . VAL B 1 108 ? -6.832 -14.703 -1.535 1 98.69 108 VAL B N 1
ATOM 2300 C CA . VAL B 1 108 ? -6.34 -14.195 -2.811 1 98.69 108 VAL B CA 1
ATOM 2301 C C . VAL B 1 108 ? -5.07 -13.375 -2.586 1 98.69 108 VAL B C 1
ATOM 2303 O O . VAL B 1 108 ? -4.965 -12.641 -1.603 1 98.69 108 VAL B O 1
ATOM 2306 N N . ALA B 1 109 ? -4.102 -13.516 -3.451 1 98.19 109 ALA B N 1
ATOM 2307 C CA . ALA B 1 109 ? -2.98 -12.594 -3.594 1 98.19 109 ALA B CA 1
ATOM 2308 C C . ALA B 1 109 ? -2.82 -12.148 -5.043 1 98.19 109 ALA B C 1
ATOM 2310 O O . ALA B 1 109 ? -2.908 -12.961 -5.965 1 98.19 109 ALA B O 1
ATOM 2311 N N . ILE B 1 110 ? -2.641 -10.852 -5.266 1 98.31 110 ILE B N 1
ATOM 2312 C CA . ILE B 1 110 ? -2.41 -10.289 -6.59 1 98.31 110 ILE B CA 1
ATOM 2313 C C . ILE B 1 110 ? -1.126 -9.469 -6.586 1 98.31 110 ILE B C 1
ATOM 2315 O O . ILE B 1 110 ? -0.924 -8.625 -5.703 1 98.31 110 ILE B O 1
ATOM 2319 N N . GLU B 1 111 ? -0.248 -9.766 -7.477 1 93.88 111 GLU B N 1
ATOM 2320 C CA . GLU B 1 111 ? 0.919 -8.938 -7.766 1 93.88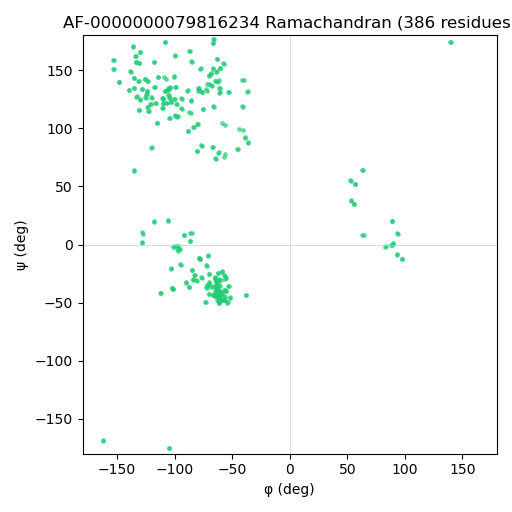 111 GLU B CA 1
ATOM 2321 C C . GLU B 1 111 ? 0.744 -8.18 -9.078 1 93.88 111 GLU B C 1
ATOM 2323 O O . GLU B 1 111 ? 0.336 -8.75 -10.086 1 93.88 111 GLU B O 1
ATOM 2328 N N . VAL B 1 112 ? 0.947 -6.871 -9.047 1 93.44 112 VAL B N 1
ATOM 2329 C CA . VAL B 1 112 ? 0.96 -6.047 -10.25 1 93.44 112 VAL B CA 1
ATOM 2330 C C . VAL B 1 112 ? 2.4 -5.809 -10.695 1 93.44 112 VAL B C 1
ATOM 2332 O O . VAL B 1 112 ? 3.203 -5.238 -9.953 1 93.44 112 VAL B O 1
ATOM 2335 N N . SER B 1 113 ? 2.656 -6.242 -11.922 1 85.44 113 SER B N 1
ATOM 2336 C CA . SER B 1 113 ? 4.055 -6.281 -12.344 1 85.44 113 SER B CA 1
ATOM 2337 C C . SER B 1 113 ? 4.266 -5.473 -13.617 1 85.44 113 SER B C 1
ATOM 2339 O O . SER B 1 113 ? 3.471 -5.559 -14.555 1 85.44 113 SER B O 1
ATOM 2341 N N . VAL B 1 114 ? 5.262 -4.672 -13.547 1 79.31 114 VAL B N 1
ATOM 2342 C CA . VAL B 1 114 ? 5.766 -4.059 -14.766 1 79.31 114 VAL B CA 1
ATOM 2343 C C . VAL B 1 114 ? 7.156 -4.602 -15.086 1 79.31 114 VAL B C 1
ATOM 2345 O O . VAL B 1 114 ? 7.438 -4.977 -16.234 1 79.31 114 VAL B O 1
ATOM 2348 N N . THR B 1 115 ? 8.016 -4.738 -14 1 72.56 115 THR B N 1
ATOM 2349 C CA . THR B 1 115 ? 9.375 -5.219 -14.211 1 72.56 115 THR B CA 1
ATOM 2350 C C . THR B 1 115 ? 9.688 -6.387 -13.273 1 72.56 115 THR B C 1
ATOM 2352 O O . THR B 1 115 ? 10.781 -6.945 -13.312 1 72.56 115 THR B O 1
ATOM 2355 N N . SER B 1 116 ? 8.734 -6.832 -12.453 1 74.81 116 SER B N 1
ATOM 2356 C CA . SER B 1 116 ? 9.008 -7.812 -11.406 1 74.81 116 SER B CA 1
ATOM 2357 C C . SER B 1 116 ? 8.453 -9.188 -11.773 1 74.81 116 SER B C 1
ATOM 2359 O O . SER B 1 116 ? 8.258 -10.039 -10.906 1 74.81 116 SER B O 1
ATOM 2361 N N . GLN B 1 117 ? 8.234 -9.422 -13.016 1 78.12 117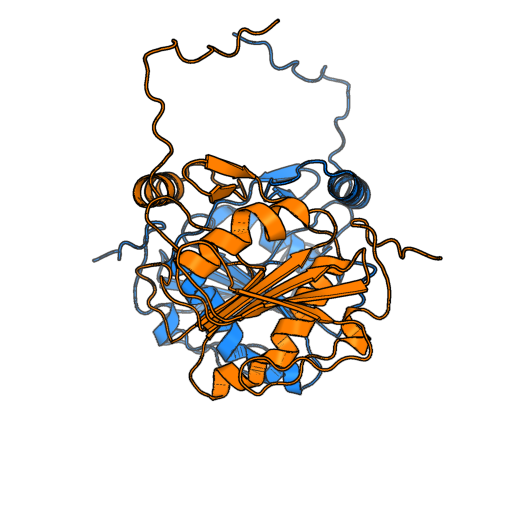 GLN B N 1
ATOM 2362 C CA . GLN B 1 117 ? 7.547 -10.633 -13.453 1 78.12 117 GLN B CA 1
ATOM 2363 C C . GLN B 1 117 ? 8.273 -11.883 -12.977 1 78.12 117 GLN B C 1
ATOM 2365 O O . GLN B 1 117 ? 7.652 -12.82 -12.469 1 78.12 117 GLN B O 1
ATOM 2370 N N . ARG B 1 118 ? 9.562 -11.922 -13.164 1 78.88 118 ARG B N 1
ATOM 2371 C CA . ARG B 1 118 ? 10.32 -13.102 -12.781 1 78.88 118 ARG B CA 1
ATOM 2372 C C . ARG B 1 118 ? 10.195 -13.367 -11.281 1 78.88 118 ARG B C 1
ATOM 2374 O O . ARG B 1 118 ? 9.953 -14.5 -10.859 1 78.88 118 ARG B O 1
ATOM 2381 N N . LEU B 1 119 ? 10.391 -12.367 -10.477 1 81.5 119 LEU B N 1
ATOM 2382 C CA . LEU B 1 119 ? 10.242 -12.492 -9.031 1 81.5 119 LEU B CA 1
ATOM 2383 C C . LEU B 1 119 ? 8.859 -13.008 -8.664 1 81.5 119 LEU B C 1
ATOM 2385 O O . LEU B 1 119 ? 8.734 -13.945 -7.871 1 81.5 119 LEU B O 1
ATOM 2389 N N . ASP B 1 120 ? 7.883 -12.484 -9.258 1 88.06 120 ASP B N 1
ATOM 2390 C CA . ASP B 1 120 ? 6.496 -12.789 -8.922 1 88.06 120 ASP B CA 1
ATOM 2391 C C . ASP B 1 120 ? 6.121 -14.195 -9.383 1 88.06 120 ASP B C 1
ATOM 2393 O O . ASP B 1 120 ? 5.41 -14.922 -8.672 1 88.06 120 ASP B O 1
ATOM 2397 N N . LEU B 1 121 ? 6.648 -14.586 -10.547 1 90.94 121 LEU B N 1
ATOM 2398 C CA . LEU B 1 121 ? 6.215 -15.836 -11.148 1 90.94 121 LEU B CA 1
ATOM 2399 C C . LEU B 1 121 ? 7.086 -17 -10.672 1 90.94 121 LEU B C 1
ATOM 2401 O O . LEU B 1 121 ? 6.602 -18.125 -10.508 1 90.94 121 LEU B O 1
ATOM 2405 N N . VAL B 1 122 ? 8.305 -16.75 -10.422 1 86.38 122 VAL B N 1
ATOM 2406 C CA . VAL B 1 122 ? 9.242 -17.828 -10.141 1 86.38 122 VAL B CA 1
ATOM 2407 C C . VAL B 1 122 ? 9.484 -17.938 -8.641 1 86.38 122 VAL B C 1
ATOM 2409 O O . VAL B 1 122 ? 9.516 -19.031 -8.078 1 86.38 122 VAL B O 1
ATOM 2412 N N . HIS B 1 123 ? 9.562 -16.844 -7.938 1 82.19 123 HIS B N 1
ATOM 2413 C CA . HIS B 1 123 ? 9.969 -16.891 -6.539 1 82.19 123 HIS B CA 1
ATOM 2414 C C . HIS B 1 123 ? 8.766 -16.766 -5.609 1 82.19 123 HIS B C 1
ATOM 2416 O O . HIS B 1 123 ? 8.703 -17.453 -4.582 1 82.19 123 HIS B O 1
ATOM 2422 N N . LYS B 1 124 ? 7.848 -15.977 -5.973 1 89.38 124 LYS B N 1
ATOM 2423 C CA . LYS B 1 124 ? 6.738 -15.75 -5.055 1 89.38 124 LYS B CA 1
ATOM 2424 C C . LYS B 1 124 ? 5.641 -16.797 -5.25 1 89.38 124 LYS B C 1
ATOM 2426 O O . LYS B 1 124 ? 5.039 -17.25 -4.281 1 89.38 124 LYS B O 1
ATOM 2431 N N . ALA B 1 125 ? 5.387 -17.219 -6.469 1 93.56 125 ALA B N 1
ATOM 2432 C CA . ALA B 1 125 ? 4.281 -18.125 -6.773 1 93.56 125 ALA B CA 1
ATOM 2433 C C . ALA B 1 125 ? 4.387 -19.406 -5.961 1 93.56 125 ALA B C 1
ATOM 2435 O O . ALA B 1 125 ? 3.434 -19.797 -5.281 1 93.56 125 ALA B O 1
ATOM 2436 N N . PRO B 1 126 ? 5.559 -20.031 -5.926 1 91.25 126 PRO B N 1
ATOM 2437 C CA . PRO B 1 126 ? 5.645 -21.266 -5.141 1 91.25 126 PRO B CA 1
ATOM 2438 C C . PRO B 1 126 ? 5.406 -21.031 -3.65 1 91.25 126 PRO B C 1
ATOM 2440 O O . PRO B 1 126 ? 4.875 -21.906 -2.963 1 91.25 126 PRO B O 1
ATOM 2443 N N . ARG B 1 127 ? 5.77 -19.906 -3.135 1 88.12 127 ARG B N 1
ATOM 2444 C CA . ARG B 1 127 ? 5.586 -19.594 -1.722 1 88.12 127 ARG B CA 1
ATOM 2445 C C . ARG B 1 127 ? 4.109 -19.406 -1.391 1 88.12 127 ARG B C 1
ATOM 2447 O O . ARG B 1 127 ? 3.633 -19.875 -0.359 1 88.12 127 ARG B O 1
ATOM 2454 N N . TYR B 1 128 ? 3.398 -18.703 -2.264 1 95.06 128 TYR B N 1
ATOM 2455 C CA . TYR B 1 128 ? 1.962 -18.547 -2.062 1 95.06 128 TYR B CA 1
ATOM 2456 C C . TYR B 1 128 ? 1.25 -19.891 -2.16 1 95.06 128 TYR B C 1
ATOM 2458 O O . TYR B 1 128 ? 0.317 -20.172 -1.4 1 95.06 128 TYR B O 1
ATOM 2466 N N . ALA B 1 129 ? 1.706 -20.766 -3.088 1 96.44 129 ALA B N 1
ATOM 2467 C CA . ALA B 1 129 ? 1.13 -22.094 -3.219 1 96.44 129 ALA B CA 1
ATOM 2468 C C . ALA B 1 129 ? 1.351 -22.922 -1.95 1 96.44 129 ALA B C 1
ATOM 2470 O O . ALA B 1 129 ? 0.41 -23.516 -1.414 1 96.44 129 ALA B O 1
ATOM 2471 N N . ALA B 1 130 ? 2.57 -22.891 -1.488 1 92.38 130 ALA B N 1
ATOM 2472 C CA . ALA B 1 130 ? 2.926 -23.656 -0.293 1 92.38 130 ALA B CA 1
ATOM 2473 C C . ALA B 1 130 ? 2.141 -23.172 0.921 1 92.38 130 ALA B C 1
ATOM 2475 O O . ALA B 1 130 ? 1.811 -23.953 1.812 1 92.38 130 ALA B O 1
ATOM 2476 N N . ALA B 1 131 ? 1.844 -21.906 0.922 1 92.81 131 ALA B N 1
ATOM 2477 C CA . ALA B 1 131 ? 1.073 -21.312 2.014 1 92.81 131 ALA B CA 1
ATOM 2478 C C . ALA B 1 131 ? -0.413 -21.625 1.866 1 92.81 131 ALA B C 1
ATOM 2480 O O . ALA B 1 131 ? -1.209 -21.312 2.758 1 92.81 131 ALA B O 1
ATOM 2481 N N . GLY B 1 132 ? -0.821 -22.125 0.702 1 96.75 132 GLY B N 1
ATOM 2482 C CA . GLY B 1 132 ? -2.195 -22.547 0.495 1 96.75 132 GLY B CA 1
ATOM 2483 C C . GLY B 1 132 ? -3.098 -21.438 0.001 1 96.75 132 GLY B C 1
ATOM 2484 O O . GLY B 1 132 ? -4.316 -21.484 0.18 1 96.75 132 GLY B O 1
ATOM 2485 N N . VAL B 1 133 ? -2.602 -20.406 -0.554 1 97.44 133 VAL B N 1
ATOM 2486 C CA . VAL B 1 133 ? -3.42 -19.344 -1.129 1 97.44 133 VAL B CA 1
ATOM 2487 C C . VAL B 1 133 ? -4.18 -19.875 -2.342 1 97.44 133 VAL B C 1
ATOM 2489 O O . VAL B 1 133 ? -3.574 -20.266 -3.342 1 97.44 133 VAL B O 1
ATOM 2492 N N . PRO B 1 134 ? -5.445 -19.875 -2.365 1 98.56 134 PRO B N 1
ATOM 2493 C CA . PRO B 1 134 ? -6.23 -20.547 -3.402 1 98.56 134 PRO B CA 1
ATOM 2494 C C . PRO B 1 134 ? -6.094 -19.891 -4.77 1 98.56 134 PRO B C 1
ATOM 2496 O O . PRO B 1 134 ? -6.117 -20.578 -5.797 1 98.56 134 PRO B O 1
ATOM 2499 N N . LEU B 1 135 ? -6 -18.609 -4.754 1 98.75 135 LEU B N 1
ATOM 2500 C CA . LEU B 1 135 ? -5.93 -17.844 -5.992 1 98.75 135 LEU B CA 1
ATOM 2501 C C . LEU B 1 135 ? -4.777 -16.844 -5.953 1 98.75 135 LEU B C 1
ATOM 2503 O O . LEU B 1 135 ? -4.738 -15.969 -5.078 1 98.75 135 LEU B O 1
ATOM 2507 N N . TYR B 1 136 ? -3.811 -17.031 -6.824 1 98.56 136 TYR B N 1
ATOM 2508 C CA . TYR B 1 136 ? -2.703 -16.094 -7.012 1 98.56 136 TYR B CA 1
ATOM 2509 C C . TYR B 1 136 ? -2.672 -15.562 -8.438 1 98.56 136 TYR B C 1
ATOM 2511 O O . TYR B 1 136 ? -2.709 -16.344 -9.398 1 98.56 136 TYR B O 1
ATOM 2519 N N . VAL B 1 137 ? -2.666 -14.234 -8.594 1 98.69 137 VAL B N 1
ATOM 2520 C CA . VAL B 1 137 ? -2.691 -13.609 -9.914 1 98.69 137 VAL B CA 1
ATOM 2521 C C . VAL B 1 137 ? -1.501 -12.664 -10.055 1 98.69 137 VAL B C 1
ATOM 2523 O O . VAL B 1 137 ? -1.216 -11.867 -9.156 1 98.69 137 VAL B O 1
ATOM 2526 N N . VAL B 1 138 ? -0.804 -12.805 -11.102 1 96.88 138 VAL B N 1
ATOM 2527 C CA . VAL B 1 138 ? 0.184 -11.812 -11.508 1 96.88 138 VAL B CA 1
ATOM 2528 C C . VAL B 1 138 ? -0.356 -10.992 -12.68 1 96.88 138 VAL B C 1
ATOM 2530 O O . VAL B 1 138 ? -0.565 -11.516 -13.773 1 96.88 138 VAL B O 1
ATOM 2533 N N . LEU B 1 139 ? -0.672 -9.75 -12.406 1 97 139 LEU B N 1
ATOM 2534 C CA . LEU B 1 139 ? -1.071 -8.828 -13.453 1 97 139 LEU B CA 1
ATOM 2535 C C . LEU B 1 139 ? 0.151 -8.211 -14.133 1 97 139 LEU B C 1
ATOM 2537 O O . LEU B 1 139 ? 0.736 -7.258 -13.625 1 97 139 LEU B O 1
ATOM 2541 N N . ASP B 1 140 ? 0.495 -8.703 -15.258 1 93.88 140 ASP B N 1
ATOM 2542 C CA . ASP B 1 140 ? 1.646 -8.273 -16.047 1 93.88 140 ASP B CA 1
ATOM 2543 C C . ASP B 1 140 ? 1.277 -7.121 -16.984 1 93.88 140 ASP B C 1
ATOM 2545 O O . ASP B 1 140 ? 0.821 -7.348 -18.109 1 93.88 140 ASP B O 1
ATOM 2549 N N . MET B 1 141 ? 1.556 -5.961 -16.562 1 89.56 141 MET B N 1
ATOM 2550 C CA . MET B 1 141 ? 1.131 -4.762 -17.281 1 89.56 141 MET B CA 1
ATOM 2551 C C . MET B 1 141 ? 1.997 -4.527 -18.516 1 89.56 141 MET B C 1
ATOM 2553 O O . MET B 1 141 ? 1.549 -3.918 -19.484 1 89.56 141 MET B O 1
ATOM 2557 N N . ALA B 1 142 ? 3.227 -4.949 -18.484 1 86.06 142 ALA B N 1
ATOM 2558 C CA . ALA B 1 142 ? 4.109 -4.809 -19.641 1 86.06 142 ALA B CA 1
ATOM 2559 C C . ALA B 1 142 ? 3.695 -5.754 -20.766 1 86.06 142 ALA B C 1
ATOM 2561 O O . ALA B 1 142 ? 3.811 -5.414 -21.938 1 86.06 142 ALA B O 1
ATOM 2562 N N . GLY B 1 143 ? 3.217 -6.922 -20.375 1 90.94 143 GLY B N 1
ATOM 2563 C CA . GLY B 1 143 ? 2.832 -7.938 -21.344 1 90.94 143 GLY B CA 1
ATOM 2564 C C . GLY B 1 143 ? 1.345 -7.949 -21.625 1 90.94 143 GLY B C 1
ATOM 2565 O O . GLY B 1 143 ? 0.869 -8.766 -22.422 1 90.94 143 GLY B O 1
ATOM 2566 N N . ALA B 1 144 ? 0.621 -7.098 -20.969 1 92.56 144 ALA B N 1
ATOM 2567 C CA . ALA B 1 144 ? -0.83 -7.016 -21.125 1 92.56 144 ALA B CA 1
ATOM 2568 C C . ALA B 1 144 ? -1.481 -8.383 -20.922 1 92.56 144 ALA B C 1
ATOM 2570 O O . ALA B 1 144 ? -2.252 -8.836 -21.766 1 92.56 144 ALA B O 1
ATOM 2571 N N . ARG B 1 145 ? -1.194 -8.969 -19.797 1 96.19 145 ARG B N 1
ATOM 2572 C CA . ARG B 1 145 ? -1.779 -10.266 -19.469 1 96.19 145 ARG B CA 1
ATOM 2573 C C . ARG B 1 145 ? -1.877 -10.453 -17.953 1 96.19 145 ARG B C 1
ATOM 2575 O O . ARG B 1 145 ? -1.183 -9.781 -17.203 1 96.19 145 ARG B O 1
ATOM 2582 N N . ALA B 1 146 ? -2.758 -11.359 -17.609 1 97.94 146 ALA B N 1
ATOM 2583 C CA . ALA B 1 146 ? -2.867 -11.844 -16.234 1 97.94 146 ALA B CA 1
ATOM 2584 C C . ALA B 1 146 ? -2.549 -13.328 -16.141 1 97.94 146 ALA B C 1
ATOM 2586 O O . ALA B 1 146 ? -3.139 -14.141 -16.859 1 97.94 146 ALA B O 1
ATOM 2587 N N . VAL B 1 147 ? -1.591 -13.695 -15.367 1 98.25 147 VAL B N 1
ATOM 2588 C CA . VAL B 1 147 ? -1.284 -15.102 -15.109 1 98.25 147 VAL B CA 1
ATOM 2589 C C . VAL B 1 147 ? -1.999 -15.555 -13.836 1 98.25 147 VAL B C 1
ATOM 2591 O O . VAL B 1 147 ? -1.727 -15.047 -12.75 1 98.25 147 VAL B O 1
ATOM 2594 N N . VAL B 1 148 ? -2.877 -16.5 -14.008 1 98.75 148 VAL B N 1
ATOM 2595 C CA . VAL B 1 148 ? -3.768 -16.922 -12.938 1 98.75 148 VAL B CA 1
ATOM 2596 C C . VAL B 1 148 ? -3.336 -18.297 -12.422 1 98.75 148 VAL B C 1
ATOM 2598 O O . VAL B 1 148 ? -3.24 -19.25 -13.188 1 98.75 148 VAL B O 1
ATOM 2601 N N . HIS B 1 149 ? -3.045 -18.359 -11.133 1 98.62 149 HIS B N 1
ATOM 2602 C CA . HIS B 1 149 ? -2.605 -19.594 -10.477 1 98.62 149 HIS B CA 1
ATOM 2603 C C . HIS B 1 149 ? -3.678 -20.125 -9.531 1 98.62 149 HIS B C 1
ATOM 2605 O O . HIS B 1 149 ? -4.141 -19.406 -8.641 1 98.62 149 HIS B O 1
ATOM 2611 N N . THR B 1 150 ? -4.09 -21.391 -9.695 1 98.5 150 THR B N 1
ATOM 2612 C CA . THR B 1 150 ? -5.059 -22.031 -8.82 1 98.5 150 THR B CA 1
ATOM 2613 C C . THR B 1 150 ? -4.609 -23.453 -8.477 1 98.5 150 THR B C 1
ATOM 2615 O O . THR B 1 150 ? -3.594 -23.938 -8.984 1 98.5 150 THR B O 1
ATOM 2618 N N . ASP B 1 151 ? -5.316 -24.062 -7.516 1 98.31 151 ASP B N 1
ATOM 2619 C CA . ASP B 1 151 ? -5.051 -25.422 -7.086 1 98.31 151 ASP B CA 1
ATOM 2620 C C . ASP B 1 151 ? -3.658 -25.547 -6.469 1 98.31 151 ASP B C 1
ATOM 2622 O O . ASP B 1 151 ? -2.82 -26.312 -6.961 1 98.31 151 ASP B O 1
ATOM 2626 N N . PRO B 1 152 ? -3.541 -24.828 -5.344 1 98 152 PRO B N 1
ATOM 2627 C CA . PRO B 1 152 ? -2.227 -24.828 -4.695 1 98 152 PRO B CA 1
ATOM 2628 C C . PRO B 1 152 ? -1.825 -26.219 -4.188 1 98 152 PRO B C 1
ATOM 2630 O O . PRO B 1 152 ? -2.676 -26.969 -3.713 1 98 152 PRO B O 1
ATOM 2633 N N . ALA B 1 153 ? -0.55 -26.562 -4.328 1 96.38 153 ALA B N 1
ATOM 2634 C CA . ALA B 1 153 ? 0.134 -27.734 -3.793 1 96.38 153 ALA B CA 1
ATOM 2635 C C . ALA B 1 153 ? 1.471 -27.359 -3.164 1 96.38 153 ALA B C 1
ATOM 2637 O O . ALA B 1 153 ? 1.977 -26.25 -3.389 1 96.38 153 ALA B O 1
ATOM 2638 N N . PRO B 1 154 ? 2.033 -28.156 -2.363 1 91.06 154 PRO B N 1
ATOM 2639 C CA . PRO B 1 154 ? 3.291 -27.828 -1.692 1 91.06 154 PRO B CA 1
ATOM 2640 C C . PRO B 1 154 ? 4.402 -27.453 -2.672 1 91.06 154 PRO B C 1
ATOM 2642 O O . PRO B 1 154 ? 5.258 -26.625 -2.359 1 91.06 154 PRO B O 1
ATOM 2645 N N . GLU B 1 155 ? 4.379 -27.984 -3.889 1 90.44 155 GLU B N 1
ATOM 2646 C CA . GLU B 1 155 ? 5.449 -27.766 -4.855 1 90.44 155 GLU B CA 1
ATOM 2647 C C . GLU B 1 155 ? 5.105 -26.625 -5.805 1 90.44 155 GLU B C 1
ATOM 2649 O O . GLU B 1 155 ? 5.906 -26.266 -6.672 1 90.44 155 GLU B O 1
ATOM 2654 N N . GLY B 1 156 ? 3.973 -26.078 -5.703 1 95.12 156 GLY B N 1
ATOM 2655 C CA . GLY B 1 156 ? 3.527 -25.016 -6.582 1 95.12 156 GLY B CA 1
ATOM 2656 C C . GLY B 1 156 ? 2.074 -25.141 -6.996 1 95.12 156 GLY B C 1
ATOM 2657 O O . GLY B 1 156 ? 1.405 -26.109 -6.629 1 95.12 156 GLY B O 1
ATOM 2658 N N . TYR B 1 157 ? 1.623 -24.125 -7.703 1 97.94 157 TYR B N 1
ATOM 2659 C CA . TYR B 1 157 ? 0.268 -24.203 -8.242 1 97.94 157 TYR B CA 1
ATOM 2660 C C . TYR B 1 157 ? 0.186 -25.203 -9.375 1 97.94 157 TYR B C 1
ATOM 2662 O O . TYR B 1 157 ? 1.068 -25.266 -10.234 1 97.94 157 TYR B O 1
ATOM 2670 N N . THR B 1 158 ? -0.859 -26.016 -9.453 1 97.88 158 THR B N 1
ATOM 2671 C CA . THR B 1 158 ? -0.973 -27.062 -10.461 1 97.88 158 THR B CA 1
ATOM 2672 C C . THR B 1 158 ? -1.767 -26.578 -11.664 1 97.88 158 THR B C 1
ATOM 2674 O O . THR B 1 158 ? -1.756 -27.203 -12.727 1 97.88 158 THR B O 1
ATOM 2677 N N . THR B 1 159 ? -2.498 -25.516 -11.57 1 98.38 159 THR B N 1
ATOM 2678 C CA . THR B 1 159 ? -3.217 -24.906 -12.68 1 98.38 159 THR B CA 1
ATOM 2679 C C . THR B 1 159 ? -2.762 -23.469 -12.883 1 98.38 159 THR B C 1
ATOM 2681 O O . THR B 1 159 ? -2.836 -22.641 -11.961 1 98.38 159 THR B O 1
ATOM 2684 N N . ILE B 1 160 ? -2.266 -23.203 -14.047 1 97.94 160 ILE B N 1
ATOM 2685 C CA . ILE B 1 160 ? -1.822 -21.875 -14.422 1 97.94 160 ILE B CA 1
ATOM 2686 C C . ILE B 1 160 ? -2.428 -21.484 -15.766 1 97.94 160 ILE B C 1
ATOM 2688 O O . ILE B 1 160 ? -2.303 -22.219 -16.75 1 97.94 160 ILE B O 1
ATOM 2692 N N . GLU B 1 161 ? -3.109 -20.375 -15.82 1 98.12 161 GLU B N 1
ATOM 2693 C CA . GLU B 1 161 ? -3.75 -19.875 -17.031 1 98.12 161 GLU B CA 1
ATOM 2694 C C . GLU B 1 161 ? -3.309 -18.438 -17.328 1 98.12 161 GLU B C 1
ATOM 2696 O O . GLU B 1 161 ? -3.123 -17.641 -16.406 1 98.12 161 GLU B O 1
ATOM 2701 N N . GLU B 1 162 ? -3.154 -18.188 -18.531 1 97.81 162 GLU B N 1
ATOM 2702 C CA . GLU B 1 162 ? -2.883 -16.812 -18.969 1 97.81 162 GLU B CA 1
ATOM 2703 C C . GLU B 1 162 ? -4.117 -16.172 -19.594 1 97.81 162 GLU B C 1
ATOM 2705 O O . GLU B 1 162 ? -4.719 -16.75 -20.5 1 97.81 162 GLU B O 1
ATOM 2710 N N . LEU B 1 163 ? -4.496 -15.047 -19.109 1 98.25 163 LEU B N 1
ATOM 2711 C CA . LEU B 1 163 ? -5.66 -14.32 -19.594 1 98.25 163 LEU B CA 1
ATOM 2712 C C . LEU B 1 163 ? -5.238 -13 -20.234 1 98.25 163 LEU B C 1
ATOM 2714 O O . LEU B 1 163 ? -4.312 -12.344 -19.766 1 98.25 163 LEU B O 1
ATOM 2718 N N . GLY B 1 164 ? -5.965 -12.664 -21.281 1 97.25 164 GLY B N 1
ATOM 2719 C CA . GLY B 1 164 ? -5.797 -11.367 -21.906 1 97.25 164 GLY B CA 1
ATOM 2720 C C . GLY B 1 164 ? -6.922 -10.398 -21.594 1 97.25 164 GLY B C 1
ATOM 2721 O O . GLY B 1 164 ? -7.809 -10.711 -20.797 1 97.25 164 GLY B O 1
ATOM 2722 N N . PRO B 1 165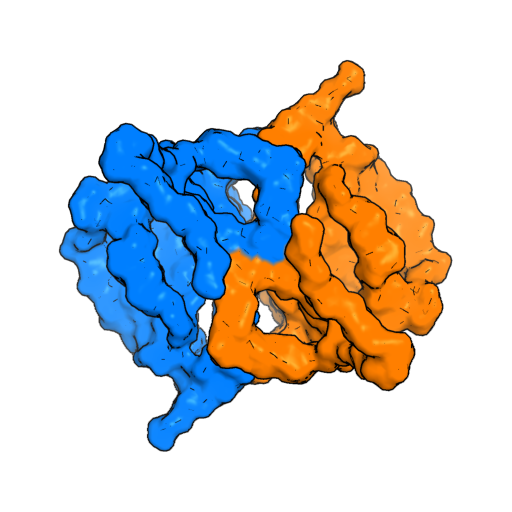 ? -6.824 -9.219 -22.25 1 96.31 165 PRO B N 1
ATOM 2723 C CA . PRO B 1 165 ? -7.801 -8.164 -21.984 1 96.31 165 PRO B CA 1
ATOM 2724 C C . PRO B 1 165 ? -9.234 -8.594 -22.266 1 96.31 165 PRO B C 1
ATOM 2726 O O . PRO B 1 165 ? -10.172 -8.094 -21.641 1 96.31 165 PRO B O 1
ATOM 2729 N N . ASP B 1 166 ? -9.43 -9.586 -23.109 1 96.56 166 ASP B N 1
ATOM 2730 C CA . ASP B 1 166 ? -10.781 -9.961 -23.516 1 96.56 166 ASP B CA 1
ATOM 2731 C C . ASP B 1 166 ? -11.305 -11.141 -22.703 1 96.56 166 ASP B C 1
ATOM 2733 O O . ASP B 1 166 ? -12.453 -11.547 -22.844 1 96.56 166 ASP B O 1
ATOM 2737 N N . ASP B 1 167 ? -10.484 -11.641 -21.875 1 97.69 167 ASP B N 1
ATOM 2738 C CA . ASP B 1 167 ? -10.867 -12.789 -21.062 1 97.69 167 ASP B CA 1
ATOM 2739 C C . ASP B 1 167 ? -11.547 -12.344 -19.766 1 97.69 167 ASP B C 1
ATOM 2741 O O . ASP B 1 167 ? -11.602 -11.148 -19.469 1 97.69 167 ASP B O 1
ATOM 2745 N N . THR B 1 168 ? -12.141 -13.328 -19.156 1 96.88 168 THR B N 1
ATOM 2746 C CA . THR B 1 168 ? -12.859 -13.055 -17.906 1 96.88 168 THR B CA 1
ATOM 2747 C C . THR B 1 168 ? -12.07 -13.531 -16.703 1 96.88 168 THR B C 1
ATOM 2749 O O . THR B 1 168 ? -11.5 -14.625 -16.719 1 96.88 168 THR B O 1
ATOM 2752 N N . LEU B 1 169 ? -11.992 -12.695 -15.688 1 97.88 169 LEU B N 1
ATOM 2753 C CA . LEU B 1 169 ? -11.422 -13.039 -14.391 1 97.88 169 LEU B CA 1
ATOM 2754 C C . LEU B 1 169 ? -12.344 -12.594 -13.258 1 97.88 169 LEU B C 1
ATOM 2756 O O . LEU B 1 169 ? -12.859 -11.469 -13.273 1 97.88 169 LEU B O 1
ATOM 2760 N N . GLU B 1 170 ? -12.641 -13.508 -12.391 1 97.75 170 GLU B N 1
ATOM 2761 C CA . GLU B 1 170 ? -13.398 -13.219 -11.188 1 97.75 170 GLU B CA 1
ATOM 2762 C C . GLU B 1 170 ? -12.578 -13.508 -9.93 1 97.75 170 GLU B C 1
ATOM 2764 O O . GLU B 1 170 ? -11.875 -14.516 -9.859 1 97.75 170 GLU B O 1
ATOM 2769 N N . VAL B 1 171 ? -12.617 -12.609 -8.984 1 97.81 171 VAL B N 1
ATOM 2770 C CA . VAL B 1 171 ? -11.984 -12.781 -7.684 1 97.81 171 VAL B CA 1
ATOM 2771 C C . VAL B 1 171 ? -13.055 -12.828 -6.59 1 97.81 171 VAL B C 1
ATOM 2773 O O . VAL B 1 171 ? -13.648 -11.797 -6.25 1 97.81 171 VAL B O 1
ATOM 2776 N N . MET B 1 172 ? -13.32 -14.016 -6.09 1 97.19 172 MET B N 1
ATOM 2777 C CA . MET B 1 172 ? -14.297 -14.266 -5.031 1 97.19 172 MET B CA 1
ATOM 2778 C C . MET B 1 172 ? -15.656 -13.664 -5.395 1 97.19 172 MET B C 1
ATOM 2780 O O . MET B 1 172 ? -16.297 -13.023 -4.562 1 97.19 172 MET B O 1
ATOM 2784 N N . GLY B 1 173 ? -15.992 -13.75 -6.621 1 96.5 173 GLY B N 1
ATOM 2785 C CA . GLY B 1 173 ? -17.312 -13.328 -7.094 1 96.5 173 GLY B CA 1
ATOM 2786 C C . GLY B 1 173 ? -17.312 -11.93 -7.684 1 96.5 173 GLY B C 1
ATOM 2787 O O . GLY B 1 173 ? -18.312 -11.5 -8.258 1 96.5 173 GLY B O 1
ATOM 2788 N N . GLU B 1 174 ? -16.266 -11.172 -7.504 1 97.69 174 GLU B N 1
ATOM 2789 C CA . GLU B 1 174 ? -16.188 -9.828 -8.062 1 97.69 174 GLU B CA 1
ATOM 2790 C C . GLU B 1 174 ? -15.469 -9.828 -9.406 1 97.69 174 GLU B C 1
ATOM 2792 O O . GLU B 1 174 ? -14.344 -10.32 -9.516 1 97.69 174 GLU B O 1
ATOM 2797 N N . PRO B 1 175 ? -16.094 -9.281 -10.453 1 97.94 175 PRO B N 1
ATOM 2798 C CA . PRO B 1 175 ? -15.445 -9.234 -11.758 1 97.94 175 PRO B CA 1
ATOM 2799 C C . PRO B 1 175 ? -14.242 -8.297 -11.789 1 97.94 175 PRO B C 1
ATOM 2801 O O . PRO B 1 175 ? -14.281 -7.219 -11.18 1 97.94 175 PRO B O 1
ATOM 2804 N N . ILE B 1 176 ? -13.195 -8.719 -12.375 1 98.25 176 ILE B N 1
ATOM 2805 C CA . ILE B 1 176 ? -12.031 -7.875 -12.633 1 98.25 176 ILE B CA 1
ATOM 2806 C C . ILE B 1 176 ? -12.055 -7.395 -14.078 1 98.25 176 ILE B C 1
ATOM 2808 O O . ILE B 1 176 ? -12.164 -8.195 -15.008 1 98.25 176 ILE B O 1
ATOM 2812 N N . ASP B 1 177 ? -12 -6.141 -14.289 1 97.69 177 ASP B N 1
ATOM 2813 C CA . ASP B 1 177 ? -12.039 -5.543 -15.625 1 97.69 177 ASP B CA 1
ATOM 2814 C C . ASP B 1 177 ? -10.672 -5.613 -16.297 1 97.69 177 ASP B C 1
ATOM 2816 O O . ASP B 1 177 ? -9.953 -4.613 -16.359 1 97.69 177 ASP B O 1
ATOM 2820 N N . LEU B 1 178 ? -10.352 -6.754 -16.844 1 97.62 178 LEU B N 1
ATOM 2821 C CA . LEU B 1 178 ? -9.062 -6.949 -17.5 1 97.62 178 LEU B CA 1
ATOM 2822 C C . LEU B 1 178 ? -8.93 -6.043 -18.719 1 97.62 178 LEU B C 1
ATOM 2824 O O . LEU B 1 178 ? -7.824 -5.594 -19.047 1 97.62 178 LEU B O 1
ATOM 2828 N N . ALA B 1 179 ? -10.055 -5.789 -19.438 1 96.44 179 ALA B N 1
ATOM 2829 C CA . ALA B 1 179 ? -10.016 -4.891 -20.594 1 96.44 179 ALA B CA 1
ATOM 2830 C C . ALA B 1 179 ? -9.492 -3.514 -20.188 1 96.44 179 ALA B C 1
ATOM 2832 O O . ALA B 1 179 ? -8.719 -2.902 -20.938 1 96.44 179 ALA B O 1
ATOM 2833 N N . LEU B 1 180 ? -9.898 -3.129 -19.094 1 95.12 180 LEU B N 1
ATOM 2834 C CA . LEU B 1 180 ? -9.43 -1.838 -18.594 1 95.12 180 LEU B CA 1
ATOM 2835 C C . LEU B 1 180 ? -7.98 -1.919 -18.141 1 95.12 180 LEU B C 1
ATOM 2837 O O . LEU B 1 180 ? -7.152 -1.104 -18.547 1 95.12 180 LEU B O 1
ATOM 2841 N N . LEU B 1 181 ? -7.617 -2.914 -17.312 1 95.31 181 LEU B N 1
ATOM 2842 C CA . LEU B 1 181 ? -6.32 -2.998 -16.656 1 95.31 181 LEU B CA 1
ATOM 2843 C C . LEU B 1 181 ? -5.215 -3.307 -17.656 1 95.31 181 LEU B C 1
ATOM 2845 O O . LEU B 1 181 ? -4.059 -2.93 -17.453 1 95.31 181 LEU B O 1
ATOM 2849 N N . LEU B 1 182 ? -5.645 -3.932 -18.734 1 94.81 182 LEU B N 1
ATOM 2850 C CA . LEU B 1 182 ? -4.652 -4.398 -19.703 1 94.81 182 LEU B CA 1
ATOM 2851 C C . LEU B 1 182 ? -4.844 -3.713 -21.047 1 94.81 182 LEU B C 1
ATOM 2853 O O . LEU B 1 182 ? -4.43 -4.242 -22.078 1 94.81 182 LEU B O 1
ATOM 2857 N N . SER B 1 183 ? -5.523 -2.576 -21.047 1 90.25 183 SER B N 1
ATOM 2858 C CA . SER B 1 183 ? -5.797 -1.844 -22.266 1 90.25 183 SER B CA 1
ATOM 2859 C C . SER B 1 183 ? -4.508 -1.357 -22.922 1 90.25 183 SER B C 1
ATOM 2861 O O . SER B 1 183 ? -4.438 -1.216 -24.141 1 90.25 183 SER B O 1
ATOM 2863 N N . ASP B 1 184 ? -3.547 -1.062 -22.125 1 87.31 184 ASP B N 1
ATOM 2864 C CA . ASP B 1 184 ? -2.248 -0.576 -22.578 1 87.31 184 ASP B CA 1
ATOM 2865 C C . ASP B 1 184 ? -1.11 -1.356 -21.922 1 87.31 184 ASP B C 1
ATOM 2867 O O . ASP B 1 184 ? -1.308 -2.006 -20.891 1 87.31 184 ASP B O 1
ATOM 2871 N N . ARG B 1 185 ? -0.088 -1.287 -22.641 1 87.88 185 ARG B N 1
ATOM 2872 C CA . ARG B 1 185 ? 1.144 -1.793 -22.047 1 87.88 185 ARG B CA 1
ATOM 2873 C C . ARG B 1 185 ? 2.01 -0.65 -21.531 1 87.88 185 ARG B C 1
ATOM 2875 O O . ARG B 1 185 ? 2.049 0.428 -22.125 1 87.88 185 ARG B O 1
ATOM 2882 N N . TRP B 1 186 ? 2.633 -0.977 -20.484 1 81.31 186 TRP B N 1
ATOM 2883 C CA . TRP B 1 186 ? 3.275 0.139 -19.797 1 81.31 186 TRP B CA 1
ATOM 2884 C C . TRP B 1 186 ? 4.723 -0.195 -19.453 1 81.31 186 TRP B C 1
ATOM 2886 O O . TRP B 1 186 ? 5.031 -1.331 -19.078 1 81.31 186 TRP B O 1
ATOM 2896 N N . ARG B 1 187 ? 5.512 0.844 -19.625 1 74.88 187 ARG B N 1
ATOM 2897 C CA . ARG B 1 187 ? 6.82 0.849 -18.969 1 74.88 187 ARG B CA 1
ATOM 2898 C C . ARG B 1 187 ? 6.719 1.368 -17.547 1 74.88 187 ARG B C 1
ATOM 2900 O O . ARG B 1 187 ? 5.73 2.002 -17.172 1 74.88 187 ARG B O 1
ATOM 2907 N N . PRO B 1 188 ? 7.664 1.021 -16.75 1 68.38 188 PRO B N 1
ATOM 2908 C CA . PRO B 1 188 ? 7.594 1.439 -15.344 1 68.38 188 PRO B CA 1
ATOM 2909 C C . PRO B 1 188 ? 7.488 2.955 -15.18 1 68.38 188 PRO B C 1
ATOM 2911 O O . PRO B 1 188 ? 6.922 3.438 -14.203 1 68.38 188 PRO B O 1
ATOM 2914 N N . ASP B 1 189 ? 7.973 3.619 -16.125 1 65.06 189 ASP B N 1
ATOM 2915 C CA . ASP B 1 189 ? 8.016 5.07 -16 1 65.06 189 ASP B CA 1
ATOM 2916 C C . ASP B 1 189 ? 6.707 5.703 -16.469 1 65.06 189 ASP B C 1
ATOM 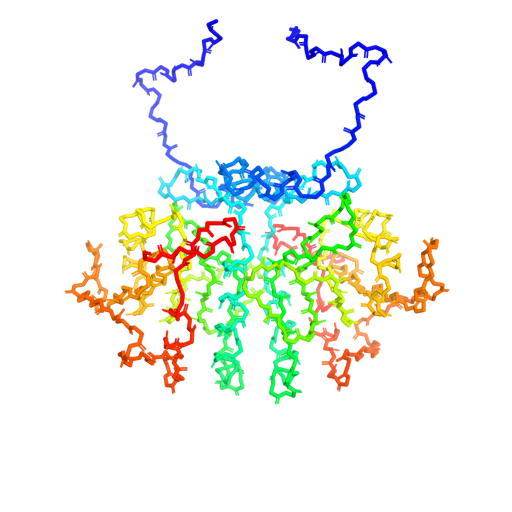2918 O O . ASP B 1 189 ? 6.617 6.926 -16.609 1 65.06 189 ASP B O 1
ATOM 2922 N N . GLY B 1 190 ? 5.785 4.871 -16.688 1 70.69 190 GLY B N 1
ATOM 2923 C CA . GLY B 1 190 ? 4.477 5.383 -17.078 1 70.69 190 GLY B CA 1
ATOM 2924 C C . GLY B 1 190 ? 4.32 5.559 -18.578 1 70.69 190 GLY B C 1
ATOM 2925 O O . GLY B 1 190 ? 3.285 6.039 -19.031 1 70.69 190 GLY B O 1
ATOM 2926 N N . THR B 1 191 ? 5.406 5.215 -19.281 1 76.44 191 THR B N 1
ATOM 2927 C CA . THR B 1 191 ? 5.301 5.324 -20.719 1 76.44 191 THR B CA 1
ATOM 2928 C C . THR B 1 191 ? 4.555 4.129 -21.312 1 76.44 191 THR B C 1
ATOM 2930 O O . THR B 1 191 ? 4.828 2.982 -20.938 1 76.44 191 THR B O 1
ATOM 2933 N N . ARG B 1 192 ? 3.662 4.523 -22.125 1 82.38 192 ARG B N 1
ATOM 2934 C CA . ARG B 1 192 ? 2.922 3.475 -22.828 1 82.38 192 ARG B CA 1
ATOM 2935 C C . ARG B 1 192 ? 3.797 2.789 -23.875 1 82.38 192 ARG B C 1
ATOM 2937 O O . ARG B 1 192 ? 4.539 3.451 -24.594 1 82.38 192 ARG B O 1
ATOM 2944 N N . ILE B 1 193 ? 3.723 1.467 -23.812 1 80.62 193 ILE B N 1
ATOM 2945 C CA . ILE B 1 193 ? 4.426 0.698 -24.828 1 80.62 193 ILE B CA 1
ATOM 2946 C C . ILE B 1 193 ? 3.604 0.675 -26.125 1 80.62 193 ILE B C 1
ATOM 2948 O O . ILE B 1 193 ? 2.449 0.237 -26.125 1 80.62 193 ILE B O 1
ATOM 2952 N N . THR B 1 194 ? 3.971 1.395 -27.031 1 75.12 194 THR B N 1
ATOM 2953 C CA . THR B 1 194 ? 3.305 1.418 -28.328 1 75.12 194 THR B CA 1
ATOM 2954 C C . THR B 1 194 ? 3.859 0.329 -29.234 1 75.12 194 THR B C 1
ATOM 2956 O O . THR B 1 194 ? 5.051 0.015 -29.188 1 75.12 194 THR B O 1
ATOM 2959 N N . ASP B 1 195 ? 2.965 -0.56 -29.766 1 59.97 195 ASP B N 1
ATOM 2960 C CA . ASP B 1 195 ? 3.412 -1.53 -30.766 1 59.97 195 ASP B CA 1
ATOM 2961 C C . ASP B 1 195 ? 4.254 -0.859 -31.844 1 59.97 195 ASP B C 1
ATOM 2963 O O . ASP B 1 195 ? 4.055 0.318 -32.156 1 59.97 195 ASP B O 1
#

Solvent-accessible surface area (backbone atoms only — not comparable to full-atom values): 19867 Å² total; per-residue (Å²): 129,83,74,67,76,64,77,60,94,77,61,76,76,70,54,48,40,33,70,56,49,50,47,37,29,40,72,48,41,55,48,7,34,32,59,26,33,50,77,19,34,80,40,63,36,51,52,70,31,27,38,49,51,38,49,51,36,51,50,51,55,54,48,38,68,46,38,80,72,61,33,35,65,35,56,61,39,61,36,39,49,49,66,27,20,34,44,55,38,47,33,31,33,25,65,77,79,52,41,62,46,58,48,58,63,41,58,32,38,31,40,72,22,58,85,46,52,62,54,49,61,65,60,42,39,36,46,42,11,49,41,55,29,48,34,37,34,40,37,29,28,45,74,29,32,34,40,39,33,29,62,44,33,77,89,20,52,76,39,77,46,78,37,44,35,87,45,88,49,68,61,96,82,33,65,50,65,33,44,69,69,28,64,52,24,35,40,45,62,26,44,68,56,72,133,130,83,76,69,78,65,76,62,95,78,63,75,74,69,55,48,42,33,70,54,48,48,48,36,29,39,70,47,42,56,48,6,35,32,59,26,32,50,78,19,34,81,39,62,37,50,52,71,31,28,38,51,51,38,49,50,36,51,51,50,56,53,48,39,68,45,38,79,70,61,33,35,66,38,55,62,40,60,36,38,46,48,66,28,20,33,44,55,39,46,33,32,32,26,64,77,79,51,42,64,46,58,47,56,64,42,59,30,38,33,40,73,23,56,85,46,53,64,54,50,63,66,59,42,40,34,46,43,12,49,42,54,28,47,34,38,35,40,38,30,29,46,75,29,33,34,41,40,33,30,61,44,32,77,89,20,53,75,39,77,44,79,37,45,36,87,45,88,50,68,60,96,82,32,66,49,64,32,46,69,67,27,65,52,23,36,40,44,63,25,44,68,56,72,133

Organism: NCBI:txid1608957

Secondary structure (DSSP, 8-state):
--------TTS--PPPPHHHHHHHHHTTTTTT--EEEETTEEEEPPPP-HHHHHHHHHHHHHHHHHHHTT-EEEES-----BTTBB---SEEEES---TTS--S--SEEEEEESS-HHIIIIIIHHHHHHTT-SEEEEEETTTTEEEEEEEEETTEEEEEEEE-TTS-EEETTEEE-HHHHTSSEE-TTS-EE--/--------TTS--PPPPHHHHHHHHHTTTTTT--EEEETTEEEEPPPP-HHHHHHHHHHHHHHHHHHHTT-EEEES-----BTTBB---SEEEES---TTS--S--SEEEEEESS-HHIIIIIIHHHHHHTT-SEEEEEETTTTEEEEEEEEETTEEEEEEEE-TTS-EEETTEEE-HHHHTSSEE-TTS-EE--